Protein AF-A0A0P1A7P0-F1 (afdb_monomer)

Organism: Plasmopara halstedii (NCBI:txid4781)

Structure (mmCIF, N/CA/C/O backbone):
data_AF-A0A0P1A7P0-F1
#
_entry.id   AF-A0A0P1A7P0-F1
#
loop_
_atom_site.group_PDB
_atom_site.id
_atom_site.type_symbol
_atom_site.label_atom_id
_atom_site.label_alt_id
_atom_site.label_comp_id
_atom_site.label_asym_id
_atom_site.label_entity_id
_atom_site.label_seq_id
_atom_site.pdbx_PDB_ins_code
_atom_site.Cartn_x
_atom_site.Cartn_y
_atom_site.Cartn_z
_atom_site.occupancy
_atom_site.B_iso_or_equiv
_atom_site.auth_seq_id
_atom_site.auth_comp_id
_atom_site.auth_asym_id
_atom_site.auth_atom_id
_atom_site.pdbx_PDB_model_num
ATOM 1 N N . MET A 1 1 ? 11.762 -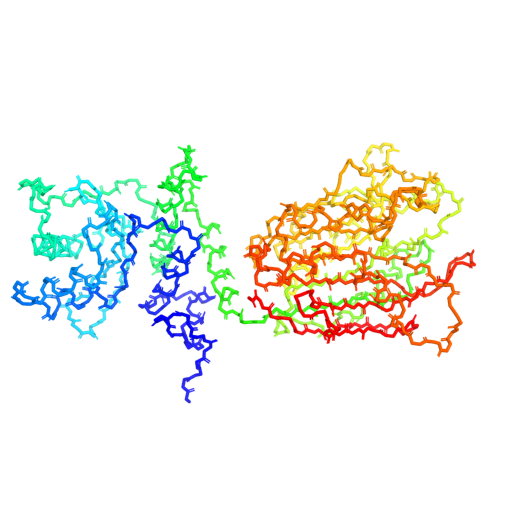3.736 30.863 1.00 50.53 1 MET A N 1
ATOM 2 C CA . MET A 1 1 ? 10.855 -2.567 30.851 1.00 50.53 1 MET A CA 1
ATOM 3 C C . MET A 1 1 ? 9.896 -2.742 29.687 1.00 50.53 1 MET A C 1
ATOM 5 O O . MET A 1 1 ? 10.364 -3.143 28.629 1.00 50.53 1 MET A O 1
ATOM 9 N N . ALA A 1 2 ? 8.591 -2.530 29.879 1.00 67.62 2 ALA A N 1
ATOM 10 C CA . ALA A 1 2 ? 7.626 -2.599 28.782 1.00 67.62 2 ALA A CA 1
ATOM 11 C C . ALA A 1 2 ? 7.935 -1.480 27.776 1.00 67.62 2 ALA A C 1
ATOM 13 O O . ALA A 1 2 ? 8.005 -0.312 28.155 1.00 67.62 2 ALA A O 1
ATOM 14 N N . LYS A 1 3 ? 8.190 -1.835 26.515 1.00 78.88 3 LYS A N 1
ATOM 15 C CA . LYS A 1 3 ? 8.530 -0.867 25.471 1.00 78.88 3 LYS A CA 1
ATOM 16 C C . LYS A 1 3 ? 7.248 -0.357 24.828 1.00 78.88 3 LYS A C 1
ATOM 18 O O . LYS A 1 3 ? 6.530 -1.124 24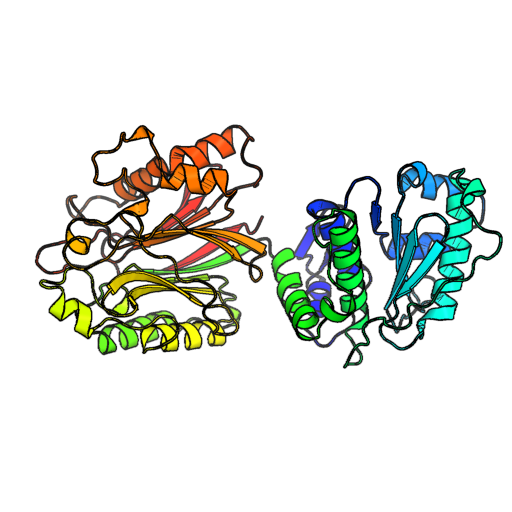.189 1.00 78.88 3 LYS A O 1
ATOM 23 N N . GLN A 1 4 ? 6.958 0.922 25.036 1.00 81.94 4 GLN A N 1
ATOM 24 C CA . GLN A 1 4 ? 5.851 1.596 24.369 1.00 81.94 4 GLN A CA 1
ATOM 25 C C . GLN A 1 4 ? 6.153 1.691 22.869 1.00 81.94 4 GLN A C 1
ATOM 27 O O . GLN A 1 4 ? 7.261 2.060 22.478 1.00 81.94 4 GLN A O 1
ATOM 32 N N . VAL A 1 5 ? 5.176 1.339 22.039 1.00 79.38 5 VAL A N 1
ATOM 33 C CA . VAL A 1 5 ? 5.290 1.348 20.572 1.00 79.38 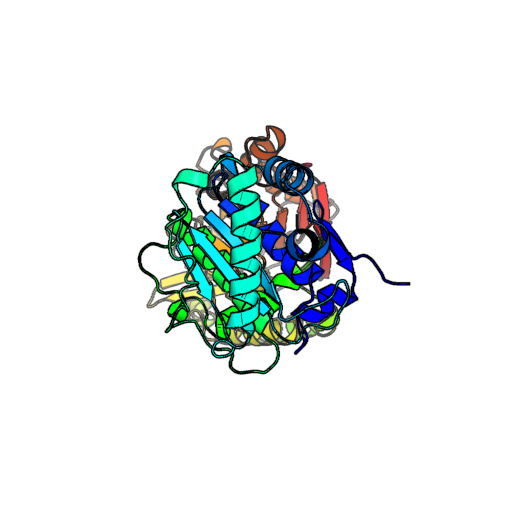5 VAL A CA 1
ATOM 34 C C . VAL A 1 5 ? 4.447 2.432 19.918 1.00 79.38 5 VAL A C 1
ATOM 36 O O . VAL A 1 5 ? 4.758 2.845 18.806 1.00 79.38 5 VAL A O 1
ATOM 39 N N . LEU A 1 6 ? 3.391 2.889 20.595 1.00 79.56 6 LEU A N 1
ATOM 40 C CA . LEU A 1 6 ? 2.463 3.879 20.072 1.00 79.56 6 LEU A CA 1
ATOM 41 C C . LEU A 1 6 ? 1.835 4.685 21.211 1.00 79.56 6 LEU A C 1
ATOM 43 O O . LEU A 1 6 ? 1.510 4.152 22.276 1.00 79.56 6 LEU A O 1
ATOM 47 N N . LYS A 1 7 ? 1.638 5.976 20.950 1.00 81.00 7 LYS A N 1
ATOM 48 C CA . LYS A 1 7 ? 0.683 6.837 21.645 1.00 81.00 7 LYS A CA 1
ATOM 49 C C . LYS A 1 7 ? -0.238 7.421 20.578 1.00 81.00 7 LYS A C 1
ATOM 51 O O . LYS A 1 7 ? 0.235 8.180 19.737 1.00 81.00 7 LYS A O 1
ATOM 56 N N . TYR A 1 8 ? -1.507 7.037 20.583 1.00 76.25 8 TYR A N 1
ATOM 57 C CA . TYR A 1 8 ? -2.496 7.465 19.598 1.00 76.25 8 TYR A CA 1
ATOM 58 C C . TYR A 1 8 ? -3.719 8.011 20.328 1.00 76.25 8 TYR A C 1
ATOM 60 O O . TYR A 1 8 ? -4.519 7.246 20.864 1.00 76.25 8 TYR A O 1
ATOM 68 N N . HIS A 1 9 ? -3.824 9.342 20.385 1.00 84.19 9 HIS A N 1
ATOM 69 C CA . HIS A 1 9 ? -4.758 10.046 21.268 1.00 84.19 9 HIS A CA 1
ATOM 70 C C . HIS A 1 9 ? -4.624 9.547 22.718 1.00 84.19 9 HIS A C 1
ATOM 72 O O . HIS A 1 9 ? -3.522 9.586 23.277 1.00 84.19 9 HIS A O 1
ATOM 78 N N . ASP A 1 10 ? -5.714 9.050 23.296 1.00 79.06 10 ASP A N 1
ATOM 79 C CA . ASP A 1 10 ? -5.774 8.559 24.672 1.00 79.06 10 ASP A CA 1
ATOM 80 C C . ASP A 1 10 ? -5.279 7.110 24.811 1.00 79.06 10 ASP A C 1
ATOM 82 O O . ASP A 1 10 ? -5.124 6.604 25.921 1.00 79.06 10 ASP A O 1
ATOM 86 N N . VAL A 1 11 ? -4.946 6.449 23.695 1.00 85.94 11 VAL A N 1
ATOM 87 C CA . VAL A 1 11 ? -4.480 5.061 23.686 1.00 85.94 11 VAL A CA 1
ATOM 88 C C . VAL A 1 11 ? -2.959 4.984 23.731 1.00 85.94 11 VAL A C 1
ATOM 90 O O . VAL A 1 11 ? -2.245 5.627 22.955 1.00 85.94 11 VAL A O 1
ATOM 93 N N . GLN A 1 12 ? -2.447 4.126 24.611 1.00 87.81 12 GLN A N 1
ATOM 94 C CA . GLN A 1 12 ? -1.036 3.758 24.675 1.00 87.81 12 GLN A CA 1
ATOM 95 C C . GLN A 1 12 ? -0.900 2.257 24.442 1.00 87.81 12 GLN A C 1
ATOM 97 O O . GLN A 1 12 ? -1.554 1.466 25.116 1.00 87.81 12 GLN A O 1
ATOM 102 N N . LEU A 1 13 ? -0.041 1.873 23.497 1.00 88.25 13 LEU A N 1
ATOM 103 C CA . LEU A 1 13 ? 0.257 0.470 23.222 1.00 88.25 13 LEU A CA 1
ATOM 104 C C . LEU A 1 13 ? 1.715 0.153 23.513 1.00 88.25 13 LEU A C 1
ATOM 106 O O . LEU A 1 13 ? 2.622 0.927 23.185 1.00 88.25 13 LEU A O 1
ATOM 110 N N . TYR A 1 14 ? 1.931 -1.037 24.055 1.00 88.38 14 TYR A N 1
ATOM 111 C CA . TYR A 1 14 ? 3.236 -1.637 24.297 1.00 88.38 14 TYR A CA 1
ATOM 112 C C . TYR A 1 14 ? 3.470 -2.816 23.346 1.00 88.38 14 TYR A C 1
ATOM 114 O O . TYR A 1 14 ? 2.530 -3.363 22.773 1.00 88.38 14 TYR A O 1
ATOM 122 N N . GLU A 1 15 ? 4.727 -3.243 23.174 1.00 84.25 15 GLU A N 1
ATOM 123 C CA . GLU A 1 15 ? 5.062 -4.405 22.326 1.00 84.25 15 GLU A CA 1
ATOM 124 C C . GLU A 1 15 ? 4.238 -5.658 22.682 1.00 84.25 15 GLU A C 1
ATOM 126 O O . GLU A 1 15 ? 3.870 -6.422 21.790 1.00 84.25 15 GLU A O 1
ATOM 131 N N . SER A 1 16 ? 3.896 -5.839 23.964 1.00 87.88 16 SER A N 1
ATOM 132 C CA . SER A 1 16 ? 3.027 -6.922 24.435 1.00 87.88 16 SER A CA 1
ATOM 133 C C . SER A 1 16 ? 1.606 -6.842 23.888 1.00 87.88 16 SER A C 1
ATOM 135 O O . SER A 1 16 ? 1.040 -7.883 23.582 1.00 87.88 16 SER A O 1
ATOM 137 N N . ASP A 1 17 ? 1.046 -5.639 23.735 1.00 91.00 17 ASP A N 1
ATOM 138 C CA . ASP A 1 17 ? -0.302 -5.449 23.189 1.00 91.00 17 ASP A CA 1
ATOM 139 C C . ASP A 1 17 ? -0.313 -5.735 21.684 1.00 91.00 17 ASP A C 1
ATOM 141 O O . ASP A 1 17 ? -1.217 -6.388 21.172 1.00 91.00 17 ASP A O 1
ATOM 145 N N . VAL A 1 18 ? 0.739 -5.316 20.968 1.00 86.19 18 VAL A N 1
ATOM 146 C CA . VAL A 1 18 ? 0.874 -5.582 19.525 1.00 86.19 18 VAL A CA 1
ATOM 147 C C . VAL A 1 18 ? 0.988 -7.072 19.231 1.00 86.19 18 VAL A C 1
ATOM 149 O O . VAL A 1 18 ? 0.435 -7.554 18.242 1.00 86.19 18 VAL A O 1
ATOM 152 N N . ALA A 1 19 ? 1.705 -7.806 20.084 1.00 85.56 19 ALA A N 1
ATOM 153 C CA . ALA A 1 19 ? 1.875 -9.247 19.942 1.00 85.56 19 ALA A CA 1
ATOM 154 C C . ALA A 1 19 ? 0.536 -10.008 19.997 1.00 85.56 19 ALA A C 1
ATOM 156 O O . ALA A 1 1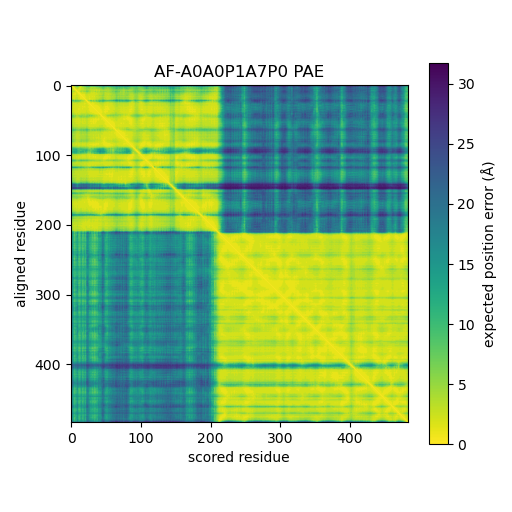9 ? 0.418 -11.068 19.377 1.00 85.56 19 ALA A O 1
ATOM 157 N N . LEU A 1 20 ? -0.490 -9.446 20.654 1.00 90.12 20 LEU A N 1
ATOM 158 C CA . LEU A 1 20 ? -1.826 -10.046 20.729 1.00 90.12 20 LEU A CA 1
ATOM 159 C C . LEU A 1 20 ? -2.516 -10.121 19.360 1.00 90.12 20 LEU A C 1
ATOM 161 O O . LEU A 1 20 ? -3.359 -10.993 19.155 1.00 90.12 20 LEU A O 1
ATOM 165 N N . PHE A 1 21 ? -2.173 -9.238 18.413 1.00 86.62 21 PHE A N 1
ATOM 166 C CA . PHE A 1 21 ? -2.790 -9.233 17.083 1.00 86.62 21 PHE A CA 1
ATOM 167 C C . PHE A 1 21 ? -2.270 -10.361 16.194 1.00 86.62 21 PHE A C 1
ATOM 169 O O . PHE A 1 21 ? -3.058 -10.997 15.495 1.00 86.62 21 PHE A O 1
ATOM 176 N N . THR A 1 22 ? -0.963 -10.632 16.239 1.00 74.75 22 THR A N 1
ATOM 177 C CA . THR A 1 22 ? -0.316 -11.654 15.401 1.00 74.75 22 THR A CA 1
ATOM 178 C C . THR A 1 22 ? -0.323 -13.048 16.026 1.00 74.75 22 THR A C 1
ATOM 180 O O . THR A 1 22 ? -0.144 -14.030 15.306 1.00 74.75 22 THR A O 1
ATOM 183 N N . GLY A 1 23 ? -0.513 -13.152 17.343 1.00 70.62 23 GLY A N 1
ATOM 184 C CA . GLY A 1 23 ? -0.642 -14.421 18.053 1.00 70.62 23 GLY A CA 1
ATOM 185 C C . GLY A 1 23 ? -2.073 -14.967 18.080 1.00 70.62 23 GLY A C 1
ATOM 186 O O . GLY A 1 23 ? -3.048 -14.227 17.975 1.00 70.62 23 GLY A O 1
ATOM 187 N N . SER A 1 24 ? -2.204 -16.276 18.308 1.00 84.81 24 SER A N 1
ATOM 188 C CA . SER A 1 24 ? -3.466 -16.940 18.680 1.00 84.81 24 SER A CA 1
ATOM 189 C C . SER A 1 24 ? -3.857 -16.610 20.131 1.00 84.81 24 SER A C 1
ATOM 191 O O . SER A 1 24 ? -3.907 -17.490 20.989 1.00 84.81 24 SER A O 1
ATOM 193 N N . GLN A 1 25 ? -4.038 -15.321 20.428 1.00 88.31 25 GLN A N 1
ATOM 194 C CA . GLN A 1 25 ? -4.248 -14.781 21.774 1.00 88.31 25 GLN A CA 1
ATOM 195 C C . GLN A 1 25 ? -5.473 -13.860 21.830 1.00 88.31 25 GLN A C 1
ATOM 197 O O . GLN A 1 25 ? -5.883 -13.275 20.821 1.00 88.31 25 GLN A O 1
ATOM 202 N N . TRP A 1 26 ? -6.048 -13.741 23.030 1.00 91.94 26 TRP A N 1
ATOM 203 C CA . TRP A 1 26 ? -7.112 -12.784 23.334 1.00 91.94 26 TRP A CA 1
ATOM 204 C C . TRP A 1 26 ? -6.599 -11.356 23.241 1.00 91.94 26 TRP A C 1
ATOM 206 O O . TRP A 1 26 ? -5.504 -11.053 23.713 1.00 91.94 26 TRP A O 1
ATOM 216 N N . LEU A 1 27 ? -7.420 -10.477 22.668 1.00 93.81 27 LEU A N 1
ATOM 217 C CA . LEU A 1 27 ? -7.186 -9.043 22.758 1.00 93.81 27 LEU A CA 1
ATOM 218 C C . LEU A 1 27 ? -7.504 -8.564 24.179 1.00 93.81 27 LEU A C 1
ATOM 220 O O . LEU A 1 27 ? -8.452 -9.040 24.807 1.00 93.81 27 LEU A O 1
ATOM 224 N N . ASN A 1 28 ? -6.707 -7.622 24.674 1.00 92.50 28 ASN A N 1
ATOM 225 C CA . ASN A 1 28 ? -6.961 -6.922 25.929 1.00 92.50 28 ASN A CA 1
ATOM 226 C C . ASN A 1 28 ? -7.660 -5.574 25.676 1.00 92.50 28 ASN A C 1
ATOM 228 O O . ASN A 1 28 ? -7.852 -5.162 24.529 1.00 92.50 28 ASN A O 1
ATOM 232 N N . ASP A 1 29 ? -7.998 -4.878 26.760 1.00 92.25 29 ASP A N 1
ATOM 233 C CA . ASP A 1 29 ? -8.662 -3.573 26.746 1.00 92.25 29 ASP A CA 1
ATOM 234 C C . ASP A 1 29 ? -7.918 -2.565 25.856 1.00 92.25 29 ASP A C 1
ATOM 236 O O . ASP A 1 29 ? -8.531 -1.953 24.986 1.00 92.25 29 ASP A O 1
ATOM 240 N N . ASN A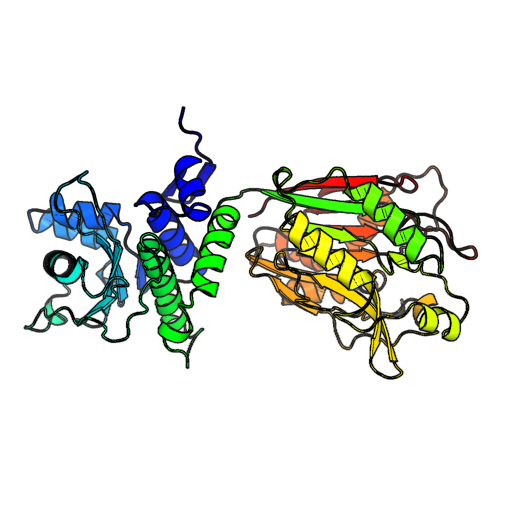 1 30 ? -6.591 -2.451 25.999 1.00 92.25 30 ASN A N 1
ATOM 241 C CA . ASN A 1 30 ? -5.769 -1.524 25.211 1.00 92.25 30 ASN A CA 1
ATOM 242 C C . ASN A 1 30 ? -5.816 -1.835 23.708 1.00 92.25 30 ASN A C 1
ATOM 244 O O . ASN A 1 30 ? -5.936 -0.926 22.887 1.00 92.25 30 ASN A O 1
ATOM 248 N N . ALA A 1 31 ? -5.728 -3.114 23.338 1.00 92.94 31 ALA A N 1
ATOM 249 C CA . ALA A 1 31 ? -5.764 -3.565 21.953 1.00 92.94 31 ALA A CA 1
ATOM 250 C C . ALA A 1 31 ? -7.127 -3.303 21.293 1.00 92.94 31 ALA A C 1
ATOM 252 O O . ALA A 1 31 ? -7.175 -2.898 20.129 1.00 92.94 31 ALA A O 1
ATOM 253 N N . ILE A 1 32 ? -8.222 -3.503 22.034 1.00 95.25 32 ILE A N 1
ATOM 254 C CA . ILE A 1 32 ? -9.575 -3.179 21.568 1.00 95.25 32 ILE A CA 1
ATOM 255 C C . ILE A 1 32 ? -9.744 -1.666 21.451 1.00 95.25 32 ILE A C 1
ATOM 257 O O . ILE A 1 32 ? -10.142 -1.178 20.393 1.00 95.25 32 ILE A O 1
ATOM 261 N N . ASN A 1 33 ? -9.381 -0.925 22.500 1.00 95.00 33 ASN A N 1
ATOM 262 C CA . ASN A 1 33 ? -9.493 0.528 22.539 1.00 95.00 33 ASN A CA 1
ATOM 263 C C . ASN A 1 33 ? -8.714 1.189 21.396 1.00 95.00 33 ASN A C 1
ATOM 265 O O . ASN A 1 33 ? -9.223 2.094 20.748 1.00 95.00 33 ASN A O 1
ATOM 269 N N . PHE A 1 34 ? -7.517 0.686 21.073 1.00 94.00 34 PHE A N 1
ATOM 270 C CA . PHE A 1 34 ? -6.740 1.184 19.939 1.00 94.00 34 PHE A CA 1
ATOM 271 C C . PHE A 1 34 ? -7.531 1.173 18.631 1.00 94.00 34 PHE A C 1
ATOM 273 O O . PHE A 1 34 ? -7.575 2.192 17.941 1.00 94.00 34 PHE A O 1
ATOM 280 N N . TYR A 1 35 ? -8.163 0.050 18.283 1.00 94.38 35 TYR A N 1
ATOM 281 C CA . TYR A 1 35 ? -8.902 -0.016 17.025 1.00 94.38 35 TYR A CA 1
ATOM 282 C C . TYR A 1 35 ? -10.204 0.774 17.070 1.00 94.38 35 TYR A C 1
ATOM 284 O O . TYR A 1 35 ? -10.547 1.425 16.089 1.00 94.38 35 TYR A O 1
ATOM 292 N N . LEU A 1 36 ? -10.919 0.757 18.200 1.00 95.81 36 LEU A N 1
ATOM 293 C CA . LEU A 1 36 ? -12.118 1.579 18.359 1.00 95.81 36 LEU A CA 1
ATOM 294 C C . LEU A 1 36 ? -11.778 3.065 18.201 1.00 95.81 36 LEU A C 1
ATOM 296 O O . LEU A 1 36 ? -12.458 3.765 17.459 1.00 95.81 36 LEU A O 1
ATOM 300 N N . GLN A 1 37 ? -10.672 3.523 18.792 1.00 92.50 37 GLN A N 1
ATOM 301 C CA . GLN A 1 37 ? -10.183 4.886 18.617 1.00 92.50 37 GLN A CA 1
ATOM 302 C C . GLN A 1 37 ? -9.752 5.158 17.174 1.00 92.50 37 GLN A C 1
ATOM 304 O O . GLN A 1 37 ? -10.060 6.218 16.639 1.00 92.50 37 GLN A O 1
ATOM 309 N N . TYR A 1 38 ? -9.085 4.210 16.512 1.00 90.81 38 TYR A N 1
ATOM 310 C CA . TYR A 1 38 ? -8.756 4.323 15.091 1.00 90.81 38 TYR A CA 1
ATOM 311 C C . TYR A 1 38 ? -10.015 4.509 14.229 1.00 90.81 38 TYR A C 1
ATOM 313 O O . TYR A 1 38 ? -10.059 5.426 13.407 1.00 90.81 38 TYR A O 1
ATOM 321 N N . LEU A 1 39 ? -11.065 3.710 14.449 1.00 92.25 39 LEU A N 1
ATOM 322 C CA . LEU A 1 39 ? -12.353 3.865 13.767 1.00 92.25 39 LEU A CA 1
ATOM 323 C C . LEU A 1 39 ? -12.991 5.221 14.084 1.00 92.25 39 LEU A C 1
ATOM 325 O O . LEU A 1 39 ? -13.465 5.884 13.163 1.00 92.25 39 LEU A O 1
ATOM 329 N N . THR A 1 40 ? -12.946 5.668 15.344 1.00 91.25 40 THR A N 1
ATOM 330 C CA . THR A 1 40 ? -13.443 6.990 15.761 1.00 91.25 40 THR A CA 1
ATOM 331 C C . THR A 1 40 ? -12.825 8.124 14.943 1.00 91.25 40 THR A C 1
ATOM 333 O O . THR A 1 40 ? -13.520 9.065 14.578 1.00 91.25 40 THR A O 1
ATOM 336 N N . GLN A 1 41 ? -11.536 8.026 14.609 1.00 85.38 41 GLN A N 1
ATOM 337 C CA . GLN A 1 41 ? -10.831 9.067 13.853 1.00 85.38 41 GLN A CA 1
ATOM 338 C C . GLN A 1 41 ? -10.971 8.945 12.329 1.00 85.38 41 GLN A C 1
ATOM 340 O O . GLN A 1 41 ? -10.732 9.917 11.615 1.00 85.38 41 GLN A O 1
ATOM 345 N N . THR A 1 42 ? -11.302 7.761 11.805 1.00 81.25 42 THR A N 1
ATOM 346 C CA . THR A 1 42 ? -11.211 7.476 10.358 1.00 81.25 42 THR A CA 1
ATOM 347 C C . THR A 1 42 ? -12.551 7.180 9.691 1.00 81.25 42 THR A C 1
ATOM 349 O O . THR A 1 42 ? -12.734 7.487 8.512 1.00 81.25 42 THR A O 1
ATOM 352 N N . VAL A 1 43 ? -13.496 6.599 10.429 1.00 84.69 43 VAL A N 1
ATOM 353 C CA . VAL A 1 43 ? -14.758 6.079 9.889 1.00 84.69 43 VAL A CA 1
ATOM 354 C C . VAL A 1 43 ? -15.966 6.706 10.577 1.00 84.69 43 VAL A C 1
ATOM 356 O O . VAL A 1 43 ? -16.919 7.075 9.900 1.00 84.69 43 VAL A O 1
ATOM 359 N N . VAL A 1 44 ? -15.958 6.809 11.903 1.00 88.25 44 VAL A N 1
ATOM 360 C CA . VAL A 1 44 ? -17.168 7.059 12.698 1.00 88.25 44 VAL A CA 1
ATOM 361 C C . VAL A 1 44 ? -17.667 8.507 12.543 1.00 88.25 44 VAL A C 1
ATOM 363 O O . VAL A 1 44 ? -16.906 9.446 12.777 1.00 88.25 44 VAL A O 1
ATOM 366 N N . PRO A 1 45 ? -18.951 8.724 12.195 1.00 87.50 45 PRO A N 1
ATOM 367 C CA . PRO A 1 45 ? -19.558 10.056 12.181 1.00 87.50 45 PRO A CA 1
ATOM 368 C C . PRO A 1 45 ? -19.724 10.666 13.584 1.00 87.50 45 PRO A C 1
ATOM 370 O O . PRO A 1 45 ? -19.819 9.957 14.583 1.00 87.50 45 PRO A O 1
ATOM 373 N N . HIS A 1 46 ? -19.852 11.995 13.667 1.00 88.19 46 HIS A N 1
ATOM 374 C CA . HIS A 1 46 ? -19.971 12.713 14.947 1.00 88.19 46 HIS A CA 1
ATOM 375 C C . HIS A 1 46 ? -21.151 12.278 15.834 1.00 88.19 46 HIS A C 1
ATOM 377 O O . HIS A 1 46 ? -21.068 12.435 17.052 1.00 88.19 46 HIS A O 1
ATOM 383 N N . ASP A 1 47 ? -22.235 11.748 15.263 1.00 93.50 47 ASP A N 1
ATOM 384 C CA . ASP A 1 47 ? -23.426 11.299 15.996 1.00 93.50 47 ASP A CA 1
ATOM 385 C C . ASP A 1 47 ? -23.320 9.850 16.501 1.00 93.50 47 ASP A C 1
ATOM 387 O O . ASP A 1 47 ? -24.306 9.279 16.970 1.00 93.50 47 ASP A O 1
ATOM 391 N N . MET A 1 48 ? -22.137 9.243 16.434 1.00 96.38 48 MET A N 1
ATOM 392 C CA . MET A 1 48 ? -21.890 7.881 16.885 1.00 96.38 48 MET A CA 1
ATOM 393 C C . MET A 1 48 ? -20.727 7.837 17.884 1.00 96.38 48 MET A C 1
ATOM 395 O O . MET A 1 48 ? -19.777 8.613 17.803 1.00 96.38 48 MET A O 1
ATOM 399 N N . LEU A 1 49 ? -20.838 6.952 18.876 1.00 96.75 49 LEU A N 1
ATOM 400 C CA . LEU A 1 49 ? -19.857 6.758 19.942 1.00 96.75 49 LEU A CA 1
ATOM 401 C C . LEU A 1 49 ? -19.386 5.306 19.961 1.00 96.75 49 LEU A C 1
ATOM 403 O O . LEU A 1 49 ? -20.205 4.393 20.028 1.00 96.75 49 LEU A O 1
ATOM 407 N N . LEU A 1 50 ? -18.073 5.097 19.966 1.00 97.50 50 LEU A N 1
ATOM 408 C CA . LEU A 1 50 ? -17.447 3.820 20.302 1.00 97.50 50 LEU A CA 1
ATOM 409 C C . LEU A 1 50 ? -16.812 3.995 21.681 1.00 97.50 50 LEU A C 1
ATOM 411 O O . LEU A 1 50 ? -15.918 4.821 21.844 1.00 97.50 50 LEU A O 1
ATOM 415 N N . MET A 1 51 ? -17.314 3.278 22.685 1.00 97.00 51 MET A N 1
ATOM 416 C CA . MET A 1 51 ? -16.844 3.435 24.060 1.00 97.00 51 MET A CA 1
ATOM 417 C C . MET A 1 51 ? -15.527 2.697 24.296 1.00 97.00 51 MET A C 1
ATOM 419 O O . MET A 1 51 ? -15.375 1.536 23.919 1.00 97.00 51 MET A O 1
ATOM 423 N N . ASP A 1 52 ? -14.615 3.355 25.005 1.00 94.94 52 ASP A N 1
ATOM 424 C CA . ASP A 1 52 ? -13.412 2.743 25.565 1.00 94.94 52 ASP A CA 1
ATOM 425 C C . ASP A 1 52 ? -13.803 1.667 26.608 1.00 94.94 52 ASP A C 1
ATOM 427 O O . ASP A 1 52 ? -14.594 1.962 27.515 1.00 94.94 52 ASP A O 1
ATOM 431 N N . PRO A 1 53 ? -13.262 0.433 26.541 1.00 94.62 53 PRO A N 1
ATOM 432 C CA . PRO A 1 53 ? -13.456 -0.580 27.580 1.00 94.62 53 PRO A CA 1
ATOM 433 C C . PRO A 1 53 ? -13.205 -0.090 29.019 1.00 94.62 53 PRO A C 1
ATOM 435 O O . PRO A 1 53 ? -13.943 -0.465 29.934 1.00 94.62 53 PRO A O 1
ATOM 438 N N . ALA A 1 54 ? -12.220 0.787 29.236 1.00 92.31 54 ALA A N 1
ATOM 439 C CA . ALA A 1 54 ? -11.932 1.372 30.544 1.00 92.31 54 ALA A CA 1
ATOM 440 C C . ALA A 1 54 ? -13.059 2.303 31.023 1.00 92.31 54 ALA A C 1
ATOM 442 O O . ALA A 1 54 ? -13.395 2.311 32.209 1.00 92.31 54 ALA A O 1
ATOM 443 N N . VAL A 1 55 ? -13.700 3.029 30.103 1.00 93.94 55 VAL A N 1
ATOM 444 C CA . VAL A 1 55 ? -14.878 3.860 30.395 1.00 93.94 55 VAL A CA 1
ATOM 445 C C . VAL A 1 55 ? -16.081 2.986 30.748 1.00 93.94 55 VAL A C 1
ATOM 447 O O . VAL A 1 55 ? -16.801 3.298 31.694 1.00 93.94 55 VAL A O 1
ATOM 450 N N . VAL A 1 56 ? -16.282 1.857 30.057 1.00 95.12 56 VAL A N 1
ATOM 451 C CA . VAL A 1 56 ? -17.340 0.889 30.409 1.00 95.12 56 VAL A CA 1
ATOM 452 C C . VAL A 1 56 ? -17.098 0.298 31.802 1.00 95.12 56 VAL A C 1
ATOM 454 O O . VAL A 1 56 ? -18.026 0.175 32.599 1.00 95.12 56 VAL A O 1
ATOM 457 N N . SER A 1 57 ? -15.846 -0.021 32.133 1.00 92.38 57 SER A N 1
ATOM 458 C CA . SER A 1 57 ? -15.461 -0.481 33.473 1.00 92.38 57 SER A CA 1
ATOM 459 C C . SER A 1 57 ? -15.719 0.588 34.546 1.00 92.38 57 SER A C 1
ATOM 461 O O . SER A 1 57 ? -16.268 0.281 35.607 1.00 92.38 57 SER A O 1
ATOM 463 N N . CYS A 1 58 ? -15.398 1.854 34.257 1.00 91.88 58 CYS A N 1
ATOM 464 C CA . CYS A 1 58 ? -15.702 2.993 35.126 1.00 91.88 58 CYS A CA 1
ATOM 465 C C . CYS A 1 58 ? -17.214 3.121 35.378 1.00 91.88 58 CYS A C 1
ATOM 467 O O . CYS A 1 58 ? -17.649 3.132 36.530 1.00 91.88 58 CYS A O 1
ATOM 469 N N . LEU A 1 59 ? -18.016 3.081 34.309 1.00 93.69 59 LEU A N 1
ATOM 470 C CA . LEU A 1 59 ? -19.479 3.118 34.372 1.00 93.69 59 LEU A CA 1
ATOM 471 C C . LEU A 1 59 ? -20.059 2.017 35.276 1.00 93.69 59 LEU A C 1
ATOM 473 O O . LEU A 1 59 ? -21.018 2.252 36.004 1.00 93.69 59 LEU A O 1
ATOM 477 N N . LEU A 1 60 ? -19.503 0.805 35.218 1.00 92.12 60 LEU A N 1
ATOM 478 C CA . LEU A 1 60 ? -20.010 -0.341 35.977 1.00 92.12 60 LEU A CA 1
ATOM 479 C C . LEU A 1 60 ? -19.586 -0.361 37.450 1.00 92.12 60 LEU A C 1
ATOM 481 O O . LEU A 1 60 ? -20.281 -0.961 38.272 1.00 92.12 60 LEU A O 1
ATOM 485 N N . HIS A 1 61 ? -18.417 0.191 37.775 1.00 89.50 61 HIS A N 1
ATOM 486 C CA . HIS A 1 61 ? -17.766 -0.058 39.065 1.00 89.50 61 HIS A CA 1
ATOM 487 C C . HIS A 1 61 ? -17.485 1.196 39.888 1.00 89.50 61 HIS A C 1
ATOM 489 O O . HIS A 1 61 ? -17.253 1.078 41.094 1.00 89.50 61 HIS A O 1
ATOM 495 N N . GLN A 1 62 ? -17.477 2.369 39.260 1.00 88.81 62 GLN A N 1
ATOM 496 C CA . GLN A 1 62 ? -17.132 3.629 39.912 1.00 88.81 62 GLN A CA 1
ATOM 497 C C . GLN A 1 62 ? -18.344 4.547 40.048 1.00 88.81 62 GLN A C 1
ATOM 499 O O . GLN A 1 62 ? -18.495 5.106 41.125 1.00 88.81 62 GLN A O 1
ATOM 504 N N . CYS A 1 63 ? -19.238 4.600 39.051 1.00 89.69 63 CYS A N 1
ATOM 505 C CA . CYS A 1 63 ? -20.468 5.395 39.120 1.00 89.69 63 CYS A CA 1
ATOM 506 C C . CYS A 1 63 ? -21.495 4.801 40.105 1.00 89.69 63 CYS A C 1
ATOM 508 O O . CYS A 1 63 ? -21.969 3.672 39.939 1.00 89.69 63 CYS A O 1
ATOM 510 N N . LYS A 1 64 ? -21.865 5.575 41.124 1.00 88.75 64 LYS A N 1
ATOM 511 C CA . LYS A 1 64 ? -22.760 5.207 42.230 1.00 88.75 64 LYS A CA 1
ATOM 512 C C . LYS A 1 64 ? -23.926 6.174 42.403 1.00 88.75 64 LYS A C 1
ATOM 514 O O . LYS A 1 64 ? -24.945 5.755 42.953 1.00 88.75 64 LYS A O 1
ATOM 519 N N . ASP A 1 65 ? -23.803 7.412 41.936 1.00 90.44 65 ASP A N 1
ATOM 520 C CA . ASP A 1 65 ? -24.839 8.442 42.043 1.00 90.44 65 ASP A CA 1
ATOM 521 C C . ASP A 1 65 ? -25.051 9.226 40.735 1.00 90.44 65 ASP A C 1
ATOM 523 O O . ASP A 1 65 ? -24.321 9.058 39.757 1.00 90.44 65 ASP A O 1
ATOM 527 N N . GLU A 1 66 ? -26.126 10.023 40.689 1.00 88.75 66 GLU A N 1
ATOM 528 C CA . GLU A 1 66 ? -26.534 10.755 39.483 1.00 88.75 66 GLU A CA 1
ATOM 529 C C . GLU A 1 66 ? -25.503 11.787 39.014 1.00 88.75 66 GLU A C 1
ATOM 531 O O . GLU A 1 66 ? -25.395 12.002 37.805 1.00 88.75 66 GLU A O 1
ATOM 536 N N . ASP A 1 67 ? -24.744 12.398 39.927 1.00 92.06 67 ASP A N 1
ATOM 537 C CA . ASP A 1 67 ? -23.741 13.403 39.575 1.00 92.06 67 ASP A CA 1
ATOM 538 C C . ASP A 1 67 ? -22.571 12.743 38.829 1.00 92.06 67 ASP A C 1
ATOM 540 O O . ASP A 1 67 ? -22.200 13.203 37.747 1.00 92.06 67 ASP A O 1
ATOM 544 N N . GLU A 1 68 ? -22.076 11.598 39.312 1.00 93.56 68 GLU A N 1
ATOM 545 C CA . GLU A 1 68 ? -21.039 10.814 38.623 1.00 93.56 68 GLU A CA 1
ATOM 546 C C . GLU A 1 68 ? -21.508 10.315 37.243 1.00 93.56 68 GLU A C 1
ATOM 548 O O . GLU A 1 68 ? -20.752 10.354 36.266 1.00 93.56 68 GLU A O 1
ATOM 553 N N . TYR A 1 69 ? -22.766 9.866 37.125 1.00 94.12 69 TYR A N 1
ATOM 554 C CA . TYR A 1 69 ? -23.337 9.501 35.823 1.00 94.12 69 TYR A CA 1
ATOM 555 C C . TYR A 1 69 ? -23.409 10.706 34.881 1.00 94.12 69 TYR A C 1
ATOM 557 O O . TYR A 1 69 ? -23.109 10.578 33.694 1.00 94.12 69 TYR A O 1
ATOM 565 N N . LYS A 1 70 ? -23.800 11.876 35.385 1.00 93.62 70 LYS A N 1
ATOM 566 C CA . LYS A 1 70 ? -23.926 13.093 34.584 1.00 93.62 70 LYS A CA 1
ATOM 567 C C . LYS A 1 70 ? -22.573 13.596 34.086 1.00 93.62 70 LYS A C 1
ATOM 569 O O . LYS A 1 70 ? -22.457 13.914 32.906 1.00 93.62 70 LYS A O 1
ATOM 574 N N . GLU A 1 71 ? -21.551 13.606 34.939 1.00 94.50 71 GLU A N 1
ATOM 575 C CA . GLU A 1 71 ? -20.184 13.963 34.540 1.00 94.50 71 GLU A CA 1
ATOM 576 C C . GLU A 1 71 ? -19.671 13.047 33.424 1.00 94.50 71 GLU A C 1
ATOM 578 O O . GLU A 1 71 ? -19.142 13.521 32.414 1.00 94.50 71 GLU A O 1
ATOM 583 N N . LEU A 1 72 ? -19.892 11.734 33.559 1.00 95.06 72 LEU A N 1
ATOM 584 C CA . LEU A 1 72 ? -19.505 10.770 32.534 1.00 95.06 72 LEU A CA 1
ATOM 585 C C . LEU A 1 72 ? -20.293 10.972 31.230 1.00 95.06 72 LEU A C 1
ATOM 587 O O . LEU A 1 72 ? -19.725 10.877 30.142 1.00 95.06 72 LEU A O 1
ATOM 591 N N . ALA A 1 73 ? -21.590 11.274 31.326 1.00 94.62 73 ALA A N 1
ATOM 592 C CA . ALA A 1 73 ? -22.444 11.533 30.171 1.00 94.62 73 ALA A CA 1
ATOM 593 C C . ALA A 1 73 ? -22.004 12.771 29.382 1.00 94.62 73 ALA A C 1
ATOM 595 O O . ALA A 1 73 ? -21.973 12.730 28.148 1.00 94.62 73 ALA A O 1
ATOM 596 N N . ASP A 1 74 ? -21.672 13.851 30.091 1.00 93.69 74 ASP A N 1
ATOM 597 C CA . ASP A 1 74 ? -21.207 15.104 29.502 1.00 93.69 74 ASP A CA 1
ATOM 598 C C . ASP A 1 74 ? -19.817 14.921 28.866 1.00 93.69 74 ASP A C 1
ATOM 600 O O . ASP A 1 74 ? -19.600 15.365 27.738 1.00 93.69 74 ASP A O 1
ATOM 604 N N . GLY A 1 75 ? -18.905 14.184 29.515 1.00 93.12 75 GLY A N 1
ATOM 605 C CA . GLY A 1 75 ? -17.585 13.856 28.957 1.00 93.12 75 GLY A CA 1
ATOM 606 C C . GLY A 1 75 ? -17.638 13.009 27.677 1.00 93.12 75 GLY A C 1
ATOM 607 O O . GLY A 1 75 ? -16.773 13.136 26.812 1.00 93.12 75 GLY A O 1
ATOM 608 N N . LEU A 1 76 ? -18.673 12.178 27.529 1.00 93.69 76 LEU A N 1
ATOM 609 C CA . LEU A 1 76 ? -18.934 11.369 26.332 1.00 93.69 76 LEU A CA 1
ATOM 610 C C . LEU A 1 76 ? -19.803 12.083 25.282 1.00 93.69 76 LEU A C 1
ATOM 612 O O . LEU A 1 76 ? -20.072 11.508 24.222 1.00 93.69 76 LEU A O 1
ATOM 616 N N . ASP A 1 77 ? -20.260 13.307 25.569 1.00 93.56 77 ASP A N 1
ATOM 617 C CA . ASP A 1 77 ? -21.191 14.079 24.740 1.00 93.56 77 ASP A CA 1
ATOM 618 C C . ASP A 1 77 ? -22.445 13.268 24.341 1.00 93.56 77 ASP A C 1
ATOM 620 O O . ASP A 1 77 ? -22.922 13.311 23.208 1.00 93.56 77 ASP A O 1
ATOM 624 N N . LEU A 1 78 ? -23.007 12.482 25.272 1.00 92.94 78 LEU A N 1
ATOM 625 C CA . LEU A 1 78 ? -24.071 11.507 24.964 1.00 92.94 78 LEU A CA 1
ATOM 626 C C . LEU A 1 78 ? -25.363 12.117 24.405 1.00 92.94 78 LEU A C 1
ATOM 628 O O . LEU A 1 78 ? -26.176 11.397 23.816 1.00 92.94 78 LEU A O 1
ATOM 632 N N . LYS A 1 79 ? -25.574 13.426 24.574 1.00 90.31 79 LYS A N 1
ATOM 633 C CA . LYS A 1 79 ? -26.726 14.146 24.010 1.00 90.31 79 LYS A CA 1
ATOM 634 C C . LYS A 1 79 ? -26.683 14.193 22.485 1.00 90.31 79 LYS A C 1
ATOM 636 O O . LYS A 1 79 ? -27.737 14.164 21.857 1.00 90.31 79 LYS A O 1
ATOM 641 N N . SER A 1 80 ? -25.490 14.240 21.889 1.00 90.75 80 SER A N 1
ATOM 642 C CA . SER A 1 80 ? -25.324 14.292 20.433 1.00 90.75 80 SER A CA 1
ATOM 643 C C . SER A 1 80 ? -25.285 12.904 19.777 1.00 90.75 80 SER A C 1
ATOM 645 O O . SER A 1 80 ? -25.435 12.794 18.559 1.00 90.75 80 SER A O 1
ATOM 647 N N . LYS A 1 81 ? -25.106 11.831 20.563 1.00 92.94 81 LYS A N 1
ATOM 648 C CA . LYS A 1 81 ? -24.864 10.471 20.053 1.00 92.94 81 LYS A CA 1
ATOM 649 C C . LYS A 1 81 ? -26.158 9.699 19.833 1.00 92.94 81 LYS A C 1
ATOM 651 O O . LYS A 1 81 ? -26.851 9.334 20.776 1.00 92.94 81 LYS A O 1
ATOM 656 N N . ARG A 1 82 ? -26.481 9.363 18.591 1.00 91.69 82 ARG A N 1
ATOM 657 C CA . ARG A 1 82 ? -27.633 8.518 18.234 1.00 91.69 82 ARG A CA 1
ATOM 658 C C . ARG A 1 82 ? -27.345 7.028 18.372 1.00 91.69 82 ARG A C 1
ATOM 660 O O . ARG A 1 82 ? -28.262 6.257 18.653 1.00 91.69 82 ARG A O 1
ATOM 667 N N . ILE A 1 83 ? -26.090 6.632 18.166 1.00 95.31 83 ILE A N 1
ATOM 668 C CA . ILE A 1 83 ? -25.650 5.237 18.199 1.00 95.31 83 ILE A CA 1
ATOM 669 C C . ILE A 1 83 ? -24.452 5.116 19.137 1.00 95.31 83 ILE A C 1
ATOM 671 O O . ILE A 1 83 ? -23.480 5.852 18.983 1.00 95.31 83 ILE A O 1
ATOM 675 N N . CYS A 1 84 ? -24.499 4.163 20.067 1.00 97.06 84 CYS A N 1
ATOM 676 C CA . CYS A 1 84 ? -23.388 3.879 20.974 1.00 97.06 84 CYS A CA 1
ATOM 677 C C . CYS A 1 84 ? -23.001 2.401 20.890 1.00 97.06 84 CYS A C 1
ATOM 679 O O . CYS A 1 84 ? -23.841 1.519 21.071 1.00 97.06 84 CYS A O 1
ATOM 681 N N . LEU A 1 85 ? -21.730 2.138 20.609 1.00 98.25 85 LEU A N 1
ATOM 682 C CA . LEU A 1 85 ? -21.121 0.815 20.542 1.00 98.25 85 LEU A CA 1
ATOM 683 C C . LEU A 1 85 ? -20.302 0.613 21.808 1.00 98.25 85 LEU A C 1
ATOM 685 O O . LEU A 1 85 ? -19.379 1.374 22.091 1.00 98.25 85 LEU A O 1
ATOM 689 N N . ILE A 1 86 ? -20.668 -0.406 22.571 1.00 98.12 86 ILE A N 1
ATOM 690 C CA . ILE A 1 86 ? -20.218 -0.604 23.940 1.00 98.12 86 ILE A CA 1
ATOM 691 C C . ILE A 1 86 ? -19.578 -1.992 24.019 1.00 98.12 86 ILE A C 1
ATOM 693 O O . ILE A 1 86 ? -20.300 -2.993 23.959 1.00 98.12 86 ILE A O 1
ATOM 697 N N . PRO A 1 87 ? -18.241 -2.097 24.102 1.00 97.38 87 PRO A N 1
ATOM 698 C CA . PRO A 1 87 ? -17.590 -3.386 24.283 1.00 97.38 87 PRO A CA 1
ATOM 699 C C . PRO A 1 87 ? -17.965 -3.963 25.654 1.00 97.38 87 PRO A C 1
ATOM 701 O O . PRO A 1 87 ? -17.952 -3.265 26.668 1.00 97.38 87 PRO A O 1
ATOM 704 N N . VAL A 1 88 ? -18.319 -5.245 25.681 1.00 96.25 88 VAL A N 1
ATOM 705 C CA . VAL A 1 88 ? -18.778 -5.957 26.877 1.00 96.25 88 VAL A CA 1
ATOM 706 C C . VAL A 1 88 ? -17.797 -7.071 27.213 1.00 96.25 88 VAL A C 1
ATOM 708 O O . VAL A 1 88 ? -17.394 -7.839 26.339 1.00 96.25 88 VAL A O 1
ATOM 711 N N . THR A 1 89 ? -17.471 -7.185 28.500 1.00 92.69 89 THR A N 1
ATOM 712 C CA . THR A 1 89 ? -16.743 -8.320 29.074 1.00 92.69 89 THR A CA 1
ATOM 713 C C . THR A 1 89 ? -17.571 -9.011 30.145 1.00 92.69 89 THR A C 1
ATOM 715 O O . THR A 1 89 ? -18.395 -8.391 30.823 1.00 92.69 89 THR A O 1
ATOM 718 N N . ASP A 1 90 ? -17.296 -10.293 30.356 1.00 88.44 90 ASP A N 1
ATOM 719 C CA . ASP A 1 90 ? -17.761 -11.073 31.508 1.00 88.44 90 ASP A CA 1
ATOM 720 C C . ASP A 1 90 ? -17.078 -10.685 32.833 1.00 88.44 90 ASP A C 1
ATOM 722 O O . ASP A 1 90 ? -17.380 -11.269 33.876 1.00 88.44 90 ASP A O 1
ATOM 726 N N . ASN A 1 91 ? -16.185 -9.689 32.838 1.00 85.19 91 ASN A N 1
ATOM 727 C CA . ASN A 1 91 ? -15.526 -9.247 34.057 1.00 85.19 91 ASN A CA 1
ATOM 728 C C . ASN A 1 91 ? -16.546 -8.655 35.037 1.00 85.19 91 ASN A C 1
ATOM 730 O O . ASN A 1 91 ? -17.350 -7.792 34.688 1.00 85.19 91 ASN A O 1
ATOM 734 N N . VAL A 1 92 ? -16.532 -9.117 36.285 1.00 78.38 92 VAL A N 1
ATOM 735 C CA . VAL A 1 92 ? -17.485 -8.690 37.320 1.00 78.38 92 VAL A CA 1
ATOM 736 C C . VAL A 1 92 ? -16.874 -7.791 38.392 1.00 78.38 92 VAL A C 1
ATOM 738 O O . VAL A 1 92 ? -17.616 -7.231 39.196 1.00 78.38 92 VAL A O 1
ATOM 741 N N . THR A 1 93 ? -15.552 -7.622 38.400 1.00 76.31 93 THR A N 1
ATOM 742 C CA . THR A 1 93 ? -14.823 -6.817 39.391 1.00 76.31 93 THR A CA 1
ATOM 743 C C . THR A 1 93 ? -13.798 -5.919 38.713 1.00 76.31 93 THR A C 1
ATOM 745 O O . THR A 1 93 ? -13.151 -6.341 37.757 1.00 76.31 93 THR A O 1
ATOM 748 N N . LEU A 1 94 ? -13.555 -4.728 39.262 1.00 72.69 94 LEU A N 1
ATOM 749 C CA . LEU A 1 94 ? -12.490 -3.844 38.785 1.00 72.69 94 LEU A CA 1
ATOM 750 C C . LEU A 1 94 ? -11.131 -4.579 38.804 1.00 72.69 94 LEU A C 1
ATOM 752 O O . LEU A 1 94 ? -10.707 -5.071 39.848 1.00 72.69 94 LEU A O 1
ATOM 756 N N . GLY A 1 95 ? -10.468 -4.695 37.648 1.00 65.94 95 GLY A N 1
ATOM 757 C CA . GLY A 1 95 ? -9.201 -5.434 37.507 1.00 65.94 95 GLY A CA 1
ATOM 758 C C . GLY A 1 95 ? -9.320 -6.967 37.554 1.00 65.94 95 GLY A C 1
ATOM 759 O O . GLY A 1 95 ? -8.305 -7.658 37.640 1.00 65.94 95 GLY A O 1
ATOM 760 N N . GLY A 1 96 ? -10.540 -7.512 37.515 1.00 70.12 96 GLY A N 1
ATOM 761 C CA . GLY A 1 96 ? -10.786 -8.952 37.435 1.00 70.12 96 GLY A CA 1
ATOM 762 C C . GLY A 1 96 ? -10.394 -9.568 36.088 1.00 70.12 96 GLY A C 1
ATOM 763 O O . GLY A 1 96 ? -10.069 -8.873 35.126 1.00 70.12 96 GLY A O 1
ATOM 764 N N . LYS A 1 97 ? -10.420 -10.903 36.017 1.00 72.38 97 LYS A N 1
ATOM 765 C CA . LYS A 1 97 ? -10.148 -11.640 34.776 1.00 72.38 97 LYS A CA 1
ATOM 766 C C . LYS A 1 97 ? -11.412 -11.696 33.919 1.00 72.38 97 LYS A C 1
ATOM 768 O O . LYS A 1 97 ? -12.462 -12.078 34.424 1.00 72.38 97 LYS A O 1
ATOM 773 N N . SER A 1 98 ? -11.279 -11.369 32.638 1.00 81.88 98 SER A N 1
ATOM 774 C CA . SER A 1 98 ? -12.288 -11.632 31.609 1.00 81.88 98 SER A CA 1
ATOM 775 C C . SER A 1 98 ? -11.894 -12.864 30.795 1.00 81.88 98 SER A C 1
ATOM 777 O O . SER A 1 98 ? -10.701 -13.130 30.616 1.00 81.88 98 SER A O 1
ATOM 779 N N . SER A 1 99 ? -12.886 -13.614 30.320 1.00 85.94 99 SER A N 1
ATOM 780 C CA . SER A 1 99 ? -12.698 -14.738 29.405 1.00 85.94 99 SER A CA 1
ATOM 781 C C . SER A 1 99 ? -13.314 -14.522 28.022 1.00 85.94 99 SER A C 1
ATOM 783 O O . SER A 1 99 ? -13.006 -15.284 27.105 1.00 85.94 99 SER A O 1
ATOM 785 N N . HIS A 1 100 ? -14.149 -13.490 27.842 1.00 93.06 100 HIS A N 1
ATOM 786 C CA . HIS A 1 100 ? -14.846 -13.273 26.576 1.00 93.06 100 HIS A CA 1
ATOM 787 C C . HIS A 1 100 ? -15.241 -11.815 26.311 1.00 93.06 100 HIS A C 1
ATOM 789 O O . HIS A 1 100 ? -15.739 -11.118 27.198 1.00 93.06 100 HIS A O 1
ATOM 795 N N . TRP A 1 101 ? -15.099 -11.395 25.050 1.00 96.06 101 TRP A N 1
ATOM 796 C CA . TRP A 1 101 ? -15.543 -10.097 24.545 1.00 96.06 101 TRP A CA 1
ATOM 797 C C . TRP A 1 101 ? -16.781 -10.234 23.664 1.00 96.06 101 TRP A C 1
ATOM 799 O O . TRP A 1 101 ? -16.860 -11.109 22.802 1.00 96.06 101 TRP A O 1
ATOM 809 N N . SER A 1 102 ? -17.717 -9.309 23.828 1.00 97.50 102 SER A N 1
ATOM 810 C CA . SER A 1 102 ? -18.883 -9.150 22.961 1.00 97.50 102 SER A CA 1
ATOM 811 C C . SER A 1 102 ? -19.187 -7.665 22.753 1.00 97.50 102 SER A C 1
ATOM 813 O O . SER A 1 102 ? -18.516 -6.800 23.321 1.00 97.50 102 SER A O 1
ATOM 815 N N . LEU A 1 103 ? -20.155 -7.344 21.894 1.00 98.12 103 LEU A N 1
ATOM 816 C CA . LEU A 1 103 ? -20.514 -5.962 21.579 1.00 98.12 103 LEU A CA 1
ATOM 817 C C . LEU A 1 103 ? -21.990 -5.705 21.882 1.00 98.12 103 LEU A C 1
ATOM 819 O O . LEU A 1 103 ? -22.869 -6.394 21.366 1.00 98.12 103 LEU A O 1
ATOM 823 N N . LEU A 1 104 ? -22.264 -4.680 22.685 1.00 97.75 104 LEU A N 1
ATOM 824 C CA . LEU A 1 104 ? -23.601 -4.143 22.907 1.00 97.75 104 LEU A CA 1
ATOM 825 C C . LEU A 1 104 ? -23.771 -2.861 22.086 1.00 97.75 104 LEU A C 1
ATOM 827 O O . LEU A 1 104 ? -22.907 -1.990 22.083 1.00 97.75 104 LEU A O 1
ATOM 831 N N . VAL A 1 105 ? -24.896 -2.740 21.393 1.00 96.94 105 VAL A N 1
ATOM 832 C CA . VAL A 1 105 ? -25.216 -1.606 20.526 1.00 96.94 105 VAL A CA 1
ATOM 833 C C . VAL A 1 105 ? -26.491 -0.960 21.032 1.00 96.94 105 VAL A C 1
ATOM 835 O O . VAL A 1 105 ? -27.534 -1.610 21.079 1.00 96.94 105 VAL A O 1
ATOM 838 N N . TYR A 1 106 ? -26.409 0.316 21.390 1.00 94.69 106 TYR A N 1
ATOM 839 C CA . TYR A 1 106 ? -27.563 1.164 21.661 1.00 94.69 106 TYR A CA 1
ATOM 840 C C . TYR A 1 106 ? -27.902 1.980 20.412 1.00 94.69 106 TYR A C 1
ATOM 842 O O . TYR A 1 106 ? -27.032 2.663 19.864 1.00 94.69 106 TYR A O 1
ATOM 850 N N . ARG A 1 107 ? -29.159 1.926 19.965 1.00 90.94 107 ARG A N 1
ATOM 851 C CA . ARG A 1 107 ? -29.666 2.717 18.836 1.00 90.94 107 ARG A CA 1
ATOM 852 C C . ARG A 1 107 ? -31.156 2.985 19.017 1.00 90.94 107 ARG A C 1
ATOM 854 O O . ARG A 1 107 ? -31.934 2.046 19.133 1.00 90.94 107 ARG A O 1
ATOM 861 N N . ASN A 1 108 ? -31.555 4.257 18.971 1.00 83.31 108 ASN A N 1
ATOM 862 C CA . ASN A 1 108 ? -32.963 4.684 19.017 1.00 83.31 108 ASN A CA 1
ATOM 863 C C . ASN A 1 108 ? -33.769 4.060 20.180 1.00 83.31 108 ASN A C 1
ATOM 865 O O . ASN A 1 108 ? -34.898 3.612 19.984 1.00 83.31 108 ASN A O 1
ATOM 869 N N . GLY A 1 109 ? -33.175 3.985 21.374 1.00 83.06 109 GLY A N 1
ATOM 870 C CA . GLY A 1 109 ? -33.829 3.416 22.558 1.00 83.06 109 GLY A CA 1
ATOM 871 C C . GLY A 1 109 ? -33.744 1.892 22.691 1.00 83.06 109 GLY A C 1
ATOM 872 O O . GLY A 1 109 ? -34.102 1.360 23.741 1.00 83.06 109 GLY A O 1
ATOM 873 N N . ASP A 1 110 ? -33.256 1.185 21.669 1.00 88.44 110 ASP A N 1
ATOM 874 C CA . ASP A 1 110 ? -33.152 -0.274 21.658 1.00 88.44 110 ASP A CA 1
ATOM 875 C C . ASP A 1 110 ? -31.702 -0.740 21.870 1.00 88.44 110 ASP A C 1
ATOM 877 O O . ASP A 1 110 ? -30.744 -0.099 21.424 1.00 88.44 110 ASP A O 1
ATOM 881 N N . PHE A 1 111 ? -31.547 -1.888 22.537 1.00 93.69 111 PHE A N 1
ATOM 882 C CA . PHE A 1 111 ? -30.260 -2.544 22.767 1.00 93.69 111 PHE A CA 1
ATOM 883 C C . PHE A 1 111 ? -30.167 -3.856 21.989 1.00 93.69 111 PHE A C 1
ATOM 885 O O . PHE A 1 111 ? -30.999 -4.748 22.165 1.00 93.69 111 PHE A O 1
ATOM 892 N N . GLN A 1 112 ? -29.111 -4.005 21.193 1.00 95.00 112 GLN A N 1
ATOM 893 C CA . GLN A 1 112 ? -28.784 -5.233 20.469 1.00 95.00 112 GLN A CA 1
ATOM 894 C C . GLN A 1 112 ? -27.434 -5.773 20.937 1.00 95.00 112 GLN A C 1
ATOM 896 O O . GLN A 1 112 ? -26.473 -5.016 21.053 1.00 95.00 112 GLN A O 1
ATOM 901 N N . HIS A 1 113 ? -27.348 -7.074 21.200 1.00 96.50 113 HIS A N 1
ATOM 902 C CA . HIS A 1 113 ? -26.125 -7.729 21.655 1.00 96.50 113 HIS A CA 1
ATOM 903 C C . HIS A 1 113 ? -25.614 -8.717 20.607 1.00 96.50 113 HIS A C 1
ATOM 905 O O . HIS A 1 113 ? -26.339 -9.606 20.154 1.00 96.50 113 HIS A O 1
ATOM 911 N N . PHE A 1 114 ? -24.356 -8.521 20.222 1.00 96.19 114 PHE A N 1
ATOM 912 C CA . PHE A 1 114 ? -23.619 -9.329 19.265 1.00 96.19 114 PHE A CA 1
ATOM 913 C C . PHE A 1 114 ? -22.567 -10.137 20.018 1.00 96.19 114 PHE A C 1
ATOM 915 O O . PHE A 1 114 ? -21.605 -9.580 20.550 1.00 96.19 114 PHE A O 1
ATOM 922 N N . ASP A 1 115 ? -22.749 -11.455 20.039 1.00 95.62 115 ASP A N 1
ATOM 923 C CA . ASP A 1 115 ? -21.886 -12.383 20.759 1.00 95.62 115 ASP A CA 1
ATOM 924 C C . ASP A 1 115 ? -21.408 -13.501 19.827 1.00 95.62 115 ASP A C 1
ATOM 926 O O . ASP A 1 115 ? -22.206 -14.280 19.302 1.00 95.62 115 ASP A O 1
ATOM 930 N N . SER A 1 116 ? -20.093 -13.584 19.636 1.00 94.88 116 SER A N 1
ATOM 931 C CA . SER A 1 116 ? -19.443 -14.589 18.793 1.00 94.88 116 SER A CA 1
ATOM 932 C C . SER A 1 116 ? -19.256 -15.948 19.479 1.00 94.88 116 SER A C 1
ATOM 934 O O . SER A 1 116 ? -18.706 -16.858 18.862 1.00 94.88 116 SER A O 1
ATOM 936 N N . SER A 1 117 ? -19.719 -16.101 20.726 1.00 92.88 117 SER A N 1
ATOM 937 C CA . SER A 1 117 ? -19.677 -17.330 21.526 1.00 92.88 117 SER A CA 1
ATOM 938 C C . SER A 1 117 ? -21.049 -17.672 22.130 1.00 92.88 117 SER A C 1
ATOM 940 O O . SER A 1 117 ? -21.168 -17.961 23.321 1.00 92.88 117 SER A O 1
ATOM 942 N N . SER A 1 118 ? -22.099 -17.690 21.305 1.00 85.88 118 SER A N 1
ATOM 943 C CA . SER A 1 118 ? -23.418 -18.254 21.651 1.00 85.88 118 SER A CA 1
ATOM 944 C C . SER A 1 118 ? -24.050 -17.691 22.939 1.00 85.88 118 SER A C 1
ATOM 946 O O . SER A 1 118 ? -24.596 -18.433 23.757 1.00 85.88 118 SER A O 1
ATOM 948 N N . GLY A 1 119 ? -23.996 -16.369 23.118 1.00 82.75 119 GLY A N 1
ATOM 949 C CA . GLY A 1 119 ? -24.644 -15.673 24.237 1.00 82.75 119 GLY A CA 1
ATOM 950 C C . GLY A 1 119 ? -23.929 -15.819 25.585 1.00 82.75 119 GLY A C 1
ATOM 951 O O . GLY A 1 119 ? -24.558 -15.604 26.624 1.00 82.75 119 GLY A O 1
ATOM 952 N N . HIS A 1 120 ? -22.638 -16.168 25.581 1.00 89.25 120 HIS A N 1
ATOM 953 C CA . HIS A 1 120 ? -21.768 -16.205 26.761 1.00 89.25 120 HIS A CA 1
ATOM 954 C C . HIS A 1 120 ? -21.930 -14.942 27.622 1.00 89.25 120 HIS A C 1
ATOM 956 O O . HIS A 1 120 ? -22.132 -15.027 28.834 1.00 89.25 120 HIS A O 1
ATOM 962 N N . ASN A 1 121 ? -21.932 -13.767 26.993 1.00 93.38 121 ASN A N 1
ATOM 963 C CA . ASN A 1 121 ? -21.978 -12.481 27.681 1.00 93.38 121 ASN A CA 1
ATOM 964 C C . ASN A 1 121 ? -23.393 -11.937 27.905 1.00 93.38 121 ASN A C 1
ATOM 966 O O . ASN A 1 121 ? -23.533 -10.793 28.324 1.00 93.38 121 ASN A O 1
ATOM 970 N N . LYS A 1 122 ? -24.459 -12.719 27.705 1.00 93.25 122 LYS A N 1
ATOM 971 C CA . LYS A 1 122 ? -25.847 -12.231 27.822 1.00 93.25 122 LYS A CA 1
ATOM 972 C C . LYS A 1 122 ? -26.147 -11.508 29.145 1.00 93.25 122 LYS A C 1
ATOM 974 O O . LYS A 1 122 ? -26.733 -10.427 29.156 1.00 93.25 122 LYS A O 1
ATOM 979 N N . THR A 1 123 ? -25.723 -12.075 30.276 1.00 93.12 123 THR A N 1
ATOM 980 C CA . THR A 1 123 ? -25.919 -11.450 31.600 1.00 93.12 123 THR A CA 1
ATOM 981 C C . THR A 1 123 ? -25.073 -10.186 31.759 1.00 93.12 123 THR A C 1
ATOM 983 O O . THR A 1 123 ? -25.545 -9.187 32.305 1.00 93.12 123 THR A O 1
ATOM 986 N N . ALA A 1 124 ? -23.835 -10.205 31.258 1.00 94.44 124 ALA A N 1
ATOM 987 C CA . ALA A 1 124 ? -22.946 -9.049 31.287 1.00 94.44 124 ALA A CA 1
ATOM 988 C C . ALA A 1 124 ? -23.488 -7.902 30.419 1.00 94.44 124 ALA A C 1
ATOM 990 O O . ALA A 1 124 ? -23.523 -6.761 30.874 1.00 94.44 124 ALA A O 1
ATOM 991 N N . ALA A 1 125 ? -24.003 -8.212 29.229 1.00 95.25 125 ALA A N 1
ATOM 992 C CA . ALA A 1 125 ? -24.634 -7.263 28.323 1.00 95.25 125 ALA A CA 1
ATOM 993 C C . ALA A 1 125 ? -25.873 -6.621 28.954 1.00 95.25 125 ALA A C 1
ATOM 995 O O . ALA A 1 125 ? -26.024 -5.404 28.896 1.00 95.25 125 ALA A O 1
ATOM 996 N N . GLN A 1 126 ? -26.717 -7.402 29.639 1.00 94.44 126 GLN A N 1
ATOM 997 C CA . GLN A 1 126 ? -27.860 -6.852 30.372 1.00 94.44 126 GLN A CA 1
ATOM 998 C C . GLN A 1 126 ? -27.426 -5.917 31.508 1.00 94.44 126 GLN A C 1
ATOM 1000 O O . GLN A 1 126 ? -28.042 -4.872 31.715 1.00 94.44 126 GLN A O 1
ATOM 1005 N N . ARG A 1 127 ? -26.358 -6.261 32.237 1.00 93.31 127 ARG A N 1
ATOM 1006 C CA . ARG A 1 127 ? -25.804 -5.396 33.286 1.00 93.31 127 ARG A CA 1
ATOM 1007 C C . ARG A 1 127 ? -25.283 -4.080 32.706 1.00 93.31 127 ARG A C 1
ATOM 1009 O O . ARG A 1 127 ? -25.628 -3.026 33.228 1.00 93.31 127 ARG A O 1
ATOM 1016 N N . VAL A 1 128 ? -24.510 -4.140 31.620 1.00 95.12 128 VAL A N 1
ATOM 1017 C CA . VAL A 1 128 ? -24.013 -2.948 30.915 1.00 95.12 128 VAL A CA 1
ATOM 1018 C C . VAL A 1 128 ? -25.173 -2.101 30.399 1.00 95.12 128 VAL A C 1
ATOM 1020 O O . VAL A 1 128 ? -25.170 -0.899 30.628 1.00 95.12 128 VAL A O 1
ATOM 1023 N N . ALA A 1 129 ? -26.199 -2.703 29.792 1.00 94.69 129 ALA A N 1
ATOM 1024 C CA . ALA A 1 129 ? -27.384 -1.986 29.319 1.00 94.69 129 ALA A CA 1
ATOM 1025 C C . ALA A 1 129 ? -28.121 -1.257 30.455 1.00 94.69 129 ALA A C 1
ATOM 1027 O O . ALA A 1 129 ? -28.556 -0.120 30.279 1.00 94.69 129 ALA A O 1
ATOM 1028 N N . ASN A 1 130 ? -28.229 -1.878 31.634 1.00 92.19 130 ASN A N 1
ATOM 1029 C CA . ASN A 1 130 ? -28.863 -1.257 32.797 1.00 92.19 130 ASN A CA 1
ATOM 1030 C C . ASN A 1 130 ? -28.067 -0.045 33.305 1.00 92.19 130 ASN A C 1
ATOM 1032 O O . ASN A 1 130 ? -28.660 1.005 33.528 1.00 92.19 130 ASN A O 1
ATOM 1036 N N . SER A 1 131 ? -26.741 -0.148 33.439 1.00 93.12 131 SER A N 1
ATOM 1037 C CA . SER A 1 131 ? -25.907 1.008 33.811 1.00 93.12 131 SER A CA 1
ATOM 1038 C C . SER A 1 131 ? -25.883 2.076 32.713 1.00 93.12 131 SER A C 1
ATOM 1040 O O . SER A 1 131 ? -25.916 3.269 33.008 1.00 93.12 131 SER A O 1
ATOM 1042 N N . PHE A 1 132 ? -25.894 1.667 31.438 1.00 93.81 132 PHE A N 1
ATOM 1043 C CA . PHE A 1 132 ? -25.954 2.592 30.307 1.00 93.81 132 PHE A CA 1
ATOM 1044 C C . PHE A 1 132 ? -27.296 3.347 30.245 1.00 93.81 132 PHE A C 1
ATOM 1046 O O . PHE A 1 132 ? -27.369 4.494 29.813 1.00 93.81 132 PHE A O 1
ATOM 1053 N N . LYS A 1 133 ? -28.380 2.742 30.738 1.00 91.00 133 LYS A N 1
ATOM 1054 C CA . LYS A 1 133 ? -29.658 3.436 30.924 1.00 91.00 133 LYS A CA 1
ATOM 1055 C C . LYS A 1 133 ? -29.546 4.552 31.964 1.00 91.00 133 LYS A C 1
ATOM 1057 O O . LYS A 1 133 ? -30.028 5.650 31.699 1.00 91.00 133 LYS A O 1
ATOM 1062 N N . SER A 1 134 ? -28.892 4.302 33.099 1.00 91.50 134 SER A N 1
ATOM 1063 C CA . SER A 1 134 ? -28.701 5.317 34.146 1.00 91.50 134 SER A CA 1
ATOM 1064 C C . SER A 1 134 ? -27.928 6.534 33.630 1.00 91.50 134 SER A C 1
ATOM 1066 O O . SER A 1 134 ? -28.340 7.669 33.857 1.00 91.50 134 SER A O 1
ATOM 1068 N N . ILE A 1 135 ? -26.864 6.317 32.849 1.00 93.31 135 ILE A N 1
ATOM 1069 C CA . ILE A 1 135 ? -26.108 7.422 32.238 1.00 93.31 135 ILE A CA 1
ATOM 1070 C C . ILE A 1 135 ? -26.916 8.165 31.157 1.00 93.31 135 ILE A C 1
ATOM 1072 O O . ILE A 1 135 ? -26.839 9.388 31.078 1.00 93.31 135 ILE A O 1
ATOM 1076 N N . LEU A 1 136 ? -27.756 7.480 30.368 1.00 91.44 136 LEU A N 1
ATOM 1077 C CA . LEU A 1 136 ? -28.674 8.141 29.425 1.00 91.44 136 LEU A CA 1
ATOM 1078 C C . LEU A 1 136 ? -29.728 8.999 30.145 1.00 91.44 136 LEU A C 1
ATOM 1080 O O . LEU A 1 136 ? -30.047 10.094 29.680 1.00 91.44 136 LEU A O 1
ATOM 1084 N N . GLN A 1 137 ? -30.250 8.530 31.281 1.00 89.44 137 GLN A N 1
ATOM 1085 C CA . GLN A 1 137 ? -31.177 9.297 32.120 1.00 89.44 137 GLN A CA 1
ATOM 1086 C C . GLN A 1 137 ? -30.501 10.551 32.683 1.00 89.44 137 GLN A C 1
ATOM 1088 O O . GLN A 1 137 ? -31.046 11.645 32.540 1.00 89.44 137 GLN A O 1
ATOM 1093 N N . ALA A 1 138 ? -29.283 10.421 33.216 1.00 90.44 138 ALA A N 1
ATOM 1094 C CA . ALA A 1 138 ? -28.487 11.554 33.690 1.00 90.44 138 ALA A CA 1
ATOM 1095 C C . ALA A 1 138 ? -28.148 12.554 32.563 1.00 90.44 138 ALA A C 1
ATOM 1097 O O . ALA A 1 138 ? -28.102 13.765 32.788 1.00 90.44 138 ALA A O 1
ATOM 1098 N N . ALA A 1 139 ? -28.001 12.072 31.322 1.00 89.81 139 ALA A N 1
ATOM 1099 C CA . ALA A 1 139 ? -27.838 12.904 30.129 1.00 89.81 139 ALA A CA 1
ATOM 1100 C C . ALA A 1 139 ? -29.122 13.649 29.703 1.00 89.81 139 ALA A C 1
ATOM 1102 O O . ALA A 1 139 ? -29.078 14.458 28.773 1.00 89.81 139 ALA A O 1
ATOM 1103 N N . GLY A 1 140 ? -30.266 13.383 30.343 1.00 87.94 140 GLY A N 1
ATOM 1104 C CA . GLY A 1 140 ? -31.567 13.955 29.991 1.00 87.94 140 GLY A CA 1
ATOM 1105 C C . GLY A 1 140 ? -32.263 13.267 28.811 1.00 87.94 140 GLY A C 1
ATOM 1106 O O . GLY A 1 140 ? -33.116 13.881 28.179 1.00 87.94 140 GLY A O 1
ATOM 1107 N N . ARG A 1 141 ? -31.914 12.012 28.490 1.00 84.62 141 ARG A N 1
ATOM 1108 C CA . ARG A 1 141 ? -32.497 11.229 27.377 1.00 84.62 141 ARG A CA 1
ATOM 1109 C C . ARG A 1 141 ? -33.551 10.216 27.833 1.00 84.62 141 ARG A C 1
ATOM 1111 O O . ARG A 1 141 ? -33.662 9.118 27.293 1.00 84.62 141 ARG A O 1
ATOM 1118 N N . SER A 1 142 ? -34.332 10.588 28.840 1.00 68.56 142 SER A N 1
ATOM 1119 C CA . SER A 1 142 ? -35.327 9.725 29.485 1.00 68.56 142 SER A CA 1
ATOM 1120 C C . SER A 1 142 ? -36.445 9.261 28.542 1.00 68.56 142 SER A C 1
ATOM 1122 O O . SER A 1 142 ? -36.910 8.131 28.668 1.00 68.56 142 SER A O 1
ATOM 1124 N N . ASP A 1 143 ? -36.834 10.101 27.578 1.00 59.88 143 ASP A N 1
ATOM 1125 C CA . ASP A 1 143 ? -38.001 9.892 26.702 1.00 59.88 143 ASP A CA 1
ATOM 1126 C C . ASP A 1 143 ? -37.795 8.810 25.624 1.00 59.88 143 ASP A C 1
ATOM 1128 O O . ASP A 1 143 ? -38.756 8.331 25.023 1.00 59.88 143 ASP A O 1
ATOM 1132 N N . GLU A 1 144 ? -36.549 8.400 25.373 1.00 62.91 144 GLU A N 1
ATOM 1133 C CA . GLU A 1 144 ? -36.213 7.370 24.378 1.00 62.91 144 GLU A CA 1
ATOM 1134 C C . GLU A 1 144 ? -36.190 5.951 24.967 1.00 62.91 144 GLU A C 1
ATOM 1136 O O . GLU A 1 144 ? -36.096 4.963 24.235 1.00 62.91 144 GLU A O 1
ATOM 1141 N N . LEU A 1 145 ? -36.272 5.821 26.292 1.00 63.53 145 LEU A N 1
ATOM 1142 C CA . LEU A 1 145 ? -36.152 4.543 26.983 1.00 63.53 145 LEU A CA 1
ATOM 1143 C C . LEU A 1 145 ? -37.510 3.837 27.025 1.00 63.53 145 LEU A C 1
ATOM 1145 O O . LEU A 1 145 ? -38.356 4.138 27.864 1.00 63.53 145 LEU A O 1
ATOM 1149 N N . LYS A 1 146 ? -37.711 2.846 26.150 1.00 60.41 146 LYS A N 1
ATOM 1150 C CA . LYS A 1 146 ? -38.880 1.955 26.226 1.00 60.41 146 LYS A CA 1
ATOM 1151 C C . LYS A 1 146 ? -38.896 1.219 27.577 1.00 60.41 146 LYS A C 1
ATOM 1153 O O . LYS A 1 146 ? -37.852 0.798 28.079 1.00 60.41 146 LYS A O 1
ATOM 1158 N N . ASP A 1 147 ? -40.091 1.000 28.133 1.00 56.00 147 ASP A N 1
ATOM 1159 C CA . ASP A 1 147 ? -40.322 0.363 29.448 1.00 56.00 147 ASP A CA 1
ATOM 1160 C C . ASP A 1 147 ? -39.775 -1.076 29.582 1.00 56.00 147 ASP A C 1
ATOM 1162 O O . ASP A 1 147 ? -39.691 -1.620 30.683 1.00 56.00 147 ASP A O 1
ATOM 1166 N N . PHE A 1 148 ? -39.334 -1.697 28.484 1.00 54.44 148 PHE A N 1
ATOM 1167 C CA . PHE A 1 148 ? -38.699 -3.012 28.485 1.00 54.44 148 PHE A CA 1
ATOM 1168 C C . PHE A 1 148 ? -37.250 -2.912 27.997 1.00 54.44 148 PHE A C 1
ATOM 1170 O O . PHE A 1 148 ? -36.982 -2.970 26.800 1.00 54.44 148 PHE A O 1
ATOM 1177 N N . THR A 1 149 ? -36.298 -2.842 28.932 1.00 59.91 149 THR A N 1
ATOM 1178 C CA . THR A 1 149 ? -34.841 -2.925 28.698 1.00 59.91 149 THR A CA 1
ATOM 1179 C C . THR A 1 149 ? -34.406 -4.345 28.306 1.00 59.91 149 THR A C 1
ATOM 1181 O O . THR A 1 149 ? -33.478 -4.917 28.877 1.00 59.91 149 THR A O 1
ATOM 1184 N N . ARG A 1 150 ? -35.105 -4.984 27.365 1.00 74.81 150 ARG A N 1
ATOM 1185 C CA . ARG A 1 150 ? -34.721 -6.314 26.901 1.00 74.81 150 ARG A CA 1
ATOM 1186 C C . ARG A 1 150 ? -33.593 -6.153 25.894 1.00 74.81 150 ARG A C 1
ATOM 1188 O O . ARG A 1 150 ? -33.833 -5.738 24.766 1.00 74.81 150 ARG A O 1
ATOM 1195 N N . VAL A 1 151 ? -32.379 -6.511 26.304 1.00 90.19 151 VAL A N 1
ATOM 1196 C CA . VAL A 1 151 ? -31.270 -6.673 25.363 1.00 90.19 151 VAL A CA 1
ATOM 1197 C C . VAL A 1 151 ? -31.659 -7.756 24.356 1.00 90.19 151 VAL A C 1
ATOM 1199 O O . VAL A 1 151 ? -31.969 -8.894 24.729 1.00 90.19 151 VAL A O 1
ATOM 1202 N N . GLN A 1 152 ? -31.714 -7.385 23.080 1.00 93.00 152 GLN A N 1
ATOM 1203 C CA . GLN A 1 152 ? -32.021 -8.303 21.996 1.00 93.00 152 GLN A CA 1
ATOM 1204 C C . GLN A 1 152 ? -30.737 -8.990 21.534 1.00 93.00 152 GLN A C 1
ATOM 1206 O O . GLN A 1 152 ? -29.875 -8.372 20.916 1.00 93.00 152 GLN A O 1
ATOM 1211 N N . GLU A 1 153 ? -30.631 -10.290 21.795 1.00 93.88 153 GLU A N 1
ATOM 1212 C CA . GLU A 1 153 ? -29.582 -11.124 21.203 1.00 93.88 153 GLU A CA 1
ATOM 1213 C C . GLU A 1 153 ? -29.767 -11.196 19.684 1.00 93.88 153 GLU A C 1
ATOM 1215 O O . GLU A 1 153 ? -30.850 -11.537 19.191 1.00 93.88 153 GLU A O 1
ATOM 1220 N N . VAL A 1 154 ? -28.709 -10.898 18.936 1.00 92.00 154 VAL A N 1
ATOM 1221 C CA . VAL A 1 154 ? -28.705 -11.025 17.479 1.00 92.00 154 VAL A CA 1
ATOM 1222 C C . VAL A 1 154 ? -28.499 -12.495 17.121 1.00 92.00 154 VAL A C 1
ATOM 1224 O O . VAL A 1 154 ? -27.399 -13.023 17.251 1.00 92.00 154 VAL A O 1
ATOM 1227 N N . GLN A 1 155 ? -29.568 -13.168 16.684 1.00 83.38 155 GLN A N 1
ATOM 1228 C CA . GLN A 1 155 ? -29.562 -14.623 16.461 1.00 83.38 155 GLN A CA 1
ATOM 1229 C C . GLN A 1 155 ? -28.539 -15.080 15.412 1.00 83.38 155 GLN A C 1
ATOM 1231 O O . GLN A 1 155 ? -27.891 -16.103 15.607 1.00 83.38 155 GLN A O 1
ATOM 1236 N N . ASP A 1 156 ? -28.347 -14.295 14.351 1.00 84.00 156 ASP A N 1
ATOM 1237 C CA . ASP A 1 156 ? -27.403 -14.595 13.267 1.00 84.00 156 ASP A CA 1
ATOM 1238 C C . ASP A 1 156 ? -26.043 -13.899 13.462 1.00 84.00 156 ASP A C 1
ATOM 1240 O O . ASP A 1 156 ? -25.355 -13.566 12.492 1.00 84.00 156 ASP A O 1
ATOM 1244 N N . ALA A 1 157 ? -25.654 -13.626 14.714 1.00 88.62 157 ALA A N 1
ATOM 1245 C CA . ALA A 1 157 ? -24.338 -13.076 15.006 1.00 88.62 157 ALA A CA 1
ATOM 1246 C C . ALA A 1 157 ? -23.240 -14.049 14.522 1.00 88.62 157 ALA A C 1
ATOM 1248 O O . ALA A 1 157 ? -23.308 -15.246 14.826 1.00 88.62 157 ALA A O 1
ATOM 1249 N N . PRO A 1 158 ? -22.212 -13.570 13.798 1.00 92.94 158 PRO A N 1
ATOM 1250 C CA . PRO A 1 158 ? -21.111 -14.412 13.338 1.00 92.94 158 PRO A CA 1
ATOM 1251 C C . PRO A 1 158 ? -20.428 -15.112 14.516 1.00 92.94 158 PRO A C 1
ATOM 1253 O O . PRO A 1 158 ? -20.034 -14.460 15.483 1.00 92.94 158 PRO A O 1
ATOM 1256 N N . GLN A 1 159 ? -20.293 -16.436 14.438 1.00 94.62 159 GLN A N 1
ATOM 1257 C CA . GLN A 1 159 ? -19.686 -17.236 15.502 1.00 94.62 159 GLN A CA 1
ATOM 1258 C C . GLN A 1 159 ? -18.207 -17.485 15.215 1.00 94.62 159 GLN A C 1
ATOM 1260 O O . GLN A 1 159 ? -17.828 -17.850 14.098 1.00 94.62 159 GLN A O 1
ATOM 1265 N N . GLN A 1 160 ? -17.369 -17.315 16.237 1.00 91.69 160 GLN A N 1
ATOM 1266 C CA . GLN A 1 160 ? -15.944 -17.593 16.115 1.00 91.69 160 GLN A CA 1
ATOM 1267 C C . GLN A 1 160 ? -15.685 -19.096 15.930 1.00 91.69 160 GLN A C 1
ATOM 1269 O O . GLN A 1 160 ? -16.410 -19.941 16.449 1.00 91.69 160 GLN A O 1
ATOM 1274 N N . GLN A 1 161 ? -14.613 -19.434 15.212 1.00 90.25 161 GLN A N 1
ATOM 1275 C CA . GLN A 1 161 ? -14.219 -20.827 14.941 1.00 90.25 161 GLN A CA 1
ATOM 1276 C C . GLN A 1 161 ? -13.059 -21.312 15.824 1.00 90.25 161 GLN A C 1
ATOM 1278 O O . GLN A 1 161 ? -12.612 -22.450 15.707 1.00 90.25 161 GLN A O 1
ATOM 1283 N N . ASN A 1 162 ? -12.549 -20.447 16.699 1.00 91.00 162 ASN A N 1
ATOM 1284 C CA . ASN A 1 162 ? -11.467 -20.737 17.634 1.00 91.00 162 ASN A CA 1
ATOM 1285 C C . ASN A 1 162 ? -11.797 -20.156 19.011 1.00 91.00 162 ASN A C 1
ATOM 1287 O O . ASN A 1 162 ? -12.858 -19.579 19.209 1.00 91.00 162 ASN A O 1
ATOM 1291 N N . SER A 1 163 ? -10.902 -20.322 19.980 1.00 89.50 163 SER A N 1
ATOM 1292 C CA . SER A 1 163 ? -11.141 -19.871 21.348 1.00 89.50 163 SER A CA 1
ATOM 1293 C C . SER A 1 163 ? -10.710 -18.433 21.612 1.00 89.50 163 SER A C 1
ATOM 1295 O O . SER A 1 163 ? -10.788 -18.035 22.768 1.00 89.50 163 SER A O 1
ATOM 1297 N N . TYR A 1 164 ? -10.188 -17.683 20.630 1.00 91.31 164 TYR A N 1
ATOM 1298 C CA . TYR A 1 164 ? -9.438 -16.455 20.914 1.00 91.31 164 TYR A CA 1
ATOM 1299 C C . TYR A 1 164 ? -9.773 -15.203 20.099 1.00 91.31 164 TYR A C 1
ATOM 1301 O O . TYR A 1 164 ? -9.265 -14.125 20.414 1.00 91.31 164 TYR A O 1
ATOM 1309 N N . ASP A 1 165 ? -10.640 -15.307 19.096 1.00 94.75 165 ASP A N 1
ATOM 1310 C CA . ASP A 1 165 ? -10.976 -14.189 18.209 1.00 94.75 165 ASP A CA 1
ATOM 1311 C C . ASP A 1 165 ? -12.155 -13.328 18.655 1.00 94.75 165 ASP A C 1
ATOM 1313 O O . ASP A 1 165 ? -12.502 -12.388 17.943 1.00 94.75 165 ASP A O 1
ATOM 1317 N N . CYS A 1 166 ? -12.744 -13.566 19.827 1.00 95.06 166 CYS A N 1
ATOM 1318 C CA . CYS A 1 166 ? -13.940 -12.848 20.276 1.00 95.06 166 CYS A CA 1
ATOM 1319 C C . CYS A 1 166 ? -13.778 -11.324 20.217 1.00 95.06 166 CYS A C 1
ATOM 1321 O O . CYS A 1 166 ? -14.634 -10.632 19.667 1.00 95.06 166 CYS A O 1
ATOM 1323 N N . GLY A 1 167 ? -12.626 -10.813 20.663 1.00 95.75 167 GLY A N 1
ATOM 1324 C CA . GLY A 1 167 ? -12.281 -9.39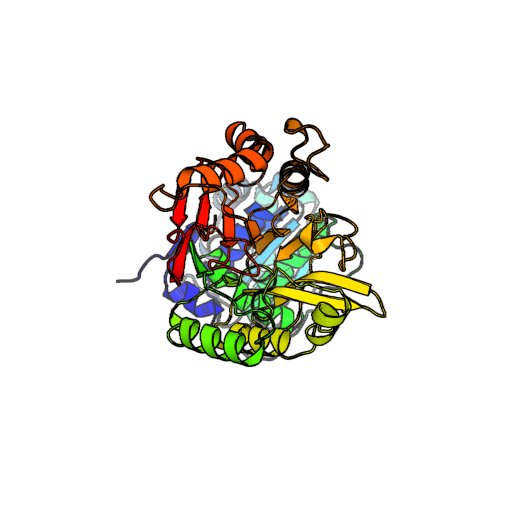5 20.561 1.00 95.75 167 GLY A CA 1
ATOM 1325 C C . GLY A 1 167 ? -12.175 -8.903 19.113 1.00 95.75 167 GLY A C 1
ATOM 1326 O O . GLY A 1 167 ? -12.635 -7.812 18.810 1.00 95.75 167 GLY A O 1
ATOM 1327 N N . VAL A 1 168 ? -11.648 -9.708 18.185 1.00 96.06 168 VAL A N 1
ATOM 1328 C CA . VAL A 1 168 ? -11.575 -9.337 16.758 1.00 96.06 168 VAL A CA 1
ATOM 1329 C C . VAL A 1 168 ? -12.975 -9.265 16.139 1.00 96.06 168 VAL A C 1
ATOM 1331 O O . VAL A 1 168 ? -13.245 -8.364 15.350 1.00 96.06 168 VAL A O 1
ATOM 1334 N N . TYR A 1 169 ? -13.893 -10.154 16.533 1.00 96.88 169 TYR A N 1
ATOM 1335 C CA . TYR A 1 169 ? -15.297 -10.076 16.113 1.00 96.88 169 TYR A CA 1
ATOM 1336 C C . TYR A 1 169 ? -15.992 -8.810 16.634 1.00 96.88 169 TYR A C 1
ATOM 1338 O O . TYR A 1 169 ? -16.765 -8.210 15.888 1.00 96.88 169 TYR A O 1
ATOM 1346 N N . VAL A 1 170 ? -15.680 -8.357 17.857 1.00 97.25 170 VAL A N 1
ATOM 1347 C CA . VAL A 1 170 ? -16.140 -7.050 18.368 1.00 97.25 170 VAL A CA 1
ATOM 1348 C C . VAL A 1 170 ? -15.664 -5.915 17.462 1.00 97.25 170 VAL A C 1
ATOM 1350 O O . VAL A 1 170 ? -16.470 -5.076 17.060 1.00 97.25 170 VAL A O 1
ATOM 1353 N N . LEU A 1 171 ? -14.382 -5.916 17.088 1.00 97.25 171 LEU A N 1
ATOM 1354 C CA . LEU A 1 171 ? -13.797 -4.893 16.219 1.00 97.25 171 LEU A CA 1
ATOM 1355 C C . LEU A 1 171 ? -14.421 -4.880 14.814 1.00 97.25 171 LEU A C 1
ATOM 1357 O O . LEU A 1 171 ? -14.753 -3.814 14.302 1.00 97.25 171 LEU A O 1
ATOM 1361 N N . ILE A 1 172 ? -14.633 -6.054 14.211 1.00 96.69 172 ILE A N 1
ATOM 1362 C CA . ILE A 1 172 ? -15.268 -6.179 12.889 1.00 96.69 172 ILE A CA 1
ATOM 1363 C C . ILE A 1 172 ? -16.728 -5.733 12.928 1.00 96.69 172 ILE A C 1
ATOM 1365 O O . ILE A 1 172 ? -17.174 -5.034 12.021 1.00 96.69 172 ILE A O 1
ATOM 1369 N N . ALA A 1 173 ? -17.481 -6.117 13.963 1.00 96.50 173 ALA A N 1
ATOM 1370 C CA . ALA A 1 173 ? -18.860 -5.668 14.120 1.00 96.50 173 ALA A CA 1
ATOM 1371 C C . ALA A 1 173 ? -18.924 -4.144 14.291 1.00 96.50 173 ALA A C 1
ATOM 1373 O O . ALA A 1 173 ? -19.770 -3.497 13.675 1.00 96.50 173 ALA A O 1
ATOM 1374 N N . ALA A 1 174 ? -18.001 -3.559 15.060 1.00 97.25 174 ALA A N 1
ATOM 1375 C CA . ALA A 1 174 ? -17.913 -2.114 15.219 1.00 97.25 174 ALA A CA 1
ATOM 1376 C C . ALA A 1 174 ? -17.595 -1.397 13.898 1.00 97.25 174 ALA A C 1
ATOM 1378 O O . ALA A 1 174 ? -18.285 -0.437 13.549 1.00 97.25 174 ALA A O 1
ATOM 1379 N N . GLU A 1 175 ? -16.612 -1.884 13.134 1.00 96.12 175 GLU A N 1
ATOM 1380 C CA . GLU A 1 175 ? -16.278 -1.367 11.800 1.00 96.12 175 GLU A CA 1
ATOM 1381 C C . GLU A 1 175 ? -17.494 -1.441 10.862 1.00 96.12 175 GLU A C 1
ATOM 1383 O O . GLU A 1 175 ? -17.903 -0.425 10.302 1.00 96.12 175 GLU A O 1
ATOM 1388 N N . PHE A 1 176 ? -18.130 -2.613 10.757 1.00 95.50 176 PHE A N 1
ATOM 1389 C CA . PHE A 1 176 ? -19.300 -2.841 9.904 1.00 95.50 176 PHE A CA 1
ATOM 1390 C C . PHE A 1 176 ? -20.448 -1.877 10.217 1.00 95.50 176 PHE A C 1
ATOM 1392 O O . PHE A 1 176 ? -20.989 -1.240 9.316 1.00 95.50 176 PHE A O 1
ATOM 1399 N N . ILE A 1 177 ? -20.808 -1.739 11.496 1.00 95.06 177 ILE A N 1
ATOM 1400 C CA . ILE A 1 177 ? -21.906 -0.865 11.925 1.00 95.06 177 ILE A CA 1
ATOM 1401 C C . ILE A 1 177 ? -21.570 0.606 11.645 1.00 95.06 177 ILE A C 1
ATOM 1403 O O . ILE A 1 177 ? -22.457 1.368 11.257 1.00 95.06 177 ILE A O 1
ATOM 1407 N N . SER A 1 178 ? -20.302 0.996 11.806 1.00 94.69 178 SER A N 1
ATOM 1408 C CA . SER A 1 178 ? -19.828 2.357 11.520 1.00 94.69 178 SER A CA 1
ATOM 1409 C C . SER A 1 178 ? -19.934 2.681 10.028 1.00 94.69 178 SER A C 1
ATOM 1411 O O . SER A 1 178 ? -20.480 3.719 9.657 1.00 94.69 178 SER A O 1
ATOM 1413 N N . LEU A 1 179 ? -19.472 1.769 9.168 1.00 92.56 179 LEU A N 1
ATOM 1414 C CA . LEU A 1 179 ? -19.542 1.907 7.711 1.00 92.56 179 LEU A CA 1
ATOM 1415 C C . LEU A 1 179 ? -20.987 1.907 7.201 1.00 92.56 179 LEU A C 1
ATOM 1417 O O . LEU A 1 179 ? -21.338 2.711 6.337 1.00 92.56 179 LEU A O 1
ATOM 1421 N N . GLN A 1 180 ? -21.841 1.050 7.766 1.00 91.88 180 GLN A N 1
ATOM 1422 C CA . GLN A 1 180 ? -23.263 1.009 7.432 1.00 91.88 180 GLN A CA 1
ATOM 1423 C C . GLN A 1 180 ? -23.962 2.324 7.802 1.00 91.88 180 GLN A C 1
ATOM 1425 O O . GLN A 1 180 ? -24.727 2.856 7.003 1.00 91.88 180 GLN A O 1
ATOM 1430 N N . HIS A 1 181 ? -23.686 2.881 8.988 1.00 91.62 181 HIS A N 1
ATOM 1431 C CA . HIS A 1 181 ? -24.265 4.163 9.413 1.00 91.62 181 HIS A CA 1
ATOM 1432 C C . HIS A 1 181 ? -23.792 5.337 8.546 1.00 91.62 181 HIS A C 1
ATOM 1434 O O . HIS A 1 181 ? -24.561 6.251 8.261 1.00 91.62 181 HIS A O 1
ATOM 1440 N N . LYS A 1 182 ? -22.547 5.287 8.066 1.00 87.81 182 LYS A N 1
ATOM 1441 C CA . LYS A 1 182 ? -21.988 6.279 7.139 1.00 87.81 182 LYS A CA 1
ATOM 1442 C C . LYS A 1 182 ? -22.532 6.164 5.704 1.00 87.81 182 LYS A C 1
ATOM 1444 O O . LYS A 1 182 ? -22.322 7.073 4.907 1.00 87.81 182 LYS A O 1
ATOM 1449 N N . GLY A 1 183 ? -23.225 5.073 5.371 1.00 87.12 183 GLY A N 1
ATOM 1450 C CA . GLY A 1 183 ? -23.721 4.799 4.019 1.00 87.12 183 GLY A CA 1
ATOM 1451 C C . GLY A 1 183 ? -22.665 4.234 3.063 1.00 87.12 183 GLY A C 1
ATOM 1452 O O . GLY A 1 183 ? -22.876 4.235 1.857 1.00 87.12 183 GLY A O 1
ATOM 1453 N N . GLU A 1 184 ? -21.528 3.741 3.570 1.00 83.06 184 GLU A N 1
ATOM 1454 C CA . GLU A 1 184 ? -20.504 3.080 2.739 1.00 83.06 184 GLU A CA 1
ATOM 1455 C C . GLU A 1 184 ? -20.846 1.606 2.449 1.00 83.06 184 GLU A C 1
ATOM 1457 O O . GLU A 1 184 ? -20.305 1.005 1.522 1.00 83.06 184 GLU A O 1
ATOM 1462 N N . ILE A 1 185 ? -21.763 1.019 3.227 1.00 82.75 185 ILE A N 1
ATOM 1463 C CA . ILE A 1 185 ? -22.258 -0.350 3.055 1.00 82.75 185 ILE A CA 1
ATOM 1464 C C . ILE A 1 185 ? -23.788 -0.336 3.120 1.00 82.75 185 ILE A C 1
ATOM 1466 O O . ILE A 1 185 ? -24.359 -0.128 4.188 1.00 82.75 185 ILE A O 1
ATOM 1470 N N . GLU A 1 186 ? -24.460 -0.607 1.998 1.00 75.25 186 GLU A N 1
ATOM 1471 C CA . GLU A 1 186 ? -25.934 -0.592 1.934 1.00 75.25 186 GLU A CA 1
ATOM 1472 C C . GLU A 1 186 ? -26.573 -1.990 1.857 1.00 75.25 186 GLU A C 1
ATOM 1474 O O . GLU A 1 186 ? -27.641 -2.209 2.425 1.00 75.25 186 GLU A O 1
ATOM 1479 N N . VAL A 1 187 ? -25.933 -2.960 1.191 1.00 77.12 187 VAL A N 1
ATOM 1480 C CA . VAL A 1 187 ? -26.545 -4.269 0.867 1.00 77.12 187 VAL A CA 1
ATOM 1481 C C . VAL A 1 187 ? -25.641 -5.428 1.294 1.00 77.12 187 VAL A C 1
ATOM 1483 O O . VAL A 1 187 ? -25.257 -6.277 0.494 1.00 77.12 187 VAL A O 1
ATOM 1486 N N . MET A 1 188 ? -25.250 -5.456 2.567 1.00 86.19 188 MET A N 1
ATOM 1487 C CA . MET A 1 188 ? -24.445 -6.548 3.119 1.00 86.19 188 MET A CA 1
ATOM 1488 C C . MET A 1 188 ? -24.914 -6.905 4.524 1.00 86.19 188 MET A C 1
ATOM 1490 O O . MET A 1 188 ? -25.251 -6.024 5.312 1.00 86.19 188 MET A O 1
ATOM 1494 N N . TYR A 1 189 ? -24.926 -8.198 4.849 1.00 89.88 189 TYR A N 1
ATOM 1495 C CA . TYR A 1 189 ? -25.187 -8.666 6.206 1.00 89.88 189 TYR A CA 1
ATOM 1496 C C . TYR A 1 189 ? -23.875 -8.826 6.975 1.00 89.88 189 TYR A C 1
ATOM 1498 O O . TYR A 1 189 ? -22.855 -9.214 6.407 1.00 89.88 189 TYR A O 1
ATOM 1506 N N . LEU A 1 190 ? -23.911 -8.613 8.294 1.00 90.75 190 LEU A N 1
ATOM 1507 C CA . LEU A 1 190 ? -22.725 -8.745 9.147 1.00 90.75 190 LEU A CA 1
ATOM 1508 C C . LEU A 1 190 ? -22.053 -10.124 9.015 1.00 90.75 190 LEU A C 1
ATOM 1510 O O . LEU A 1 190 ? -20.831 -10.205 9.034 1.00 90.75 190 LEU A O 1
ATOM 1514 N N . ARG A 1 191 ? -22.825 -11.202 8.828 1.00 89.62 191 ARG A N 1
ATOM 1515 C CA . ARG A 1 191 ? -22.298 -12.563 8.602 1.00 89.62 191 ARG A CA 1
ATOM 1516 C C . ARG A 1 191 ? -21.456 -12.710 7.336 1.00 89.62 191 ARG A C 1
ATOM 1518 O O . ARG A 1 191 ? -20.541 -13.525 7.320 1.00 89.62 191 ARG A O 1
ATOM 1525 N N . ASP A 1 192 ? -21.749 -11.916 6.312 1.00 90.31 192 ASP A N 1
ATOM 1526 C CA . ASP A 1 192 ? -21.023 -11.936 5.042 1.00 90.31 192 ASP A CA 1
ATOM 1527 C C . ASP A 1 192 ? -19.789 -11.022 5.107 1.00 90.31 192 ASP A C 1
ATOM 1529 O O . ASP A 1 192 ? -18.803 -11.251 4.411 1.00 90.31 192 ASP A O 1
ATOM 1533 N N . TYR A 1 193 ? -19.816 -10.016 5.988 1.00 90.94 193 TYR A N 1
ATOM 1534 C CA . TYR A 1 193 ? -18.686 -9.128 6.259 1.00 90.94 193 TYR A CA 1
ATOM 1535 C C . TYR A 1 193 ? -17.656 -9.763 7.215 1.00 90.94 193 TYR A C 1
ATOM 1537 O O . TYR A 1 193 ? -16.448 -9.731 6.976 1.00 90.94 193 TYR A O 1
ATOM 1545 N N . ALA A 1 194 ? -18.128 -10.387 8.296 1.00 93.00 194 ALA A N 1
ATOM 1546 C CA . ALA A 1 194 ? -17.319 -10.956 9.370 1.00 93.00 194 ALA A CA 1
ATOM 1547 C C . ALA A 1 194 ? -16.906 -12.411 9.097 1.00 93.00 194 ALA A C 1
ATOM 1549 O O . ALA A 1 194 ? -17.239 -13.332 9.844 1.00 93.00 194 ALA A O 1
ATOM 1550 N N . THR A 1 195 ? -16.166 -12.616 8.010 1.00 90.44 195 THR A N 1
ATOM 1551 C CA . THR A 1 195 ? -15.646 -13.934 7.617 1.00 90.44 195 THR A CA 1
ATOM 1552 C C . THR A 1 195 ? -14.343 -14.289 8.348 1.00 90.44 195 THR A C 1
ATOM 1554 O O . THR A 1 195 ? -13.595 -13.388 8.743 1.00 90.44 195 THR A O 1
ATOM 1557 N N . PRO A 1 196 ? -13.976 -15.583 8.466 1.00 86.00 196 PRO A N 1
ATOM 1558 C CA . PRO A 1 196 ? -12.669 -15.990 8.999 1.00 86.00 196 PRO A CA 1
ATOM 1559 C C . PRO A 1 196 ? -11.473 -15.357 8.263 1.00 86.00 196 PRO A C 1
ATOM 1561 O O . PRO A 1 196 ? -10.449 -15.038 8.873 1.00 86.00 196 PRO A O 1
ATOM 1564 N N . GLN A 1 197 ? -11.604 -15.128 6.953 1.00 83.75 197 GLN A N 1
ATOM 1565 C CA . GLN A 1 197 ? -10.601 -14.436 6.144 1.00 83.75 197 GLN A CA 1
ATOM 1566 C C . GLN A 1 197 ? -10.465 -12.973 6.571 1.00 83.75 197 GLN A C 1
ATOM 1568 O O . GLN A 1 197 ? -9.344 -12.502 6.743 1.00 83.75 197 GLN A O 1
ATOM 1573 N N . ARG A 1 198 ? -11.579 -12.264 6.804 1.00 88.44 198 ARG A N 1
ATOM 1574 C CA . ARG A 1 198 ? -11.555 -10.877 7.297 1.00 88.44 198 ARG A CA 1
ATOM 1575 C C . ARG A 1 198 ? -10.997 -10.787 8.717 1.00 88.44 198 ARG A C 1
ATOM 1577 O O . ARG A 1 198 ? -10.214 -9.884 8.981 1.00 88.44 198 ARG A O 1
ATOM 1584 N N . VAL A 1 199 ? -11.322 -11.740 9.594 1.00 90.12 199 VAL A N 1
ATOM 1585 C CA . VAL A 1 199 ? -10.726 -11.858 10.941 1.00 90.12 199 VAL A CA 1
ATOM 1586 C C . VAL A 1 199 ? -9.206 -11.978 10.849 1.00 90.12 199 VAL A C 1
ATOM 1588 O O . VAL A 1 199 ? -8.478 -11.228 11.500 1.00 90.12 199 VAL A O 1
ATOM 1591 N N . THR A 1 200 ? -8.719 -12.862 9.978 1.00 86.31 200 THR A N 1
ATOM 1592 C CA . THR A 1 200 ? -7.281 -13.042 9.743 1.00 86.31 200 THR A CA 1
ATOM 1593 C C . THR A 1 200 ? -6.650 -11.782 9.144 1.00 86.31 200 THR A C 1
ATOM 1595 O O . THR A 1 200 ? -5.593 -11.344 9.596 1.00 86.31 200 THR A O 1
ATOM 1598 N N . ALA A 1 201 ? -7.309 -11.155 8.167 1.00 82.25 201 ALA A N 1
ATOM 1599 C CA . ALA A 1 201 ? -6.836 -9.928 7.538 1.00 82.25 201 ALA A CA 1
ATOM 1600 C C . ALA A 1 201 ? -6.736 -8.774 8.545 1.00 82.25 201 ALA A C 1
ATOM 1602 O O . ALA A 1 201 ? -5.698 -8.117 8.601 1.00 82.25 201 ALA A O 1
ATOM 1603 N N . LEU A 1 202 ? -7.755 -8.576 9.390 1.00 88.19 202 LEU A N 1
ATOM 1604 C CA . LEU A 1 202 ? -7.743 -7.535 10.415 1.00 88.19 202 LEU A CA 1
ATOM 1605 C C . LEU A 1 202 ? -6.623 -7.779 11.433 1.00 88.19 202 LEU A C 1
ATOM 1607 O O . LEU A 1 202 ? -5.864 -6.861 11.736 1.00 88.19 202 LEU A O 1
ATOM 1611 N N . ARG A 1 203 ? -6.430 -9.025 11.889 1.00 89.00 203 ARG A N 1
ATOM 1612 C CA . ARG A 1 203 ? -5.286 -9.391 12.745 1.00 89.00 203 ARG A CA 1
ATOM 1613 C C . ARG A 1 203 ? -3.940 -9.013 12.132 1.00 89.00 203 ARG A C 1
ATOM 1615 O O . ARG A 1 203 ? -3.072 -8.491 12.825 1.00 89.00 203 ARG A O 1
ATOM 1622 N N . MET A 1 204 ? -3.772 -9.245 10.834 1.00 82.75 204 MET A N 1
ATOM 1623 C CA . MET A 1 204 ? -2.541 -8.912 10.112 1.00 82.75 204 MET A CA 1
ATOM 1624 C C . MET A 1 204 ? -2.397 -7.411 9.828 1.00 82.75 204 MET A C 1
ATOM 1626 O O . MET A 1 204 ? -1.275 -6.914 9.703 1.00 82.75 204 MET A O 1
ATOM 1630 N N . GLN A 1 205 ? -3.511 -6.686 9.739 1.00 82.62 205 GLN A N 1
ATOM 1631 C CA . GLN A 1 205 ? -3.554 -5.245 9.515 1.00 82.62 205 GLN A CA 1
ATOM 1632 C C . GLN A 1 205 ? -3.242 -4.455 10.792 1.00 82.62 205 GLN A C 1
ATOM 1634 O O . GLN A 1 205 ? -2.518 -3.463 10.729 1.00 82.62 205 GLN A O 1
ATOM 1639 N N . MET A 1 206 ? -3.723 -4.902 11.956 1.00 85.75 206 MET A N 1
ATOM 1640 C CA . MET A 1 206 ? -3.594 -4.187 13.233 1.00 85.75 206 MET A CA 1
ATOM 1641 C C . MET A 1 206 ? -2.149 -3.773 13.582 1.00 85.75 206 MET A C 1
ATOM 1643 O O . MET A 1 206 ? -1.919 -2.585 13.810 1.00 85.75 206 MET A O 1
ATOM 1647 N N . PRO A 1 207 ? -1.131 -4.660 13.535 1.00 80.62 207 PRO A N 1
ATOM 1648 C CA . PRO A 1 207 ? 0.266 -4.274 13.746 1.00 80.62 207 PRO A CA 1
ATOM 1649 C C . PRO A 1 207 ? 0.770 -3.202 12.781 1.00 80.62 207 PRO A C 1
ATOM 1651 O O . PRO A 1 207 ? 1.684 -2.456 13.124 1.00 80.62 207 PRO A O 1
ATOM 1654 N N . LYS A 1 208 ? 0.212 -3.134 11.570 1.00 73.00 208 LYS A N 1
ATOM 1655 C CA . LYS A 1 208 ? 0.622 -2.172 10.543 1.00 73.00 208 LYS A CA 1
ATOM 1656 C C . LYS A 1 208 ? 0.040 -0.789 10.804 1.00 73.00 208 LYS A C 1
ATOM 1658 O O . LYS A 1 208 ? 0.754 0.185 10.634 1.00 73.00 208 LYS A O 1
ATOM 1663 N N . LEU A 1 209 ? -1.178 -0.707 11.344 1.00 74.62 209 LEU A N 1
ATOM 1664 C CA . LEU A 1 209 ? -1.751 0.560 11.826 1.00 74.62 209 LEU A CA 1
ATOM 1665 C C . LEU A 1 209 ? -0.918 1.189 12.956 1.00 74.62 209 LEU A C 1
ATOM 1667 O O . LEU A 1 209 ? -0.941 2.402 13.145 1.00 74.62 209 LEU A O 1
ATOM 1671 N N . ILE A 1 210 ? -0.183 0.355 13.698 1.00 73.94 210 ILE A N 1
ATOM 1672 C CA . ILE A 1 210 ? 0.654 0.736 14.847 1.00 73.94 210 ILE A CA 1
ATOM 1673 C C . ILE A 1 210 ? 2.077 1.085 14.406 1.00 73.94 210 ILE A C 1
ATOM 1675 O O . ILE A 1 210 ? 2.782 1.834 15.084 1.00 73.94 210 ILE A O 1
ATOM 1679 N N . ARG A 1 211 ? 2.528 0.546 13.267 1.00 66.56 211 ARG A N 1
ATOM 1680 C CA . ARG A 1 211 ? 3.845 0.872 12.731 1.00 66.56 211 ARG A CA 1
ATOM 1681 C C . ARG A 1 211 ? 3.870 2.340 12.343 1.00 66.56 211 ARG A C 1
ATOM 1683 O O . ARG A 1 211 ? 3.196 2.752 11.417 1.00 66.56 211 ARG A O 1
ATOM 1690 N N . VAL A 1 212 ? 4.749 3.100 12.984 1.00 67.19 212 VAL A N 1
ATOM 1691 C CA . VAL A 1 212 ? 5.106 4.460 12.554 1.00 67.19 212 VAL A CA 1
ATOM 1692 C C . VAL A 1 212 ? 5.957 4.477 11.284 1.00 67.19 212 VAL A C 1
ATOM 1694 O O . VAL A 1 212 ? 6.116 5.534 10.684 1.00 67.19 212 VAL A O 1
ATOM 1697 N N . LYS A 1 213 ? 6.510 3.332 10.861 1.00 81.88 213 LYS A N 1
ATOM 1698 C CA . LYS A 1 213 ? 7.414 3.239 9.711 1.00 81.88 213 LYS A CA 1
ATOM 1699 C C . LYS A 1 213 ? 7.118 2.026 8.830 1.00 81.88 213 LYS A C 1
ATOM 1701 O O . LYS A 1 213 ? 6.890 0.934 9.351 1.00 81.88 213 LYS A O 1
ATOM 1706 N N . MET A 1 214 ? 7.185 2.219 7.518 1.00 91.12 214 MET A N 1
ATOM 1707 C CA . MET A 1 214 ? 7.193 1.176 6.496 1.00 91.12 214 MET A CA 1
ATOM 1708 C C . MET A 1 214 ? 8.620 0.878 6.038 1.00 91.12 214 MET A C 1
ATOM 1710 O O . MET A 1 214 ? 9.417 1.797 5.854 1.00 91.12 214 MET A O 1
ATOM 1714 N N . GLN A 1 215 ? 8.917 -0.397 5.808 1.00 95.00 215 GLN A N 1
ATOM 1715 C CA . GLN A 1 215 ? 10.183 -0.859 5.243 1.00 95.00 215 GLN A CA 1
ATOM 1716 C C . GLN A 1 215 ? 10.048 -1.063 3.737 1.00 95.00 215 GLN A C 1
ATOM 1718 O O . GLN A 1 215 ? 9.183 -1.808 3.274 1.00 95.00 215 GLN A O 1
ATOM 1723 N N . VAL A 1 216 ? 10.932 -0.445 2.965 1.00 98.19 216 VAL A N 1
ATOM 1724 C CA . VAL A 1 216 ? 10.919 -0.517 1.503 1.00 98.19 216 VAL A CA 1
ATOM 1725 C C . VAL A 1 216 ? 12.240 -1.098 1.020 1.00 98.19 216 VAL A C 1
ATOM 1727 O O . VAL A 1 216 ? 13.306 -0.702 1.491 1.00 98.19 216 VAL A O 1
ATOM 1730 N N . ALA A 1 217 ? 12.164 -2.026 0.068 1.00 98.69 217 ALA A N 1
ATOM 1731 C CA . ALA A 1 217 ? 13.300 -2.538 -0.681 1.00 98.69 217 ALA A CA 1
ATOM 1732 C C . ALA A 1 217 ? 13.103 -2.256 -2.178 1.00 98.69 217 ALA A C 1
ATOM 1734 O O . ALA A 1 217 ? 12.054 -2.567 -2.740 1.00 98.69 217 ALA A O 1
ATOM 1735 N N . ILE A 1 218 ? 14.106 -1.680 -2.834 1.00 98.81 218 ILE A N 1
ATOM 1736 C CA . ILE A 1 218 ? 14.080 -1.361 -4.264 1.00 98.81 218 ILE A CA 1
ATOM 1737 C C . ILE A 1 218 ? 15.281 -2.017 -4.935 1.00 98.81 218 ILE A C 1
ATOM 1739 O O . ILE A 1 218 ? 16.421 -1.820 -4.519 1.00 98.81 218 ILE A O 1
ATOM 1743 N N . VAL A 1 219 ? 15.018 -2.791 -5.983 1.00 98.81 219 VAL A N 1
ATOM 1744 C CA . VAL A 1 219 ? 16.056 -3.386 -6.822 1.00 98.81 219 VAL A CA 1
ATOM 1745 C C . VAL A 1 219 ? 16.442 -2.391 -7.910 1.00 98.81 219 VAL A C 1
ATOM 1747 O O . VAL A 1 219 ? 15.593 -1.931 -8.672 1.00 98.81 219 VAL A O 1
ATOM 1750 N N . GLN A 1 220 ? 17.735 -2.111 -8.012 1.00 98.69 220 GLN A N 1
ATOM 1751 C CA . GLN A 1 220 ? 18.358 -1.450 -9.149 1.00 98.69 220 GLN A CA 1
ATOM 1752 C C . GLN A 1 220 ? 19.437 -2.370 -9.704 1.00 98.69 220 GLN A C 1
ATOM 1754 O O . GLN A 1 220 ? 20.373 -2.719 -8.990 1.00 98.69 220 GLN A O 1
ATOM 1759 N N . TYR A 1 221 ? 19.337 -2.753 -10.971 1.00 98.62 221 TYR A N 1
ATOM 1760 C CA . TYR A 1 221 ? 20.359 -3.586 -11.602 1.00 98.62 221 TYR A CA 1
ATOM 1761 C C . TYR A 1 221 ? 20.389 -3.399 -13.121 1.00 98.62 221 TYR A C 1
ATOM 1763 O O . TYR A 1 221 ? 19.619 -2.582 -13.643 1.00 98.62 221 TYR A O 1
ATOM 1771 N N . ASP A 1 222 ? 21.280 -4.117 -13.813 1.00 98.25 222 ASP A N 1
ATOM 1772 C CA . ASP A 1 222 ? 21.379 -4.135 -15.276 1.00 98.25 222 ASP A CA 1
ATOM 1773 C C . ASP A 1 222 ? 20.744 -5.404 -15.902 1.00 98.25 222 ASP A C 1
ATOM 1775 O O . ASP A 1 222 ? 21.428 -6.419 -16.106 1.00 98.25 222 ASP A O 1
ATOM 1779 N N . PRO A 1 223 ? 19.437 -5.380 -16.244 1.00 98.12 223 PRO A N 1
ATOM 1780 C CA . PRO A 1 223 ? 18.803 -6.444 -17.012 1.00 98.12 223 PRO A CA 1
ATOM 1781 C C . PRO A 1 223 ? 19.500 -6.704 -18.346 1.00 98.12 223 PRO A C 1
ATOM 1783 O O . PRO A 1 223 ? 19.657 -5.812 -19.174 1.00 98.12 223 PRO A O 1
ATOM 1786 N N . GLN A 1 224 ? 19.828 -7.963 -18.620 1.00 97.94 224 GLN A N 1
ATOM 1787 C CA . GLN A 1 224 ? 20.401 -8.346 -19.906 1.00 97.94 224 GLN A CA 1
ATOM 1788 C C . GLN A 1 224 ? 19.288 -8.685 -20.903 1.00 97.94 224 GLN A C 1
ATOM 1790 O O . GLN A 1 224 ? 18.514 -9.621 -20.678 1.00 97.94 224 GLN A O 1
ATOM 1795 N N . LEU A 1 225 ? 19.218 -7.939 -22.008 1.00 97.69 225 LEU A N 1
ATOM 1796 C CA . LEU A 1 225 ? 18.155 -8.032 -23.015 1.00 97.69 225 LEU A CA 1
ATOM 1797 C C . LEU A 1 225 ? 17.881 -9.479 -23.469 1.00 97.69 225 LEU A C 1
ATOM 1799 O O . LEU A 1 225 ? 18.784 -10.198 -23.899 1.00 97.69 225 LEU A O 1
ATOM 1803 N N . GLY A 1 226 ? 16.623 -9.908 -23.362 1.00 96.44 226 GLY A N 1
ATOM 1804 C CA . GLY A 1 226 ? 16.126 -11.235 -23.739 1.00 96.44 226 GLY A CA 1
ATOM 1805 C C . GLY A 1 226 ? 16.551 -12.394 -22.824 1.00 96.44 226 GLY A C 1
ATOM 1806 O O . GLY A 1 226 ? 16.022 -13.497 -22.956 1.00 96.44 226 GLY A O 1
ATOM 1807 N N . GLN A 1 227 ? 17.466 -12.189 -21.870 1.00 97.56 227 GLN A N 1
ATOM 1808 C CA . GLN A 1 227 ? 18.020 -13.259 -21.028 1.00 97.56 227 GLN A CA 1
ATOM 1809 C C . GLN A 1 227 ? 17.195 -13.485 -19.752 1.00 97.56 227 GLN A C 1
ATOM 1811 O O . GLN A 1 227 ? 17.713 -13.404 -18.637 1.00 97.56 227 GLN A O 1
ATOM 1816 N N . VAL A 1 228 ? 15.908 -13.811 -19.909 1.00 97.81 228 VAL A N 1
ATOM 1817 C CA . VAL A 1 228 ? 14.939 -13.823 -18.795 1.00 97.81 228 VAL A CA 1
ATOM 1818 C C . VAL A 1 228 ? 15.367 -14.698 -17.620 1.00 97.81 228 VAL A C 1
ATOM 1820 O O . VAL A 1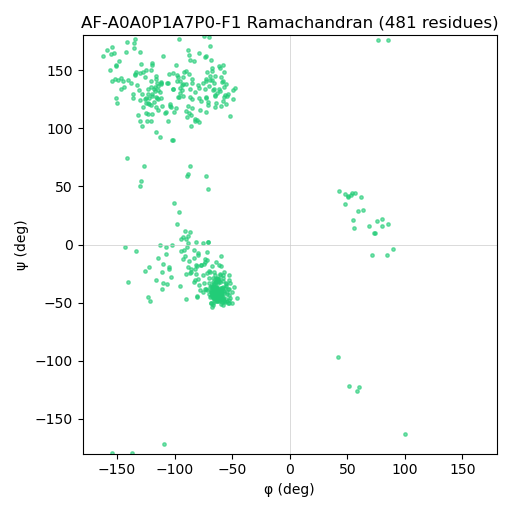 228 ? 15.371 -14.242 -16.478 1.00 97.81 228 VAL A O 1
ATOM 1823 N N . LYS A 1 229 ? 15.814 -15.928 -17.891 1.00 97.62 229 LYS A N 1
ATOM 1824 C CA . LYS A 1 229 ? 16.275 -16.846 -16.842 1.00 97.62 229 LYS A CA 1
ATOM 1825 C C . LYS A 1 229 ? 17.478 -16.299 -16.068 1.00 97.62 229 LYS A C 1
ATOM 1827 O O . LYS A 1 229 ? 17.469 -16.323 -14.844 1.00 97.62 229 LYS A O 1
ATOM 1832 N N . ARG A 1 230 ? 18.488 -15.770 -16.770 1.00 98.06 230 ARG A N 1
ATOM 1833 C CA . ARG A 1 230 ? 19.668 -15.163 -16.134 1.00 98.06 230 ARG A CA 1
ATOM 1834 C C . ARG A 1 230 ? 19.248 -14.013 -15.225 1.00 98.06 230 ARG A C 1
ATOM 1836 O O . ARG A 1 230 ? 19.711 -13.937 -14.095 1.00 98.06 230 ARG A O 1
ATOM 1843 N N . ASN A 1 231 ? 18.399 -13.126 -15.736 1.00 98.69 231 ASN A N 1
ATOM 1844 C CA . ASN A 1 231 ? 17.946 -11.942 -15.015 1.00 98.69 231 ASN A CA 1
ATOM 1845 C C . ASN A 1 231 ? 17.178 -12.324 -13.741 1.00 98.69 231 ASN A C 1
ATOM 1847 O O . ASN A 1 231 ? 17.445 -11.765 -12.681 1.00 98.69 231 ASN A O 1
ATOM 1851 N N . LEU A 1 232 ? 16.291 -13.320 -13.826 1.00 98.50 232 LEU A N 1
ATOM 1852 C CA . LEU A 1 232 ? 15.594 -13.891 -12.670 1.00 98.50 232 LEU A CA 1
ATOM 1853 C C . LEU A 1 232 ? 16.563 -14.478 -11.641 1.00 98.50 232 LEU A C 1
ATOM 1855 O O . LEU A 1 232 ? 16.475 -14.142 -10.461 1.00 98.50 232 LEU A O 1
ATOM 1859 N N . ASP A 1 233 ? 17.489 -15.336 -12.080 1.00 98.38 233 ASP A N 1
ATOM 1860 C CA . ASP A 1 233 ? 18.471 -15.979 -11.201 1.00 98.38 233 ASP A CA 1
ATOM 1861 C C . ASP A 1 233 ? 19.350 -14.932 -10.496 1.00 98.38 233 ASP A C 1
ATOM 1863 O O . ASP A 1 233 ? 19.639 -15.062 -9.305 1.00 98.38 233 ASP A O 1
ATOM 1867 N N . TYR A 1 234 ? 19.724 -13.867 -11.210 1.00 98.69 234 TYR A N 1
ATOM 1868 C CA . TYR A 1 234 ? 20.536 -12.775 -10.685 1.00 98.69 234 TYR A CA 1
ATOM 1869 C C . TYR A 1 234 ? 19.802 -11.975 -9.606 1.00 98.69 234 TYR A C 1
ATOM 1871 O O . TYR A 1 234 ? 20.292 -11.845 -8.485 1.00 98.69 234 TYR A O 1
ATOM 1879 N N . VAL A 1 235 ? 18.581 -11.511 -9.886 1.00 98.62 235 VAL A N 1
ATOM 1880 C CA . VAL A 1 235 ? 17.797 -10.761 -8.891 1.00 98.62 235 VAL A CA 1
ATOM 1881 C C . VAL A 1 235 ? 17.411 -11.648 -7.709 1.00 98.62 235 VAL A C 1
ATOM 1883 O O . VAL A 1 235 ? 17.397 -11.177 -6.573 1.00 98.62 235 VAL A O 1
ATOM 1886 N N . ASN A 1 236 ? 17.170 -12.945 -7.929 1.00 98.31 236 ASN A N 1
ATOM 1887 C CA . ASN A 1 236 ? 16.945 -13.891 -6.839 1.00 98.31 236 ASN A CA 1
ATOM 1888 C C . ASN A 1 236 ? 18.139 -13.948 -5.869 1.00 98.31 236 ASN A C 1
ATOM 1890 O O . ASN A 1 236 ? 17.925 -14.040 -4.663 1.00 98.31 236 ASN A O 1
ATOM 1894 N N . GLN A 1 237 ? 19.375 -13.853 -6.374 1.00 98.50 237 GLN A N 1
ATOM 1895 C CA . GLN A 1 237 ? 20.573 -13.745 -5.534 1.00 98.50 237 GLN A CA 1
ATOM 1896 C C . GLN A 1 237 ? 20.650 -12.390 -4.825 1.00 98.50 237 GLN A C 1
ATOM 1898 O O . GLN A 1 237 ? 20.926 -12.362 -3.627 1.00 98.50 237 GLN A O 1
ATOM 1903 N N . MET A 1 238 ? 20.344 -11.285 -5.517 1.00 98.44 238 MET A N 1
ATOM 1904 C CA . MET A 1 238 ? 20.351 -9.943 -4.913 1.00 98.44 238 MET A CA 1
ATOM 1905 C C . MET A 1 238 ? 19.421 -9.844 -3.698 1.00 98.44 238 MET A C 1
ATOM 1907 O O . MET A 1 238 ? 19.782 -9.235 -2.696 1.00 98.44 238 MET A O 1
ATOM 1911 N N . VAL A 1 239 ? 18.237 -10.466 -3.755 1.00 98.56 239 VAL A N 1
ATO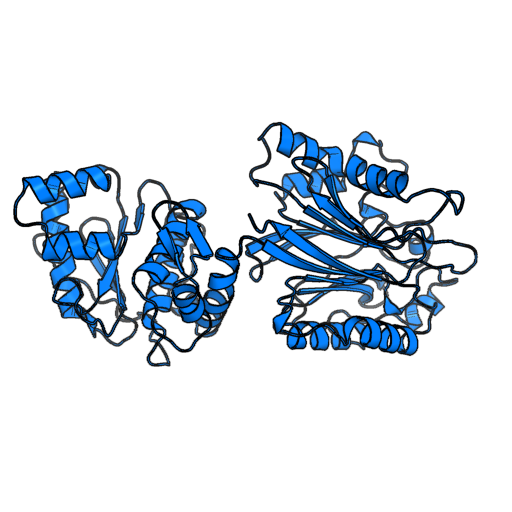M 1912 C CA . VAL A 1 239 ? 17.241 -10.424 -2.664 1.00 98.56 239 VAL A CA 1
ATOM 1913 C C . VAL A 1 239 ? 17.327 -11.612 -1.697 1.00 98.56 239 VAL A C 1
ATOM 1915 O O . VAL A 1 239 ? 16.486 -11.739 -0.801 1.00 98.56 239 VAL A O 1
ATOM 1918 N N . ALA A 1 240 ? 18.318 -12.496 -1.860 1.00 98.00 240 ALA A N 1
ATOM 1919 C CA . ALA A 1 240 ? 18.432 -13.731 -1.081 1.00 98.00 240 ALA A CA 1
ATOM 1920 C C . ALA A 1 240 ? 18.663 -13.475 0.414 1.00 98.00 240 ALA A C 1
ATOM 1922 O O . ALA A 1 240 ? 18.200 -14.256 1.243 1.00 98.00 240 ALA A O 1
ATOM 1923 N N . SER A 1 241 ? 19.352 -12.383 0.758 1.00 95.75 241 SER A N 1
ATOM 1924 C CA . SER A 1 241 ? 19.631 -12.018 2.150 1.00 95.75 241 SER A CA 1
ATOM 1925 C C . SER A 1 241 ? 18.419 -11.456 2.890 1.00 95.75 241 SER A C 1
ATOM 1927 O O . SER A 1 241 ? 18.459 -11.388 4.113 1.00 95.75 241 SER A O 1
ATOM 1929 N N . LEU A 1 242 ? 17.370 -11.027 2.177 1.00 97.88 242 LEU A N 1
ATOM 1930 C CA . LEU A 1 242 ? 16.149 -10.541 2.815 1.00 97.88 242 LEU A CA 1
ATOM 1931 C C . LEU A 1 242 ? 15.409 -11.701 3.480 1.00 97.88 242 LEU A C 1
ATOM 1933 O O . LEU A 1 242 ? 15.308 -12.777 2.894 1.00 97.88 242 LEU A O 1
ATOM 1937 N N . CYS A 1 243 ? 14.821 -11.484 4.648 1.00 93.56 243 CYS A N 1
ATOM 1938 C CA . CYS A 1 243 ? 13.972 -12.452 5.339 1.00 93.56 243 CYS A CA 1
ATOM 1939 C C . CYS A 1 243 ? 12.686 -11.807 5.878 1.00 93.56 243 CYS A C 1
ATOM 1941 O O . CYS A 1 243 ? 12.460 -10.605 5.757 1.00 93.56 243 CYS A O 1
ATOM 1943 N N . ARG A 1 244 ? 11.799 -12.617 6.466 1.00 87.75 244 ARG A N 1
ATOM 1944 C CA . ARG A 1 244 ? 10.523 -12.130 7.016 1.00 87.75 244 ARG A CA 1
ATOM 1945 C C . ARG A 1 244 ? 10.744 -11.175 8.196 1.00 87.75 244 ARG A C 1
ATOM 1947 O O . ARG A 1 244 ? 9.945 -10.268 8.427 1.00 87.75 244 ARG A O 1
ATOM 1954 N N . GLU A 1 245 ? 11.837 -11.357 8.930 1.00 84.25 245 GLU A N 1
ATOM 1955 C CA . GLU A 1 245 ? 12.229 -10.559 10.092 1.00 84.25 245 GLU A CA 1
ATOM 1956 C C . GLU A 1 245 ? 12.696 -9.150 9.706 1.00 84.25 245 GLU A C 1
ATOM 1958 O O . GLU A 1 245 ? 12.539 -8.230 10.511 1.00 84.25 245 GLU A O 1
ATOM 1963 N N . ASP A 1 246 ? 13.169 -8.957 8.466 1.00 88.00 246 ASP A N 1
ATOM 1964 C CA . ASP A 1 246 ? 13.441 -7.628 7.900 1.00 88.00 246 ASP A CA 1
ATOM 1965 C C . ASP A 1 246 ? 12.173 -6.788 7.751 1.00 88.00 246 ASP A C 1
ATOM 1967 O O . ASP A 1 246 ? 12.260 -5.571 7.585 1.00 88.00 246 ASP A O 1
ATOM 1971 N N . LYS A 1 247 ? 10.992 -7.422 7.835 1.00 88.81 247 LYS A N 1
ATOM 1972 C CA . LYS A 1 247 ? 9.700 -6.738 7.916 1.00 88.81 247 LYS A CA 1
ATOM 1973 C C . LYS A 1 247 ? 9.422 -5.820 6.719 1.00 88.81 247 LYS A C 1
ATOM 1975 O O . LYS A 1 247 ? 8.688 -4.847 6.889 1.00 88.81 247 LYS A O 1
ATOM 1980 N N . ILE A 1 248 ? 9.978 -6.156 5.550 1.00 95.94 248 ILE A N 1
ATOM 1981 C CA . ILE A 1 248 ? 9.766 -5.455 4.279 1.00 95.94 248 ILE A CA 1
ATOM 1982 C C . ILE A 1 248 ? 8.266 -5.371 3.994 1.00 95.94 248 ILE A C 1
ATOM 1984 O O . ILE A 1 248 ? 7.571 -6.381 4.025 1.00 95.94 248 ILE A O 1
ATOM 1988 N N . ASP A 1 249 ? 7.771 -4.170 3.721 1.00 95.62 249 ASP A N 1
ATOM 1989 C CA . ASP A 1 249 ? 6.374 -3.917 3.376 1.00 95.62 249 ASP A CA 1
ATOM 1990 C C . ASP A 1 249 ? 6.188 -3.880 1.848 1.00 95.62 249 ASP A C 1
ATOM 1992 O O . ASP A 1 249 ? 5.182 -4.385 1.341 1.00 95.62 249 ASP A O 1
ATOM 1996 N N . ILE A 1 250 ? 7.179 -3.356 1.109 1.00 98.50 250 ILE A N 1
ATOM 1997 C CA . ILE A 1 250 ? 7.189 -3.288 -0.363 1.00 98.50 250 ILE A CA 1
ATOM 1998 C C . ILE A 1 250 ? 8.567 -3.687 -0.913 1.00 98.50 250 ILE A C 1
ATOM 2000 O O . ILE A 1 250 ? 9.580 -3.125 -0.499 1.00 98.50 250 ILE A O 1
ATOM 2004 N N . LEU A 1 251 ? 8.596 -4.612 -1.876 1.00 98.88 251 LEU A N 1
ATOM 2005 C CA . LEU A 1 251 ? 9.744 -4.915 -2.734 1.00 98.88 251 LEU A CA 1
ATOM 2006 C C . LEU A 1 251 ? 9.438 -4.477 -4.174 1.00 98.88 251 LEU A C 1
ATOM 2008 O O . LEU A 1 251 ? 8.504 -4.992 -4.785 1.00 98.88 251 LEU A O 1
ATOM 2012 N N . MET A 1 252 ? 10.229 -3.558 -4.726 1.00 98.75 252 MET A N 1
ATOM 2013 C CA . MET A 1 252 ? 10.026 -3.033 -6.081 1.00 98.75 252 MET A CA 1
ATOM 2014 C C . MET A 1 252 ? 11.128 -3.450 -7.046 1.00 98.75 252 MET A C 1
ATOM 2016 O O . MET A 1 252 ? 12.311 -3.419 -6.703 1.00 98.75 252 MET A O 1
ATOM 2020 N N . LEU A 1 253 ? 10.722 -3.780 -8.270 1.00 98.88 253 LEU A N 1
ATOM 2021 C CA . LEU A 1 253 ? 11.595 -4.046 -9.407 1.00 98.88 253 LEU A CA 1
ATOM 2022 C C . LEU A 1 253 ? 11.313 -3.050 -10.547 1.00 98.88 253 LEU A C 1
ATOM 2024 O O . LEU A 1 253 ? 10.198 -2.521 -10.630 1.00 98.88 253 LEU A O 1
ATOM 2028 N N . PRO A 1 254 ? 12.297 -2.813 -11.437 1.00 98.69 254 PRO A N 1
ATOM 2029 C CA . PRO A 1 254 ? 12.195 -1.773 -12.452 1.00 98.69 254 PRO A CA 1
ATOM 2030 C C . PRO A 1 254 ? 11.247 -2.155 -13.595 1.00 98.69 254 PRO A C 1
ATOM 2032 O O . PRO A 1 254 ? 10.650 -3.235 -13.635 1.00 98.69 254 PRO A O 1
ATOM 2035 N N . GLU A 1 255 ? 11.099 -1.236 -14.543 1.00 98.75 255 GLU A N 1
ATOM 2036 C CA . GLU A 1 255 ? 10.360 -1.458 -15.784 1.00 98.75 255 GLU A CA 1
ATOM 2037 C C . GLU A 1 255 ? 11.000 -2.588 -16.600 1.00 98.75 255 GLU A C 1
ATOM 2039 O O . GLU A 1 255 ? 12.220 -2.626 -16.761 1.00 98.75 255 GLU A O 1
ATOM 2044 N N . MET A 1 256 ? 10.172 -3.510 -17.111 1.00 98.38 256 MET A N 1
ATOM 2045 C CA . MET A 1 256 ? 10.614 -4.663 -17.911 1.00 98.38 256 MET A CA 1
ATOM 2046 C C . MET A 1 256 ? 11.788 -5.432 -17.269 1.00 98.38 256 MET A C 1
ATOM 2048 O O . MET A 1 256 ? 12.749 -5.827 -17.939 1.00 98.38 256 MET A O 1
ATOM 2052 N N . ALA A 1 257 ? 11.689 -5.646 -15.949 1.00 98.50 257 ALA A N 1
ATOM 2053 C CA . ALA A 1 257 ? 12.782 -6.045 -15.072 1.00 98.50 257 ALA A CA 1
ATOM 2054 C C . ALA A 1 257 ? 13.553 -7.251 -15.603 1.00 98.50 257 ALA A C 1
ATOM 2056 O O . ALA A 1 257 ? 14.765 -7.188 -15.723 1.00 98.50 257 ALA A O 1
ATOM 2057 N N . PHE A 1 258 ? 12.873 -8.332 -15.986 1.00 98.75 258 PHE A N 1
ATOM 2058 C CA . PHE A 1 258 ? 13.565 -9.556 -16.391 1.00 98.75 258 PHE A CA 1
ATOM 2059 C C . PHE A 1 258 ? 13.806 -9.686 -17.891 1.00 98.75 258 PHE A C 1
ATOM 2061 O O . PHE A 1 258 ? 14.493 -10.613 -18.309 1.00 98.75 258 PHE A O 1
ATOM 2068 N N . THR A 1 259 ? 13.291 -8.786 -18.722 1.00 98.25 259 THR A N 1
ATOM 2069 C CA . THR A 1 259 ? 13.363 -8.937 -20.182 1.00 98.25 259 THR A CA 1
ATOM 2070 C C . THR A 1 259 ? 14.391 -8.027 -20.835 1.00 98.25 259 THR A C 1
ATOM 2072 O O . THR A 1 259 ? 14.821 -8.322 -21.947 1.00 98.25 259 THR A O 1
ATOM 2075 N N . GLY A 1 260 ? 14.783 -6.939 -20.172 1.00 96.50 260 GLY A N 1
ATOM 2076 C CA . GLY A 1 260 ? 15.401 -5.800 -20.848 1.00 96.50 260 GLY A CA 1
ATOM 2077 C C . GLY A 1 260 ? 14.358 -4.956 -21.588 1.00 96.50 260 GLY A C 1
ATOM 2078 O O . GLY A 1 260 ? 13.179 -5.313 -21.597 1.00 96.50 260 GLY A O 1
ATOM 2079 N N . TYR A 1 261 ? 14.772 -3.836 -22.183 1.00 97.62 261 TYR A N 1
ATOM 2080 C CA . TYR A 1 261 ? 13.872 -2.777 -22.660 1.00 97.62 261 TYR A CA 1
ATOM 2081 C C . TYR A 1 261 ? 13.996 -2.497 -24.166 1.00 97.62 261 TYR A C 1
ATOM 2083 O O . TYR A 1 261 ? 12.991 -2.459 -24.877 1.00 97.62 261 TYR A O 1
ATOM 2091 N N . VAL A 1 262 ? 15.214 -2.331 -24.692 1.00 96.69 262 VAL A N 1
ATOM 2092 C CA . VAL A 1 262 ? 15.441 -1.817 -26.059 1.00 96.69 262 VAL A CA 1
ATOM 2093 C C . VAL A 1 262 ? 15.400 -2.936 -27.104 1.00 96.69 262 VAL A C 1
ATOM 2095 O O . VAL A 1 262 ? 16.411 -3.281 -27.718 1.00 96.69 262 VAL A O 1
ATOM 2098 N N . PHE A 1 263 ? 14.231 -3.535 -27.321 1.00 95.56 263 PHE A N 1
ATOM 2099 C CA . PHE A 1 263 ? 14.031 -4.552 -28.360 1.00 95.56 263 PHE A CA 1
ATOM 2100 C C . PHE A 1 263 ? 14.044 -3.961 -29.778 1.00 95.56 263 PHE A C 1
ATOM 2102 O O . PHE A 1 263 ? 13.617 -2.832 -30.007 1.00 95.56 263 PHE A O 1
ATOM 2109 N N . LYS A 1 264 ? 14.507 -4.751 -30.758 1.00 92.81 264 LYS A N 1
ATOM 2110 C CA . LYS A 1 264 ? 14.596 -4.331 -32.171 1.00 92.81 264 LYS A CA 1
ATOM 2111 C C . LYS A 1 264 ? 13.300 -4.541 -32.951 1.00 92.81 264 LYS A C 1
ATOM 2113 O O . LYS A 1 264 ? 13.096 -3.892 -33.974 1.00 92.81 264 LYS A O 1
ATOM 2118 N N . SER A 1 265 ? 12.445 -5.465 -32.511 1.00 94.38 265 SER A N 1
ATOM 2119 C CA . SER A 1 265 ? 11.198 -5.788 -33.198 1.00 94.38 265 SER A CA 1
ATOM 2120 C C . SER A 1 265 ? 10.114 -6.274 -32.236 1.00 94.38 265 SER A C 1
ATOM 2122 O O . SER A 1 265 ? 10.403 -6.886 -31.207 1.00 94.38 265 SER A O 1
ATOM 2124 N N . LYS A 1 266 ? 8.843 -6.082 -32.613 1.00 95.88 266 LYS A N 1
ATOM 2125 C CA . LYS A 1 266 ? 7.693 -6.649 -31.888 1.00 95.88 266 LYS A CA 1
ATOM 2126 C C . LYS A 1 266 ? 7.757 -8.181 -31.800 1.00 95.88 266 LYS A C 1
ATOM 2128 O O . LYS A 1 266 ? 7.294 -8.753 -30.816 1.00 95.88 266 LYS A O 1
ATOM 2133 N N . ALA A 1 267 ? 8.335 -8.846 -32.803 1.00 96.81 267 ALA A N 1
ATOM 2134 C CA . ALA A 1 267 ? 8.507 -10.296 -32.797 1.00 96.81 267 ALA A CA 1
ATOM 2135 C C . ALA A 1 267 ? 9.426 -10.748 -31.652 1.00 96.81 267 ALA A C 1
ATOM 2137 O O . ALA A 1 267 ? 9.078 -11.694 -30.950 1.00 96.81 267 ALA A O 1
ATOM 2138 N N . ASP A 1 268 ? 10.528 -10.033 -31.407 1.00 96.12 268 ASP A N 1
ATOM 2139 C CA . ASP A 1 268 ? 11.443 -10.327 -30.295 1.00 96.12 268 ASP A CA 1
ATOM 2140 C C . ASP A 1 268 ? 10.766 -10.090 -28.938 1.00 96.12 268 ASP A C 1
ATOM 2142 O O . ASP A 1 268 ? 10.851 -10.931 -28.046 1.00 96.12 268 ASP A O 1
ATOM 2146 N N . VAL A 1 269 ? 10.011 -8.991 -28.802 1.00 97.50 269 VAL A N 1
ATOM 2147 C CA . VAL A 1 269 ? 9.237 -8.695 -27.581 1.00 97.50 269 VAL A CA 1
ATOM 2148 C C . VAL A 1 269 ? 8.195 -9.785 -27.305 1.00 97.50 269 VAL A C 1
ATOM 2150 O O . VAL A 1 269 ? 7.995 -10.198 -26.165 1.00 97.50 269 VAL A O 1
ATOM 2153 N N . THR A 1 270 ? 7.551 -10.306 -28.353 1.00 97.69 270 THR A N 1
ATOM 2154 C CA . THR A 1 270 ? 6.527 -11.356 -28.225 1.00 97.69 270 THR A CA 1
ATOM 2155 C C . THR A 1 270 ? 7.092 -12.641 -27.610 1.00 97.69 270 THR A C 1
ATOM 2157 O O . THR A 1 270 ? 6.360 -13.353 -26.927 1.00 97.69 270 THR A O 1
ATOM 2160 N N . GLN A 1 271 ? 8.382 -12.941 -27.813 1.00 97.31 271 GLN A N 1
ATOM 2161 C CA . GLN A 1 271 ? 9.020 -14.153 -27.280 1.00 97.31 271 GLN A CA 1
ATOM 2162 C C . GLN A 1 271 ? 9.183 -14.133 -25.757 1.00 97.31 271 GLN A C 1
ATOM 2164 O O . GLN A 1 271 ? 9.285 -15.193 -25.143 1.00 97.31 271 GLN A O 1
ATOM 2169 N N . VAL A 1 272 ? 9.209 -12.943 -25.153 1.00 97.88 272 VAL A N 1
ATOM 2170 C CA . VAL A 1 272 ? 9.377 -12.757 -23.704 1.00 97.88 272 VAL A CA 1
ATOM 2171 C C . VAL A 1 272 ? 8.093 -12.314 -23.003 1.00 97.88 272 VAL A C 1
ATOM 2173 O O . VAL A 1 272 ? 8.093 -12.151 -21.786 1.00 97.88 272 VAL A O 1
ATOM 2176 N N . ALA A 1 273 ? 7.010 -12.109 -23.756 1.00 98.31 273 ALA A N 1
ATOM 2177 C CA . ALA A 1 273 ? 5.739 -11.641 -23.226 1.00 98.31 273 ALA A CA 1
ATOM 2178 C C . ALA A 1 273 ? 5.011 -12.732 -22.431 1.00 98.31 273 ALA A C 1
ATOM 2180 O O . ALA A 1 273 ? 4.951 -13.895 -22.840 1.00 98.31 273 ALA A O 1
ATOM 2181 N N . GLU A 1 274 ? 4.392 -12.342 -21.322 1.00 98.56 274 GLU A N 1
ATOM 2182 C CA . GLU A 1 274 ? 3.687 -13.253 -20.424 1.00 98.56 274 GLU A CA 1
ATOM 2183 C C . GLU A 1 274 ? 2.242 -12.806 -20.210 1.00 98.56 274 GLU A C 1
ATOM 2185 O O . GLU A 1 274 ? 1.915 -11.625 -20.266 1.00 98.56 274 GLU A O 1
ATOM 2190 N N . VAL A 1 275 ? 1.349 -13.760 -19.957 1.00 98.69 275 VAL A N 1
ATOM 2191 C CA . VAL A 1 275 ? -0.037 -13.445 -19.587 1.00 98.69 275 VAL A CA 1
ATOM 2192 C C . VAL A 1 275 ? -0.070 -13.048 -18.113 1.00 98.69 275 VAL A C 1
ATOM 2194 O O . VAL A 1 275 ? 0.509 -13.756 -17.286 1.00 98.69 275 VAL A O 1
ATOM 2197 N N . ALA A 1 276 ? -0.782 -11.972 -17.774 1.00 98.25 276 ALA A N 1
ATOM 2198 C CA . ALA A 1 276 ? -0.958 -11.532 -16.393 1.00 98.25 276 ALA A CA 1
ATOM 2199 C C . ALA A 1 276 ? -1.397 -12.689 -15.471 1.00 98.25 276 ALA A C 1
ATOM 2201 O O . ALA A 1 276 ? -2.278 -13.487 -15.805 1.00 98.25 276 ALA A O 1
ATOM 2202 N N . GLY A 1 277 ? -0.747 -12.811 -14.310 1.00 97.75 277 GLY A N 1
ATOM 2203 C CA . GLY A 1 277 ? -1.019 -13.877 -13.334 1.00 97.75 277 GLY A CA 1
ATOM 2204 C C . GLY A 1 277 ? -0.484 -15.256 -13.741 1.00 97.75 277 GLY A C 1
ATOM 2205 O O . GLY A 1 277 ? -0.807 -16.265 -13.113 1.00 97.75 277 GLY A O 1
ATOM 2206 N N . LYS A 1 278 ? 0.329 -15.327 -14.799 1.00 97.69 278 LYS A N 1
ATOM 2207 C CA . LYS A 1 278 ? 0.989 -16.543 -15.284 1.00 97.69 278 LYS A CA 1
ATOM 2208 C C . LYS A 1 278 ? 2.453 -16.241 -15.609 1.00 97.69 278 LYS A C 1
ATOM 2210 O O . LYS A 1 278 ? 2.892 -15.097 -15.579 1.00 97.69 278 LYS A O 1
ATOM 2215 N N . GLY A 1 279 ? 3.206 -17.290 -15.927 1.00 97.19 279 GLY A N 1
ATOM 2216 C CA . GLY A 1 279 ? 4.591 -17.146 -16.370 1.00 97.19 279 GLY A CA 1
ATOM 2217 C C . GLY A 1 279 ? 5.619 -17.068 -15.240 1.00 97.19 279 GLY A C 1
ATOM 2218 O O . GLY A 1 279 ? 5.293 -17.132 -14.051 1.00 97.19 279 GLY A O 1
ATOM 2219 N N . GLN A 1 280 ? 6.889 -17.012 -15.622 1.00 97.81 280 GLN A N 1
ATOM 2220 C CA . GLN A 1 280 ? 8.032 -17.032 -14.711 1.00 97.81 280 GLN A CA 1
ATOM 2221 C C . GLN A 1 280 ? 8.135 -15.747 -13.883 1.00 97.81 280 GLN A C 1
ATOM 2223 O O . GLN A 1 280 ? 8.420 -15.846 -12.690 1.00 97.81 280 GLN A O 1
ATOM 2228 N N . THR A 1 281 ? 7.814 -14.577 -14.450 1.00 98.56 281 THR A N 1
ATOM 2229 C CA . THR A 1 281 ? 7.873 -13.301 -13.714 1.00 98.56 281 THR A CA 1
ATOM 2230 C C . THR A 1 281 ? 6.856 -13.276 -12.577 1.00 98.56 281 THR A C 1
ATOM 2232 O O . THR A 1 281 ? 7.216 -13.018 -11.426 1.00 98.56 281 THR A O 1
ATOM 2235 N N . PHE A 1 282 ? 5.596 -13.636 -12.854 1.00 98.75 282 PHE A N 1
ATOM 2236 C CA . PHE A 1 282 ? 4.566 -13.723 -11.815 1.00 98.75 282 PHE A CA 1
ATOM 2237 C C . PHE A 1 282 ? 4.894 -14.791 -10.767 1.00 98.75 282 PHE A C 1
ATOM 2239 O O . PHE A 1 282 ? 4.757 -14.541 -9.570 1.00 98.75 282 PHE A O 1
ATOM 2246 N N . ASN A 1 283 ? 5.361 -15.971 -11.190 1.00 98.69 283 ASN A N 1
ATOM 2247 C CA . ASN A 1 283 ? 5.730 -17.037 -10.259 1.00 98.69 283 ASN A CA 1
ATOM 2248 C C . ASN A 1 283 ? 6.850 -16.613 -9.304 1.00 98.69 283 ASN A C 1
ATOM 2250 O O . ASN A 1 283 ? 6.762 -16.906 -8.109 1.00 98.69 283 ASN A O 1
ATOM 2254 N N . TRP A 1 284 ? 7.856 -15.896 -9.809 1.00 98.69 284 TRP A N 1
ATOM 2255 C CA . TRP A 1 284 ? 8.917 -15.334 -8.983 1.00 98.69 284 TRP A CA 1
ATOM 2256 C C . TRP A 1 284 ? 8.363 -14.298 -7.998 1.00 98.69 284 TRP A C 1
ATOM 2258 O O . TRP A 1 284 ? 8.601 -14.417 -6.796 1.00 98.69 284 TRP A O 1
ATOM 2268 N N . CYS A 1 285 ? 7.540 -13.350 -8.465 1.00 98.81 285 CYS A N 1
ATOM 2269 C CA . CYS A 1 285 ? 6.922 -12.338 -7.600 1.00 98.81 285 CYS A CA 1
ATOM 2270 C C . CYS A 1 285 ? 6.087 -12.981 -6.486 1.00 98.81 285 CYS A C 1
ATOM 2272 O O . CYS A 1 285 ? 6.244 -12.639 -5.318 1.00 98.81 285 CYS A O 1
ATOM 2274 N N . ARG A 1 286 ? 5.264 -13.980 -6.826 1.00 98.69 286 ARG A N 1
ATOM 2275 C CA . ARG A 1 286 ? 4.463 -14.761 -5.874 1.00 98.69 286 ARG A CA 1
ATOM 2276 C C . ARG A 1 286 ? 5.319 -15.460 -4.822 1.00 98.69 286 ARG A C 1
ATOM 2278 O O . ARG A 1 286 ? 4.952 -15.472 -3.647 1.00 98.69 286 ARG A O 1
ATOM 2285 N N . GLN A 1 287 ? 6.444 -16.050 -5.225 1.00 98.62 287 GLN A N 1
ATOM 2286 C CA . GLN A 1 287 ? 7.364 -16.699 -4.295 1.00 98.62 287 GLN A CA 1
ATOM 2287 C C . GLN A 1 287 ? 7.959 -15.687 -3.311 1.00 98.62 287 GLN A C 1
ATOM 2289 O O . GLN A 1 287 ? 7.936 -15.936 -2.105 1.00 98.62 287 GLN A O 1
ATOM 2294 N N . GLN A 1 288 ? 8.459 -14.549 -3.802 1.00 98.69 288 GLN A N 1
ATOM 2295 C CA . GLN A 1 288 ? 9.063 -13.527 -2.943 1.00 98.69 288 GLN A CA 1
ATOM 2296 C C . GLN A 1 288 ? 8.031 -12.864 -2.027 1.00 98.69 288 GLN A C 1
ATOM 2298 O O . GLN A 1 288 ? 8.300 -12.714 -0.837 1.00 98.69 288 GLN A O 1
ATOM 2303 N N . ALA A 1 289 ? 6.835 -12.560 -2.540 1.00 98.06 289 ALA A N 1
ATOM 2304 C CA . ALA A 1 289 ? 5.758 -11.947 -1.768 1.00 98.06 289 ALA A CA 1
ATOM 2305 C C . ALA A 1 289 ? 5.349 -12.825 -0.578 1.00 98.06 289 ALA A C 1
ATOM 2307 O O . ALA A 1 289 ? 5.297 -12.351 0.555 1.00 98.06 289 ALA A O 1
ATOM 2308 N N . ARG A 1 290 ? 5.179 -14.138 -0.797 1.00 95.38 290 ARG A N 1
ATOM 2309 C CA . ARG A 1 290 ? 4.882 -15.094 0.283 1.00 95.38 290 ARG A CA 1
ATOM 2310 C C . ARG A 1 290 ? 6.041 -15.251 1.259 1.00 95.38 290 ARG A C 1
ATOM 2312 O O . ARG A 1 290 ? 5.810 -15.271 2.467 1.00 95.38 290 ARG A O 1
ATOM 2319 N N . ARG A 1 291 ? 7.271 -15.363 0.746 1.00 97.69 291 ARG A N 1
ATOM 2320 C CA . ARG A 1 291 ? 8.490 -15.566 1.545 1.00 97.69 291 ARG A CA 1
ATOM 2321 C C . ARG A 1 291 ? 8.760 -14.394 2.487 1.00 97.69 291 ARG A C 1
ATOM 2323 O O . ARG A 1 291 ? 9.085 -14.615 3.649 1.00 97.69 291 ARG A O 1
ATOM 2330 N N . LEU A 1 292 ? 8.623 -13.170 1.982 1.00 96.12 292 LEU A N 1
ATOM 2331 C CA . LEU A 1 292 ? 8.891 -11.936 2.721 1.00 96.12 292 LEU A CA 1
ATOM 2332 C C . LEU A 1 292 ? 7.643 -11.366 3.409 1.00 96.12 292 LEU A C 1
ATOM 2334 O O . LEU A 1 292 ? 7.777 -10.508 4.274 1.00 96.12 292 LEU A O 1
ATOM 2338 N N . GLN A 1 293 ? 6.447 -11.866 3.073 1.00 93.75 293 GLN A N 1
ATOM 2339 C CA . GLN A 1 293 ? 5.152 -11.345 3.529 1.00 93.75 293 GLN A CA 1
ATOM 2340 C C . GLN A 1 293 ? 4.955 -9.858 3.187 1.00 93.75 293 GLN A C 1
ATOM 2342 O O . GLN A 1 293 ? 4.467 -9.078 4.007 1.00 93.75 293 GLN A O 1
ATOM 2347 N N . CYS A 1 294 ? 5.311 -9.481 1.956 1.00 95.94 294 CYS A N 1
ATOM 2348 C CA . CYS A 1 294 ? 5.317 -8.102 1.468 1.00 95.94 294 CYS A CA 1
ATOM 2349 C C . CYS A 1 294 ? 4.588 -7.950 0.123 1.00 95.94 294 CYS A C 1
ATOM 2351 O O . CYS A 1 294 ? 4.310 -8.938 -0.559 1.00 95.94 294 CYS A O 1
ATOM 2353 N N . ILE A 1 295 ? 4.278 -6.707 -0.256 1.00 98.50 295 ILE A N 1
ATOM 2354 C CA . ILE A 1 295 ? 3.838 -6.380 -1.618 1.00 98.50 295 ILE A CA 1
ATOM 2355 C C . ILE A 1 295 ? 5.052 -6.451 -2.547 1.00 98.50 295 ILE A C 1
ATOM 2357 O O . ILE A 1 295 ? 6.093 -5.876 -2.233 1.00 98.50 295 ILE A O 1
ATOM 2361 N N . VAL A 1 296 ? 4.918 -7.105 -3.701 1.00 98.88 296 VAL A N 1
ATOM 2362 C CA . VAL A 1 296 ? 5.965 -7.128 -4.737 1.00 98.88 296 VAL A CA 1
ATOM 2363 C C . VAL A 1 296 ? 5.451 -6.455 -6.002 1.00 98.88 296 VAL A C 1
ATOM 2365 O O . VAL A 1 296 ? 4.399 -6.846 -6.510 1.00 98.88 296 VAL A O 1
ATOM 2368 N N . THR A 1 297 ? 6.197 -5.478 -6.527 1.00 98.81 297 THR A N 1
ATOM 2369 C CA . THR A 1 297 ? 5.927 -4.877 -7.840 1.00 98.81 297 THR A CA 1
ATOM 2370 C C . THR A 1 297 ? 7.015 -5.226 -8.846 1.00 98.81 297 THR A C 1
ATOM 2372 O O . THR A 1 297 ? 8.198 -5.251 -8.507 1.00 98.81 297 THR A O 1
ATOM 2375 N N . CYS A 1 298 ? 6.630 -5.520 -10.089 1.00 98.81 298 CYS A N 1
ATOM 2376 C CA . CYS A 1 298 ? 7.588 -5.891 -11.130 1.00 98.81 298 CYS A CA 1
ATOM 2377 C C . CYS A 1 298 ? 7.108 -5.489 -12.523 1.00 98.81 298 CYS A C 1
ATOM 2379 O O . CYS A 1 298 ? 6.039 -5.921 -12.959 1.00 98.81 298 CYS A O 1
ATOM 2381 N N . GLY A 1 299 ? 7.902 -4.676 -13.225 1.00 98.75 299 GLY A N 1
ATOM 2382 C CA . GLY A 1 299 ? 7.656 -4.346 -14.623 1.00 98.75 299 GLY A CA 1
ATOM 2383 C C . GLY A 1 299 ? 7.915 -5.541 -15.542 1.00 98.75 299 GLY A C 1
ATOM 2384 O O . GLY A 1 299 ? 8.925 -6.228 -15.401 1.00 98.75 299 GLY A O 1
ATOM 2385 N N . TYR A 1 300 ? 7.033 -5.778 -16.508 1.00 98.81 300 TYR A N 1
ATOM 2386 C CA . TYR A 1 300 ? 7.122 -6.888 -17.458 1.00 98.81 300 TYR A CA 1
ATOM 2387 C C . TYR A 1 300 ? 6.396 -6.574 -18.772 1.00 98.81 300 TYR A C 1
ATOM 2389 O O . TYR A 1 300 ? 5.669 -5.585 -18.891 1.00 98.81 300 TYR A O 1
ATOM 2397 N N . VAL A 1 301 ? 6.597 -7.443 -19.761 1.00 98.69 301 VAL A N 1
ATOM 2398 C CA . VAL A 1 301 ? 5.857 -7.421 -21.023 1.00 98.69 301 VAL A CA 1
ATOM 2399 C C . VAL A 1 301 ? 4.603 -8.276 -20.868 1.00 98.69 301 VAL A C 1
ATOM 2401 O O . VAL A 1 301 ? 4.683 -9.503 -20.805 1.00 98.69 301 VAL A O 1
ATOM 2404 N N . GLU A 1 302 ? 3.443 -7.634 -20.833 1.00 98.81 302 GLU A N 1
ATOM 2405 C CA . GLU A 1 302 ? 2.154 -8.317 -20.775 1.00 98.81 302 GLU A CA 1
ATOM 2406 C C . GLU A 1 302 ? 1.676 -8.711 -22.176 1.00 98.81 302 GLU A C 1
ATOM 2408 O O . GLU A 1 302 ? 1.792 -7.936 -23.127 1.00 98.81 302 GLU A O 1
ATOM 2413 N N . LYS A 1 303 ? 1.056 -9.889 -22.283 1.00 98.62 303 LYS A N 1
ATOM 2414 C CA . LYS A 1 303 ? 0.285 -10.335 -23.444 1.00 98.62 303 LYS A CA 1
ATOM 2415 C C . LYS A 1 303 ? -1.193 -10.526 -23.093 1.00 98.62 303 LYS A C 1
ATOM 2417 O O . LYS A 1 303 ? -1.530 -11.341 -22.234 1.00 98.62 303 LYS A O 1
ATOM 2422 N N . GLU A 1 304 ? -2.070 -9.873 -23.853 1.00 98.19 304 GLU A N 1
ATOM 2423 C CA . GLU A 1 304 ? -3.525 -10.078 -23.829 1.00 98.19 304 GLU A CA 1
ATOM 2424 C C . GLU A 1 304 ? -4.036 -10.271 -25.265 1.00 98.19 304 GLU A C 1
ATOM 2426 O O . GLU A 1 304 ? -4.087 -9.339 -26.070 1.00 98.19 304 GLU A O 1
ATOM 2431 N N . GLY A 1 305 ? -4.380 -11.514 -25.614 1.00 96.38 305 GLY A N 1
ATOM 2432 C CA . GLY A 1 305 ? -4.673 -11.879 -27.002 1.00 96.38 305 GLY A CA 1
ATOM 2433 C C . GLY A 1 305 ? -3.465 -11.624 -27.912 1.00 96.38 305 GLY A C 1
ATOM 2434 O O . GLY A 1 305 ? -2.376 -12.141 -27.659 1.00 96.38 305 GLY A O 1
ATOM 2435 N N . GLU A 1 306 ? -3.664 -10.811 -28.951 1.00 95.44 306 GLU A N 1
ATOM 2436 C CA . GLU A 1 306 ? -2.623 -10.382 -29.905 1.00 95.44 306 GLU A CA 1
ATOM 2437 C C . GLU A 1 306 ? -1.933 -9.062 -29.508 1.00 95.44 306 GLU A C 1
ATOM 2439 O O . GLU A 1 306 ? -1.006 -8.593 -30.181 1.00 95.44 306 GLU A O 1
ATOM 2444 N N . LEU A 1 307 ? -2.403 -8.426 -28.431 1.00 98.19 307 LEU A N 1
ATOM 2445 C CA . LEU A 1 307 ? -1.877 -7.157 -27.949 1.00 98.19 307 LEU A CA 1
ATOM 2446 C C . LEU A 1 307 ? -0.792 -7.395 -26.903 1.00 98.19 307 LEU A C 1
ATOM 2448 O O . LEU A 1 307 ? -0.859 -8.327 -26.097 1.00 98.19 307 LEU A O 1
ATOM 2452 N N . LEU A 1 308 ? 0.210 -6.522 -26.939 1.00 98.81 308 LEU A N 1
ATOM 2453 C CA . LEU A 1 308 ? 1.289 -6.469 -25.965 1.00 98.81 308 LEU A CA 1
ATOM 2454 C C . LEU A 1 308 ? 1.218 -5.144 -25.222 1.00 98.81 308 LEU A C 1
ATOM 2456 O O . LEU A 1 308 ? 0.891 -4.124 -25.831 1.00 98.81 308 LEU A O 1
ATOM 2460 N N . TYR A 1 309 ? 1.567 -5.155 -23.943 1.00 98.81 309 TYR A N 1
ATOM 2461 C CA . TYR A 1 309 ? 1.600 -3.965 -23.103 1.00 98.81 309 TYR A CA 1
ATOM 2462 C C . TYR A 1 309 ? 2.895 -3.928 -22.296 1.00 98.81 309 TYR A C 1
ATOM 2464 O O . TYR A 1 309 ? 3.440 -4.961 -21.909 1.00 98.81 309 TYR A O 1
ATOM 2472 N N . ASN A 1 310 ? 3.379 -2.720 -22.028 1.00 98.75 310 ASN A N 1
ATOM 2473 C CA . ASN A 1 310 ? 4.364 -2.482 -20.984 1.00 98.75 310 ASN A CA 1
ATOM 2474 C C . ASN A 1 310 ? 3.594 -2.326 -19.668 1.00 98.75 310 ASN A C 1
ATOM 2476 O O . ASN A 1 310 ? 2.687 -1.494 -19.576 1.00 98.75 310 ASN A O 1
ATOM 2480 N N . SER A 1 311 ? 3.824 -3.210 -18.704 1.00 98.81 311 SER A N 1
ATOM 2481 C CA . SER A 1 311 ? 2.929 -3.374 -17.554 1.00 98.81 311 SER A CA 1
ATOM 2482 C C . SER A 1 311 ? 3.691 -3.642 -16.274 1.00 98.81 311 SER A C 1
ATOM 2484 O O . SER A 1 311 ? 4.873 -3.971 -16.294 1.00 98.81 311 SER A O 1
ATOM 2486 N N . MET A 1 312 ? 3.005 -3.511 -15.146 1.00 98.75 312 MET A N 1
ATOM 2487 C CA . MET A 1 312 ? 3.550 -3.772 -13.821 1.00 98.75 312 MET A CA 1
ATOM 2488 C C . MET A 1 312 ? 2.668 -4.799 -13.116 1.00 98.75 312 MET A C 1
ATOM 2490 O O . MET A 1 312 ? 1.482 -4.567 -12.927 1.00 98.75 312 MET A O 1
ATOM 2494 N N . LEU A 1 313 ? 3.228 -5.934 -12.705 1.00 98.56 313 LEU A N 1
ATOM 2495 C CA . LEU A 1 313 ? 2.541 -6.845 -11.791 1.00 98.56 313 LEU A CA 1
ATOM 2496 C C . LEU A 1 313 ? 2.585 -6.260 -10.384 1.00 98.56 313 LEU A C 1
ATOM 2498 O O . LEU A 1 313 ? 3.638 -5.789 -9.954 1.00 98.56 313 LEU A O 1
ATOM 2502 N N . VAL A 1 314 ? 1.480 -6.362 -9.648 1.00 98.75 314 VAL A N 1
ATOM 2503 C CA . VAL A 1 314 ? 1.426 -6.060 -8.213 1.00 98.75 314 VAL A CA 1
ATOM 2504 C C . VAL A 1 314 ? 0.878 -7.281 -7.491 1.00 98.75 314 VAL A C 1
ATOM 2506 O O . VAL A 1 314 ? -0.278 -7.667 -7.678 1.00 98.75 314 VAL A O 1
ATOM 2509 N N . VAL A 1 315 ? 1.726 -7.917 -6.687 1.00 98.62 315 VAL A N 1
ATOM 2510 C CA . VAL A 1 315 ? 1.431 -9.192 -6.027 1.00 98.62 315 VAL A CA 1
ATOM 2511 C C . VAL A 1 315 ? 1.330 -8.990 -4.518 1.00 98.62 315 VAL A C 1
ATOM 2513 O O . VAL A 1 315 ? 2.200 -8.360 -3.913 1.00 98.62 315 VAL A O 1
ATOM 2516 N N . SER A 1 316 ? 0.261 -9.511 -3.913 1.00 95.31 316 SER A N 1
ATOM 2517 C CA . SER A 1 316 ? -0.000 -9.405 -2.476 1.00 95.31 316 SER A CA 1
ATOM 2518 C C . SER A 1 316 ? 0.917 -10.299 -1.636 1.00 95.31 316 SER A C 1
ATOM 2520 O O . SER A 1 316 ? 1.438 -11.288 -2.155 1.00 95.31 316 SER A O 1
ATOM 2522 N N . PRO A 1 317 ? 1.043 -10.042 -0.318 1.00 91.69 317 PRO A N 1
ATOM 2523 C CA . PRO A 1 317 ? 1.709 -10.951 0.623 1.00 91.69 317 PRO A CA 1
ATOM 2524 C C . PRO A 1 317 ? 1.183 -12.396 0.595 1.00 91.69 317 PRO A C 1
ATOM 2526 O O . PRO A 1 317 ? 1.917 -13.335 0.906 1.00 91.69 317 PRO A O 1
ATOM 2529 N N . ASP A 1 318 ? -0.075 -12.585 0.189 1.00 86.12 318 ASP A N 1
ATOM 2530 C CA . ASP A 1 318 ? -0.708 -13.901 0.038 1.00 86.12 318 ASP A CA 1
ATOM 2531 C C . ASP A 1 318 ? -0.307 -14.599 -1.276 1.00 86.12 318 ASP A C 1
ATOM 2533 O O . ASP A 1 318 ? -0.574 -15.786 -1.486 1.00 86.12 318 ASP A O 1
ATOM 2537 N N . GLY A 1 319 ? 0.415 -13.894 -2.150 1.00 90.75 319 GLY A N 1
ATOM 2538 C CA . GLY A 1 319 ? 0.917 -14.379 -3.429 1.00 90.75 319 GLY A CA 1
ATOM 2539 C C . GLY A 1 319 ? -0.076 -14.259 -4.584 1.00 90.75 319 GLY A C 1
ATOM 2540 O O . GLY A 1 319 ? 0.109 -14.927 -5.602 1.00 90.75 319 GLY A O 1
ATOM 2541 N N . GLU A 1 320 ? -1.111 -13.437 -4.433 1.00 93.94 320 GLU A N 1
ATOM 2542 C CA . GLU A 1 320 ? -2.144 -13.228 -5.448 1.00 93.94 320 GLU A CA 1
ATOM 2543 C C . GLU A 1 320 ? -1.852 -11.973 -6.274 1.00 93.94 320 GLU A C 1
ATOM 2545 O O . GLU A 1 320 ? -1.351 -10.977 -5.750 1.00 93.94 320 GLU A O 1
ATOM 2550 N N . LEU A 1 321 ? -2.169 -12.001 -7.571 1.00 97.88 321 LEU A N 1
ATOM 2551 C CA . LEU A 1 321 ? -2.122 -10.802 -8.410 1.00 97.88 321 LEU A CA 1
ATOM 2552 C C . LEU A 1 321 ? -3.295 -9.892 -8.031 1.00 97.88 321 LEU A C 1
ATOM 2554 O O . LEU A 1 321 ? -4.446 -10.262 -8.249 1.00 97.88 321 LEU A O 1
ATOM 2558 N N . VAL A 1 322 ? -3.011 -8.712 -7.479 1.00 94.81 322 VAL A N 1
ATOM 2559 C CA . VAL A 1 322 ? -4.049 -7.794 -6.972 1.00 94.81 322 VAL A CA 1
ATOM 2560 C C . VAL A 1 322 ? -4.329 -6.622 -7.898 1.00 94.81 322 VAL A C 1
ATOM 2562 O O . VAL A 1 322 ? -5.455 -6.135 -7.939 1.00 94.81 322 VAL A O 1
ATOM 2565 N N . CYS A 1 323 ? -3.341 -6.198 -8.684 1.00 95.31 323 CYS A N 1
ATOM 2566 C CA . CYS A 1 323 ? -3.553 -5.303 -9.813 1.00 95.31 323 CYS A CA 1
ATOM 2567 C C . CYS A 1 323 ? -2.441 -5.452 -10.861 1.00 95.31 323 CYS A C 1
ATOM 2569 O O . CYS A 1 323 ? -1.392 -6.049 -10.607 1.00 95.31 323 CYS A O 1
ATOM 2571 N N . ASN A 1 324 ? -2.708 -4.941 -12.065 1.00 98.44 324 ASN A N 1
ATOM 2572 C CA . ASN A 1 324 ? -1.793 -4.999 -13.204 1.00 98.44 324 ASN A CA 1
ATOM 2573 C C . ASN A 1 324 ? -1.842 -3.682 -14.012 1.00 98.44 324 ASN A C 1
ATOM 2575 O O . ASN A 1 324 ? -2.489 -3.635 -15.063 1.00 98.44 324 ASN A O 1
ATOM 2579 N N . PRO A 1 325 ? -1.249 -2.580 -13.504 1.00 98.44 325 PRO A N 1
ATOM 2580 C CA . PRO A 1 325 ? -1.181 -1.312 -14.230 1.00 98.44 325 PRO A CA 1
ATOM 2581 C C . PRO A 1 325 ? -0.475 -1.450 -15.585 1.00 98.44 325 PRO A C 1
ATOM 2583 O O . PRO A 1 325 ? 0.545 -2.131 -15.697 1.00 98.44 325 PRO A O 1
ATOM 2586 N N . ARG A 1 326 ? -0.994 -0.756 -16.603 1.00 98.75 326 ARG A N 1
ATOM 2587 C CA . ARG A 1 326 ? -0.418 -0.672 -17.955 1.00 98.75 326 ARG A CA 1
ATOM 2588 C C . ARG A 1 326 ? 0.097 0.746 -18.205 1.00 98.75 326 ARG A C 1
ATOM 2590 O O . ARG A 1 326 ? -0.597 1.705 -17.873 1.00 98.75 326 ARG A O 1
ATOM 2597 N N . LYS A 1 327 ? 1.274 0.871 -18.822 1.00 98.69 327 LYS A N 1
ATOM 2598 C CA . LYS A 1 327 ? 1.896 2.154 -19.186 1.00 98.69 327 LYS A CA 1
ATOM 2599 C C . LYS A 1 327 ? 0.952 2.943 -20.088 1.00 98.69 327 LYS A C 1
ATOM 2601 O O . LYS A 1 327 ? 0.511 2.430 -21.117 1.00 98.69 327 LYS A O 1
ATOM 2606 N N . THR A 1 328 ? 0.611 4.161 -19.691 1.00 98.38 328 THR A N 1
ATOM 2607 C CA . THR A 1 328 ? -0.402 4.984 -20.366 1.00 98.38 328 THR A CA 1
ATOM 2608 C C . THR A 1 328 ? 0.237 5.850 -21.442 1.00 98.38 328 THR A C 1
ATOM 2610 O O . THR A 1 328 ? -0.229 5.863 -22.581 1.00 98.38 328 THR A O 1
ATOM 2613 N N . PHE A 1 329 ? 1.339 6.524 -21.124 1.00 98.44 329 PHE A N 1
ATOM 2614 C CA . PHE A 1 329 ? 2.116 7.288 -22.092 1.00 98.44 329 PHE A CA 1
ATOM 2615 C C . PHE A 1 329 ? 3.312 6.465 -22.561 1.00 98.44 329 PHE A C 1
ATOM 2617 O O . PHE A 1 329 ? 4.186 6.087 -21.785 1.00 98.44 329 PHE A O 1
ATOM 2624 N N . LEU A 1 330 ? 3.343 6.169 -23.860 1.00 98.00 330 LEU A N 1
ATOM 2625 C CA . LEU A 1 330 ? 4.374 5.337 -24.475 1.00 98.00 330 LEU A CA 1
ATOM 2626 C C . LEU A 1 330 ? 5.593 6.175 -24.873 1.00 98.00 330 LEU A C 1
ATOM 2628 O O . LEU A 1 330 ? 5.457 7.216 -25.520 1.00 98.00 330 LEU A O 1
ATOM 2632 N N . TYR A 1 331 ? 6.791 5.691 -24.546 1.00 97.12 331 TYR A N 1
ATOM 2633 C CA . TYR A 1 331 ? 8.033 6.251 -25.070 1.00 97.12 331 TYR A CA 1
ATOM 2634 C C . TYR A 1 331 ? 8.285 5.749 -26.500 1.00 97.12 331 TYR A C 1
ATOM 2636 O O . TYR A 1 331 ? 7.668 4.785 -26.952 1.00 97.12 331 TYR A O 1
ATOM 2644 N N . GLU A 1 332 ? 9.200 6.383 -27.238 1.00 93.88 332 GLU A N 1
ATOM 2645 C CA . GLU A 1 332 ? 9.508 6.018 -28.631 1.00 93.88 332 GLU A CA 1
ATOM 2646 C C . GLU A 1 332 ? 9.844 4.529 -28.797 1.00 93.88 332 GLU A C 1
ATOM 2648 O O . GLU A 1 332 ? 9.382 3.891 -29.744 1.00 93.88 332 GLU A O 1
ATOM 2653 N N . THR A 1 333 ? 10.564 3.954 -27.831 1.00 93.75 333 THR A N 1
ATOM 2654 C CA . THR A 1 333 ? 10.901 2.524 -27.789 1.00 93.75 333 THR A CA 1
ATOM 2655 C C . THR A 1 333 ? 9.668 1.626 -27.647 1.00 93.75 333 THR A C 1
ATOM 2657 O O . THR A 1 333 ? 9.610 0.574 -28.283 1.00 93.75 333 THR A O 1
ATOM 2660 N N . ASP A 1 334 ? 8.656 2.043 -26.878 1.00 95.12 334 ASP A N 1
ATOM 2661 C CA . ASP A 1 334 ? 7.421 1.276 -26.674 1.00 95.12 334 ASP A CA 1
ATOM 2662 C C . ASP A 1 334 ? 6.507 1.314 -27.909 1.00 95.12 334 ASP A C 1
ATOM 2664 O O . ASP A 1 334 ? 5.884 0.312 -28.258 1.00 95.12 334 ASP A O 1
ATOM 2668 N N . LYS A 1 335 ? 6.429 2.465 -28.596 1.00 95.62 335 LYS A N 1
ATOM 2669 C CA . LYS A 1 335 ? 5.451 2.736 -29.675 1.00 95.62 335 LYS A CA 1
ATOM 2670 C C . LYS A 1 335 ? 5.486 1.738 -30.833 1.00 95.62 335 LYS A C 1
ATOM 2672 O O . LYS A 1 335 ? 4.501 1.601 -31.554 1.00 95.62 335 LYS A O 1
ATOM 2677 N N . SER A 1 336 ? 6.611 1.056 -31.033 1.00 93.19 336 SER A N 1
ATOM 2678 C CA . SER A 1 336 ? 6.776 0.068 -32.104 1.00 93.19 336 SER A CA 1
ATOM 2679 C C . SER A 1 336 ? 6.109 -1.285 -31.816 1.00 93.19 336 SER A C 1
ATOM 2681 O O . SER A 1 336 ? 5.890 -2.067 -32.744 1.00 93.19 336 SER A O 1
ATOM 2683 N N . TRP A 1 337 ? 5.776 -1.585 -30.555 1.00 97.25 337 TRP A N 1
ATOM 2684 C CA . TRP A 1 337 ? 5.290 -2.910 -30.155 1.00 97.25 337 TRP A CA 1
ATOM 2685 C C . TRP A 1 337 ? 4.155 -2.891 -29.126 1.00 97.25 337 TRP A C 1
ATOM 2687 O O . TRP A 1 337 ? 3.308 -3.791 -29.165 1.00 97.25 337 TRP A O 1
ATOM 2697 N N . ALA A 1 338 ? 4.135 -1.903 -28.230 1.00 98.00 338 ALA A N 1
ATOM 2698 C CA . ALA A 1 338 ? 3.216 -1.817 -27.107 1.00 98.00 338 ALA A CA 1
ATOM 2699 C C . ALA A 1 338 ? 1.909 -1.121 -27.490 1.00 98.00 338 ALA A C 1
ATOM 2701 O O . ALA A 1 338 ? 1.869 -0.176 -28.276 1.00 98.00 338 ALA A O 1
ATOM 2702 N N . THR A 1 339 ? 0.832 -1.566 -26.862 1.00 98.56 339 THR A N 1
ATOM 2703 C CA . THR A 1 339 ? -0.445 -0.863 -26.820 1.00 98.56 339 THR A CA 1
ATOM 2704 C C . THR A 1 339 ? -0.473 -0.000 -25.561 1.00 98.56 339 THR A C 1
ATOM 2706 O O . THR A 1 339 ? -0.044 -0.446 -24.497 1.00 98.56 339 THR A O 1
ATOM 2709 N N . ALA A 1 340 ? -0.968 1.232 -25.667 1.00 98.38 340 ALA A N 1
ATOM 2710 C CA . ALA A 1 340 ? -1.101 2.122 -24.519 1.00 98.38 340 ALA A CA 1
ATOM 2711 C C . ALA A 1 340 ? -2.193 1.633 -23.552 1.00 98.38 340 ALA A C 1
ATOM 2713 O O . ALA A 1 340 ? -3.232 1.106 -23.968 1.00 98.38 340 ALA A O 1
ATOM 2714 N N . GLY A 1 341 ? -1.967 1.837 -22.256 1.00 97.75 341 GLY A N 1
ATOM 2715 C CA . GLY A 1 341 ? -2.994 1.745 -21.227 1.00 97.75 341 GLY A CA 1
ATOM 2716 C C . GLY A 1 341 ? -4.110 2.770 -21.457 1.00 97.75 341 GLY A C 1
ATOM 2717 O O . GLY A 1 341 ? -3.904 3.810 -22.078 1.00 97.75 341 GLY A O 1
ATOM 2718 N N . LYS A 1 342 ? -5.319 2.468 -20.970 1.00 95.69 342 LYS A N 1
ATOM 2719 C CA . LYS A 1 342 ? -6.490 3.345 -21.158 1.00 95.69 342 LYS A CA 1
ATOM 2720 C C . LYS A 1 342 ? -6.444 4.598 -20.282 1.00 95.69 342 LYS A C 1
ATOM 2722 O O . LYS A 1 342 ? -6.978 5.629 -20.678 1.00 95.69 342 LYS A O 1
ATOM 2727 N N . SER A 1 343 ? -5.865 4.485 -19.092 1.00 96.62 343 SER A N 1
ATOM 2728 C CA . SER A 1 343 ? -5.763 5.549 -18.097 1.00 96.62 343 SER A CA 1
ATOM 2729 C C . SER A 1 343 ? -4.685 5.198 -17.078 1.00 96.62 343 SER A C 1
ATOM 2731 O O . SER A 1 343 ? -4.357 4.020 -16.901 1.00 96.62 343 SER A O 1
ATOM 2733 N N . PHE A 1 344 ? -4.223 6.206 -16.339 1.00 98.44 344 PHE A N 1
ATOM 2734 C CA . PHE A 1 344 ? -3.468 5.977 -15.114 1.00 98.44 344 PHE A CA 1
ATOM 2735 C C . PHE A 1 344 ? -4.288 5.147 -14.120 1.00 98.44 344 PHE A C 1
ATOM 2737 O O . PHE A 1 344 ? -5.524 5.120 -14.166 1.00 98.44 344 PHE A O 1
ATOM 2744 N N . TYR A 1 345 ? -3.587 4.443 -13.235 1.00 98.25 345 TYR A N 1
ATOM 2745 C CA . TYR A 1 345 ? -4.187 3.467 -12.337 1.00 98.25 345 TYR A CA 1
ATOM 2746 C C . TYR A 1 345 ? -3.877 3.799 -10.878 1.00 98.25 345 TYR A C 1
ATOM 2748 O O . TYR A 1 345 ? -2.723 4.050 -10.519 1.00 98.25 345 TYR A O 1
ATOM 2756 N N . THR A 1 346 ? -4.910 3.744 -10.039 1.00 98.38 346 THR A N 1
ATOM 2757 C CA . THR A 1 346 ? -4.814 3.881 -8.582 1.00 98.38 346 THR A CA 1
ATOM 2758 C C . THR A 1 346 ? -5.512 2.710 -7.909 1.00 98.38 346 THR A C 1
ATOM 2760 O O . THR A 1 346 ? -6.479 2.162 -8.435 1.00 98.38 346 THR A O 1
ATOM 2763 N N . TRP A 1 347 ? -5.005 2.312 -6.748 1.00 96.69 347 TRP A N 1
ATOM 2764 C CA . TRP A 1 347 ? -5.539 1.204 -5.974 1.00 96.69 347 TRP A CA 1
ATOM 2765 C C . TRP A 1 347 ? -5.456 1.467 -4.475 1.00 96.69 347 TRP A C 1
ATOM 2767 O O . TRP A 1 347 ? -4.409 1.868 -3.968 1.00 96.69 347 TRP A O 1
ATOM 2777 N N . ASP A 1 348 ? -6.534 1.163 -3.760 1.00 90.56 348 ASP A N 1
ATOM 2778 C CA . ASP A 1 348 ? -6.537 1.118 -2.303 1.00 90.56 348 ASP A CA 1
ATOM 2779 C C . ASP A 1 348 ? -5.984 -0.225 -1.824 1.00 90.56 348 ASP A C 1
ATOM 2781 O O . ASP A 1 348 ? -6.628 -1.267 -1.939 1.00 90.56 348 ASP A O 1
ATOM 2785 N N . CYS A 1 349 ? -4.760 -0.203 -1.300 1.00 88.44 349 CYS A N 1
ATOM 2786 C CA . CYS A 1 349 ? -4.051 -1.381 -0.823 1.00 88.44 349 CYS A CA 1
ATOM 2787 C C . CYS A 1 349 ? -4.493 -1.742 0.605 1.00 88.44 349 CYS A C 1
ATOM 2789 O O . CYS A 1 349 ? -4.069 -1.072 1.556 1.00 88.44 349 CYS A O 1
ATOM 2791 N N . PRO A 1 350 ? -5.259 -2.831 0.814 1.00 77.56 350 PRO A N 1
ATOM 2792 C CA . PRO A 1 350 ? -5.744 -3.193 2.143 1.00 77.56 350 PRO A CA 1
ATOM 2793 C C . PRO A 1 350 ? -4.616 -3.688 3.056 1.00 77.56 350 PRO A C 1
ATOM 2795 O O . PRO A 1 350 ? -4.662 -3.475 4.264 1.00 77.56 350 PRO A O 1
ATOM 2798 N N . TRP A 1 351 ? -3.557 -4.290 2.500 1.00 81.44 351 TRP A N 1
ATOM 2799 C CA . TRP A 1 351 ? -2.420 -4.763 3.297 1.00 81.44 351 TRP A CA 1
ATOM 2800 C C . TRP A 1 351 ? -1.578 -3.633 3.882 1.00 81.44 351 TRP A C 1
ATOM 2802 O O . TRP A 1 351 ? -0.863 -3.898 4.843 1.00 81.44 351 TRP A O 1
ATOM 2812 N N . LEU A 1 352 ? -1.604 -2.431 3.303 1.00 84.50 352 LEU A N 1
ATOM 2813 C CA . LEU A 1 352 ? -0.859 -1.269 3.800 1.00 84.50 352 LEU A CA 1
ATOM 2814 C C . LEU A 1 352 ? -1.785 -0.198 4.393 1.00 84.50 352 LEU A C 1
ATOM 2816 O O . LEU A 1 352 ? -1.315 0.678 5.109 1.00 84.50 352 LEU A O 1
ATOM 2820 N N . GLY A 1 353 ? -3.090 -0.250 4.107 1.00 80.69 353 GLY A N 1
ATOM 2821 C CA . GLY A 1 353 ? -4.014 0.839 4.427 1.00 80.69 353 GLY A CA 1
ATOM 2822 C C . GLY A 1 353 ? -3.639 2.128 3.690 1.00 80.69 353 GLY A C 1
ATOM 2823 O O . GLY A 1 353 ? -3.627 3.201 4.290 1.00 80.69 353 GLY A O 1
ATOM 2824 N N . LYS A 1 354 ? -3.238 2.006 2.416 1.00 87.94 354 LYS A N 1
ATOM 2825 C CA . LYS A 1 354 ? -2.672 3.094 1.605 1.00 87.94 354 LYS A CA 1
ATOM 2826 C C . LYS A 1 354 ? -3.320 3.144 0.231 1.00 87.94 354 LYS A C 1
ATOM 2828 O O . LYS A 1 354 ? -3.448 2.106 -0.412 1.00 87.94 354 LYS A O 1
ATOM 2833 N N . THR A 1 355 ? -3.631 4.342 -0.243 1.00 95.25 355 THR A N 1
ATOM 2834 C CA . THR A 1 355 ? -4.015 4.578 -1.637 1.00 95.25 355 THR A CA 1
ATOM 2835 C C . THR A 1 355 ? -2.746 4.747 -2.475 1.00 95.25 355 THR A C 1
ATOM 2837 O O . THR A 1 355 ? -1.884 5.563 -2.145 1.00 95.25 355 THR A O 1
ATOM 2840 N N . ILE A 1 356 ? -2.592 3.957 -3.536 1.00 98.25 356 ILE A N 1
ATOM 2841 C CA . ILE A 1 356 ? -1.354 3.860 -4.318 1.00 98.25 356 ILE A CA 1
ATOM 2842 C C . ILE A 1 356 ? -1.626 4.185 -5.781 1.00 98.25 356 ILE A C 1
ATOM 2844 O O . ILE A 1 356 ? -2.396 3.478 -6.429 1.00 98.25 356 ILE A O 1
ATOM 2848 N N . SER 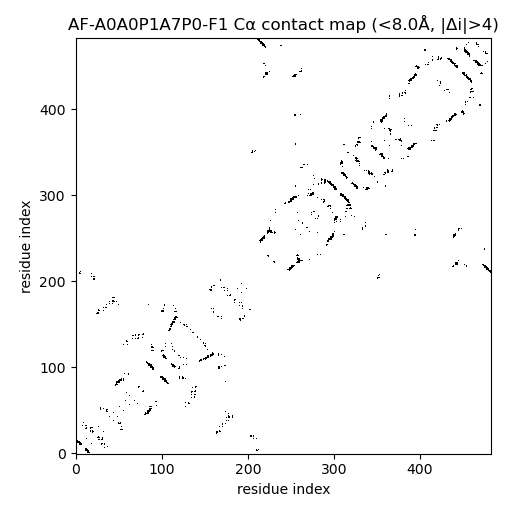A 1 357 ? -0.947 5.197 -6.316 1.00 98.75 357 SER A N 1
ATOM 2849 C CA . SER A 1 357 ? -0.905 5.456 -7.759 1.00 98.75 357 SER A CA 1
ATOM 2850 C C . SER A 1 357 ? 0.331 4.829 -8.392 1.00 98.75 357 SER A C 1
ATOM 2852 O O . SER A 1 357 ? 1.423 4.865 -7.822 1.00 98.75 357 SER A O 1
ATOM 2854 N N . PHE A 1 358 ? 0.167 4.267 -9.587 1.00 98.75 358 PHE A N 1
ATOM 2855 C CA . PHE A 1 358 ? 1.238 3.579 -10.304 1.00 98.75 358 PHE A CA 1
ATOM 2856 C C . PHE A 1 358 ? 1.593 4.329 -11.577 1.00 98.75 358 PHE A C 1
ATOM 2858 O O . PHE A 1 358 ? 0.705 4.680 -12.352 1.00 98.75 358 PHE A O 1
ATOM 2865 N N . GLY A 1 359 ? 2.888 4.532 -11.798 1.00 98.56 359 GLY A N 1
ATOM 2866 C CA . GLY A 1 359 ? 3.403 5.104 -13.038 1.00 98.56 359 GLY A CA 1
ATOM 2867 C C . GLY A 1 359 ? 4.535 4.258 -13.602 1.00 98.56 359 GLY A C 1
ATOM 2868 O O . GLY A 1 359 ? 5.300 3.643 -12.855 1.00 98.56 359 GLY A O 1
ATOM 2869 N N . ILE A 1 360 ? 4.642 4.225 -14.926 1.00 98.81 360 ILE A N 1
ATOM 2870 C CA . ILE A 1 360 ? 5.731 3.558 -15.632 1.00 98.81 360 ILE A CA 1
ATOM 2871 C C . ILE A 1 360 ? 6.457 4.594 -16.490 1.00 98.81 360 ILE A C 1
ATOM 2873 O O . ILE A 1 360 ? 5.947 5.027 -17.523 1.00 98.81 360 ILE A O 1
ATOM 2877 N N . CYS A 1 361 ? 7.658 4.986 -16.057 1.00 98.25 361 CYS A N 1
ATOM 2878 C CA . CYS A 1 361 ? 8.594 5.866 -16.766 1.00 98.25 361 CYS A CA 1
ATOM 2879 C C . CYS A 1 361 ? 7.934 7.081 -17.458 1.00 98.25 361 CYS A C 1
ATOM 2881 O O . CYS A 1 361 ? 7.668 8.106 -16.833 1.00 98.25 361 CYS A O 1
ATOM 2883 N N . MET A 1 362 ? 7.650 6.973 -18.756 1.00 98.31 362 MET A N 1
ATOM 2884 C CA . MET A 1 362 ? 7.095 8.046 -19.582 1.00 98.31 362 MET A CA 1
ATOM 2885 C C . MET A 1 362 ? 5.732 8.573 -19.097 1.00 98.31 362 MET A C 1
ATOM 2887 O O . MET A 1 362 ? 5.392 9.709 -19.419 1.00 98.31 362 MET A O 1
ATOM 2891 N N . ASP A 1 363 ? 5.000 7.826 -18.263 1.00 98.62 363 ASP A N 1
ATOM 2892 C CA . ASP A 1 363 ? 3.756 8.291 -17.628 1.00 98.62 363 ASP A CA 1
ATOM 2893 C C . ASP A 1 363 ? 3.912 9.627 -16.882 1.00 98.62 363 ASP A C 1
ATOM 2895 O O . ASP A 1 363 ? 2.972 10.413 -16.825 1.00 98.62 363 ASP A O 1
ATOM 2899 N N . ILE A 1 364 ? 5.095 9.921 -16.331 1.00 98.19 364 ILE A N 1
ATOM 2900 C CA . ILE A 1 364 ? 5.332 11.159 -15.573 1.00 98.19 364 ILE A CA 1
ATOM 2901 C C . ILE A 1 364 ? 5.513 12.398 -16.477 1.00 98.19 364 ILE A C 1
ATOM 2903 O O . ILE A 1 364 ? 5.426 13.544 -16.020 1.00 98.19 364 ILE A O 1
ATOM 2907 N N . ASN A 1 365 ? 5.790 12.186 -17.764 1.00 98.19 365 ASN A N 1
ATOM 2908 C CA . ASN A 1 365 ? 6.066 13.242 -18.733 1.00 98.19 365 ASN A CA 1
ATOM 2909 C C . ASN A 1 365 ? 4.781 13.773 -19.378 1.00 98.19 365 ASN A C 1
ATOM 2911 O O . ASN A 1 365 ? 3.744 13.116 -19.326 1.00 98.19 365 ASN A O 1
ATOM 2915 N N . PRO A 1 366 ? 4.837 14.954 -20.018 1.00 97.50 366 PRO A N 1
ATOM 2916 C CA . PRO A 1 366 ? 3.750 15.396 -20.880 1.00 97.50 366 PRO A CA 1
ATOM 2917 C C . PRO A 1 366 ? 3.514 14.385 -22.003 1.00 97.50 366 PRO A C 1
ATOM 2919 O O . PRO A 1 366 ? 4.480 13.882 -22.592 1.00 97.50 366 PRO A O 1
ATOM 2922 N N . ASN A 1 367 ? 2.248 14.120 -22.331 1.00 95.06 367 ASN A N 1
ATOM 2923 C CA . ASN A 1 367 ? 1.907 13.141 -23.358 1.00 95.06 367 ASN A CA 1
ATOM 2924 C C . ASN A 1 367 ? 2.642 13.437 -24.677 1.00 95.06 367 ASN A C 1
ATOM 2926 O O . ASN A 1 367 ? 2.627 14.570 -25.179 1.00 95.06 367 ASN A O 1
ATOM 2930 N N . ASP A 1 368 ? 3.302 12.414 -25.227 1.00 92.44 368 ASP A N 1
ATOM 2931 C CA . ASP A 1 368 ? 4.106 12.480 -26.452 1.00 92.44 368 ASP A CA 1
ATOM 2932 C C . ASP A 1 368 ? 5.228 13.541 -26.456 1.00 92.44 368 ASP A C 1
ATOM 2934 O O . ASP A 1 368 ? 5.747 13.866 -27.524 1.00 92.44 368 ASP A O 1
ATOM 2938 N N . PHE A 1 369 ? 5.594 14.106 -25.297 1.00 94.50 369 PHE A N 1
ATOM 2939 C CA . PHE A 1 369 ? 6.403 15.332 -25.181 1.00 94.50 369 PHE A CA 1
ATOM 2940 C C . PHE A 1 369 ? 5.824 16.538 -25.950 1.00 94.50 369 PHE A C 1
ATOM 2942 O O . PHE A 1 369 ? 6.542 17.483 -26.274 1.00 94.50 369 PHE A O 1
ATOM 2949 N N . LYS A 1 370 ? 4.520 16.511 -26.252 1.00 95.69 370 LYS A N 1
ATOM 2950 C CA . LYS A 1 370 ? 3.801 17.561 -26.993 1.00 95.69 370 LYS A CA 1
ATOM 2951 C C . LYS A 1 370 ? 2.840 18.341 -26.113 1.00 95.69 370 LYS A C 1
ATOM 2953 O O . LYS A 1 370 ? 2.617 19.524 -26.363 1.00 95.69 370 LYS A O 1
ATOM 2958 N N . ALA A 1 371 ? 2.240 17.681 -25.122 1.00 96.06 371 ALA A N 1
ATOM 2959 C CA . ALA A 1 371 ? 1.384 18.363 -24.165 1.00 96.06 371 ALA A CA 1
ATOM 2960 C C . ALA A 1 371 ? 2.185 19.440 -23.399 1.00 96.06 371 ALA A C 1
ATOM 2962 O O . ALA A 1 371 ? 3.405 19.311 -23.242 1.00 96.06 371 ALA A O 1
ATOM 2963 N N . PRO A 1 372 ? 1.534 20.518 -22.922 1.00 97.62 372 PRO A N 1
ATOM 2964 C CA . PRO A 1 372 ? 2.214 21.542 -22.140 1.00 97.62 372 PRO A CA 1
ATOM 2965 C C . PRO A 1 372 ? 2.922 20.939 -20.926 1.00 97.62 372 PRO A C 1
ATOM 2967 O O . PRO A 1 372 ? 2.341 20.127 -20.210 1.00 97.62 372 PRO A O 1
ATOM 2970 N N . PHE A 1 373 ? 4.143 21.389 -20.626 1.00 96.31 373 PHE A N 1
ATOM 2971 C CA . PHE A 1 373 ? 4.863 20.917 -19.437 1.00 96.31 373 PHE A CA 1
ATOM 2972 C C . PHE A 1 373 ? 4.044 21.127 -18.153 1.00 96.31 373 PHE A C 1
ATOM 2974 O O . PHE A 1 373 ? 4.047 20.285 -17.261 1.00 96.31 373 PHE A O 1
ATOM 2981 N N . SER A 1 374 ? 3.262 22.203 -18.078 1.00 96.62 374 SER A N 1
ATOM 2982 C CA . SER A 1 374 ? 2.395 22.503 -16.937 1.00 96.62 374 SER A CA 1
ATOM 2983 C C . SER A 1 374 ? 1.121 21.651 -16.842 1.00 96.62 374 SER A C 1
ATOM 2985 O O . SER A 1 374 ? 0.321 21.902 -15.948 1.00 96.62 374 SER A O 1
ATOM 2987 N N . ALA A 1 375 ? 0.884 20.699 -17.752 1.00 97.56 375 ALA A N 1
ATOM 2988 C CA . ALA A 1 375 ? -0.293 19.829 -17.697 1.00 97.56 375 ALA A CA 1
ATOM 2989 C C . ALA A 1 375 ? -0.221 18.824 -16.535 1.00 97.56 375 ALA A C 1
ATOM 2991 O O . ALA A 1 375 ? -1.248 18.505 -15.941 1.00 97.56 375 ALA A O 1
ATOM 2992 N N . TYR A 1 376 ? 0.995 18.377 -16.190 1.00 98.25 376 TYR A N 1
ATOM 2993 C CA . TYR A 1 376 ? 1.272 17.462 -15.075 1.00 98.25 376 TYR A CA 1
ATOM 2994 C C . TYR A 1 376 ? 0.276 16.296 -14.977 1.00 98.25 376 TYR A C 1
ATOM 2996 O O . TYR A 1 376 ? -0.226 16.013 -13.898 1.00 98.25 376 TYR A O 1
ATOM 3004 N N . GLU A 1 377 ? -0.036 15.633 -16.089 1.00 98.62 377 GLU A N 1
ATOM 3005 C CA . GLU A 1 377 ? -1.185 14.727 -16.206 1.00 98.62 377 GLU A CA 1
ATOM 3006 C C . GLU A 1 377 ? -1.182 13.641 -15.120 1.00 98.62 377 GLU A C 1
ATOM 3008 O O . GLU A 1 377 ? -2.168 13.470 -14.403 1.00 98.62 377 GLU A O 1
ATOM 3013 N N . PHE A 1 378 ? -0.042 12.972 -14.929 1.00 98.69 378 PHE A N 1
ATOM 3014 C CA . PHE A 1 378 ? 0.103 11.980 -13.869 1.00 98.69 378 PHE A CA 1
ATOM 3015 C C . PHE A 1 378 ? 0.094 12.607 -12.470 1.00 98.69 378 PHE A C 1
ATOM 3017 O O . PHE A 1 378 ? -0.603 12.118 -11.589 1.00 98.69 378 PHE A O 1
ATOM 3024 N N . GLY A 1 379 ? 0.805 13.718 -12.251 1.00 98.38 379 GLY A N 1
ATOM 3025 C CA . GLY A 1 379 ? 0.804 14.413 -10.957 1.00 98.38 379 GLY A CA 1
ATOM 3026 C C . GLY A 1 379 ? -0.594 14.878 -10.527 1.00 98.38 379 GLY A C 1
ATOM 3027 O O . GLY A 1 379 ? -0.944 14.763 -9.356 1.00 98.38 379 GLY A O 1
ATOM 3028 N N . THR A 1 380 ? -1.414 15.336 -11.472 1.00 98.19 380 THR A N 1
ATOM 3029 C CA . THR A 1 380 ? -2.819 15.706 -11.257 1.00 98.19 380 THR A CA 1
ATOM 3030 C C . THR A 1 380 ? -3.655 14.480 -10.893 1.00 98.19 380 THR A C 1
ATOM 3032 O O . THR A 1 380 ? -4.376 14.522 -9.898 1.00 98.19 380 THR A O 1
ATOM 3035 N N . HIS A 1 381 ? -3.482 13.355 -11.597 1.00 98.56 381 HIS A N 1
ATOM 3036 C CA . HIS A 1 381 ? -4.134 12.084 -11.254 1.00 98.56 381 HIS A CA 1
ATOM 3037 C C . HIS A 1 381 ? -3.814 11.631 -9.819 1.00 98.56 381 HIS A C 1
ATOM 3039 O O . HIS A 1 381 ? -4.711 11.197 -9.092 1.00 98.56 381 HIS A O 1
ATOM 3045 N N . VAL A 1 382 ? -2.559 11.772 -9.370 1.00 98.56 382 VAL A N 1
ATOM 3046 C CA . VAL A 1 382 ? -2.161 11.449 -7.984 1.00 98.56 382 VAL A CA 1
ATOM 3047 C C . VAL A 1 382 ? -2.935 12.302 -6.968 1.00 98.56 382 VAL A C 1
ATOM 3049 O O . VAL A 1 382 ? -3.393 11.765 -5.954 1.00 98.56 382 VAL A O 1
ATOM 3052 N N . VAL A 1 383 ? -3.121 13.599 -7.252 1.00 97.81 383 VAL A N 1
ATOM 3053 C CA . VAL A 1 383 ? -3.894 14.528 -6.407 1.00 97.81 383 VAL A CA 1
ATOM 3054 C C . VAL A 1 383 ? -5.372 14.174 -6.370 1.00 97.81 383 VAL A C 1
ATOM 3056 O O . VAL A 1 383 ? -5.937 14.043 -5.284 1.00 97.81 383 VAL A O 1
ATOM 3059 N N . GLU A 1 384 ? -5.994 13.980 -7.531 1.00 97.19 384 GLU A N 1
ATOM 3060 C CA . GLU A 1 384 ? -7.421 13.657 -7.642 1.00 97.19 384 GLU A CA 1
ATOM 3061 C C . GLU A 1 384 ? -7.776 12.379 -6.877 1.00 97.19 384 GLU A C 1
ATOM 3063 O O . GLU A 1 384 ? -8.815 12.309 -6.216 1.00 97.19 384 GLU A O 1
ATOM 3068 N N . ASN A 1 385 ? -6.866 11.402 -6.889 1.00 96.62 385 ASN A N 1
ATOM 3069 C CA . ASN A 1 385 ? -7.036 10.135 -6.189 1.00 96.62 385 ASN A CA 1
ATOM 3070 C C . ASN A 1 385 ? -6.438 10.119 -4.773 1.00 96.62 385 ASN A C 1
ATOM 3072 O O . ASN A 1 385 ? -6.439 9.071 -4.133 1.00 96.62 385 ASN A O 1
ATOM 3076 N N . LYS A 1 386 ? -5.943 11.253 -4.253 1.00 94.81 386 LYS A N 1
ATOM 3077 C CA . LYS A 1 386 ? -5.512 11.411 -2.848 1.00 94.81 386 LYS A CA 1
ATOM 3078 C C . LYS A 1 386 ? -4.509 10.338 -2.405 1.00 94.81 386 LYS A C 1
ATOM 3080 O O . LYS A 1 386 ? -4.626 9.775 -1.315 1.00 94.81 386 LYS A O 1
ATOM 3085 N N . SER A 1 387 ? -3.544 10.024 -3.265 1.00 96.81 387 SER A N 1
ATOM 3086 C CA . SER A 1 387 ? -2.642 8.892 -3.031 1.00 96.81 387 SER A CA 1
ATOM 3087 C C . SER A 1 387 ? -1.711 9.133 -1.843 1.00 96.81 387 SER A C 1
ATOM 3089 O O . SER A 1 387 ? -1.195 10.234 -1.654 1.00 96.81 387 SER A O 1
ATOM 3091 N N . ASP A 1 388 ? -1.459 8.087 -1.063 1.00 95.69 388 ASP A N 1
ATOM 3092 C CA . ASP A 1 388 ? -0.422 8.065 -0.033 1.00 95.69 388 ASP A CA 1
ATOM 3093 C C . ASP A 1 388 ? 0.960 7.737 -0.626 1.00 95.69 388 ASP A C 1
ATOM 3095 O O . ASP A 1 388 ? 1.990 8.178 -0.110 1.00 95.69 388 ASP A O 1
ATOM 3099 N N . LEU A 1 389 ? 0.986 6.921 -1.686 1.00 97.81 389 LEU A N 1
ATOM 3100 C CA . LEU A 1 389 ? 2.204 6.433 -2.331 1.00 97.81 389 LEU A CA 1
ATOM 3101 C C . LEU A 1 389 ? 2.103 6.545 -3.852 1.00 97.81 389 LEU A C 1
ATOM 3103 O O . LEU A 1 389 ? 1.052 6.295 -4.445 1.00 97.81 389 LEU A O 1
ATOM 3107 N N . VAL A 1 390 ? 3.240 6.827 -4.480 1.00 98.75 390 VAL A N 1
ATOM 3108 C CA . VAL A 1 390 ? 3.459 6.658 -5.914 1.00 98.75 390 VAL A CA 1
ATOM 3109 C C . VAL A 1 390 ? 4.513 5.576 -6.107 1.00 98.75 390 VAL A C 1
ATOM 3111 O O . VAL A 1 390 ? 5.656 5.750 -5.684 1.00 98.75 390 VAL A O 1
ATOM 3114 N N . LEU A 1 391 ? 4.130 4.462 -6.732 1.00 98.75 391 LEU A N 1
ATOM 3115 C CA . LEU A 1 391 ? 5.042 3.373 -7.083 1.00 98.75 391 LEU A CA 1
ATOM 3116 C C . LEU A 1 391 ? 5.401 3.474 -8.564 1.00 98.75 391 LEU A C 1
ATOM 3118 O O . LEU A 1 391 ? 4.546 3.319 -9.437 1.00 98.75 391 LEU A O 1
ATOM 3122 N N . PHE A 1 392 ? 6.672 3.752 -8.832 1.00 98.81 392 PHE A N 1
ATOM 3123 C CA . PHE A 1 392 ? 7.159 4.107 -10.154 1.00 98.81 392 PHE A CA 1
ATOM 3124 C C . PHE A 1 392 ? 8.215 3.113 -10.648 1.00 98.81 392 PHE A C 1
ATOM 3126 O O . PHE A 1 392 ? 9.313 3.031 -10.095 1.00 98.81 392 PHE A O 1
ATOM 3133 N N . ALA A 1 393 ? 7.877 2.336 -11.679 1.00 98.56 393 ALA A N 1
ATOM 3134 C CA . ALA A 1 393 ? 8.827 1.451 -12.357 1.00 98.56 393 ALA A CA 1
ATOM 3135 C C . ALA A 1 393 ? 9.428 2.179 -13.556 1.00 98.56 393 ALA A C 1
ATOM 3137 O O . ALA A 1 393 ? 8.713 2.868 -14.287 1.00 98.56 393 ALA A O 1
ATOM 3138 N N . CYS A 1 394 ? 10.737 2.047 -13.753 1.00 97.38 394 CYS A N 1
ATOM 3139 C CA . CYS A 1 394 ? 11.434 2.931 -14.667 1.00 97.38 394 CYS A CA 1
ATOM 3140 C C . CYS A 1 394 ? 12.579 2.263 -15.446 1.00 97.38 394 CYS A C 1
ATOM 3142 O O . CYS A 1 394 ? 13.337 1.450 -14.907 1.00 97.38 394 CYS A O 1
ATOM 3144 N N . ALA A 1 395 ? 12.693 2.640 -16.720 1.00 97.88 395 ALA A N 1
ATOM 3145 C CA . ALA A 1 395 ? 13.864 2.496 -17.574 1.00 97.88 395 ALA A CA 1
ATOM 3146 C C . ALA A 1 395 ? 14.233 3.854 -18.190 1.00 97.88 395 ALA A C 1
ATOM 3148 O O . ALA A 1 395 ? 14.081 4.091 -19.387 1.00 97.88 395 ALA A O 1
ATOM 3149 N N . TRP A 1 396 ? 14.681 4.783 -17.340 1.00 97.25 396 TRP A N 1
ATOM 3150 C CA . TRP A 1 396 ? 14.971 6.162 -17.732 1.00 97.25 396 TRP A CA 1
ATOM 3151 C C . TRP A 1 396 ? 16.320 6.294 -18.430 1.00 97.25 396 TRP A C 1
ATOM 3153 O O . TRP A 1 396 ? 17.358 5.913 -17.877 1.00 97.25 396 TRP A O 1
ATOM 3163 N N . ASN A 1 397 ? 16.294 6.892 -19.617 1.00 94.38 397 ASN A N 1
ATOM 3164 C CA . ASN A 1 397 ? 17.488 7.133 -20.410 1.00 94.38 397 ASN A CA 1
ATOM 3165 C C . ASN A 1 397 ? 18.432 8.117 -19.725 1.00 94.38 397 ASN A C 1
ATOM 3167 O O . ASN A 1 397 ? 18.011 9.093 -19.106 1.00 94.38 397 ASN A O 1
ATOM 3171 N N . ASP A 1 398 ? 19.718 7.880 -19.913 1.00 91.75 398 ASP A N 1
ATOM 3172 C CA . ASP A 1 398 ? 20.766 8.763 -19.458 1.00 91.75 398 ASP A CA 1
ATOM 3173 C C . ASP A 1 398 ? 21.342 9.574 -20.613 1.00 91.75 398 ASP A C 1
ATOM 3175 O O . ASP A 1 398 ? 21.895 9.021 -21.565 1.00 91.75 398 ASP A O 1
ATOM 3179 N N . PHE A 1 399 ? 21.208 10.892 -20.513 1.00 87.00 399 PHE A N 1
ATOM 3180 C CA . PHE A 1 399 ? 21.742 11.845 -21.483 1.00 87.00 399 PHE A CA 1
ATOM 3181 C C . PHE A 1 399 ? 22.871 12.700 -20.898 1.00 87.00 399 PHE A C 1
ATOM 3183 O O . PHE A 1 399 ? 23.407 13.565 -21.589 1.00 87.00 399 PHE A O 1
ATOM 3190 N N . GLU A 1 400 ? 23.226 12.492 -19.629 1.00 82.62 400 GLU A N 1
ATOM 3191 C CA . GLU A 1 400 ? 24.217 13.298 -18.928 1.00 82.62 400 GLU A CA 1
ATOM 3192 C C . GLU A 1 400 ? 25.592 12.624 -18.902 1.00 82.62 400 GLU A C 1
ATOM 3194 O O . GLU A 1 400 ? 25.717 11.397 -18.908 1.00 82.62 400 GLU A O 1
ATOM 3199 N N . ASN A 1 401 ? 26.645 13.440 -18.785 1.00 76.38 401 ASN A N 1
ATOM 3200 C CA . ASN A 1 401 ? 28.010 12.944 -18.609 1.00 76.38 401 ASN A CA 1
ATOM 3201 C C . ASN A 1 401 ? 28.117 12.039 -17.372 1.00 76.38 401 ASN A C 1
ATOM 3203 O O . ASN A 1 401 ? 27.429 12.245 -16.371 1.00 76.38 401 ASN A O 1
ATOM 3207 N N . HIS A 1 402 ? 29.011 11.051 -17.433 1.00 68.25 402 HIS A N 1
ATOM 3208 C CA . HIS A 1 402 ? 29.099 9.977 -16.440 1.00 68.25 402 HIS A CA 1
ATOM 3209 C C . HIS A 1 402 ? 29.453 10.435 -15.017 1.00 68.25 402 HIS A C 1
ATOM 3211 O O . HIS A 1 402 ? 29.000 9.806 -14.068 1.00 68.25 402 HIS A O 1
ATOM 3217 N N . ASP A 1 403 ? 30.193 11.535 -14.866 1.00 73.31 403 ASP A N 1
ATOM 3218 C CA . ASP A 1 403 ? 30.726 11.983 -13.569 1.00 73.31 403 ASP A CA 1
ATOM 3219 C C . ASP A 1 403 ? 29.764 12.904 -12.788 1.00 73.31 403 ASP A C 1
ATOM 3221 O O . ASP A 1 403 ? 30.141 13.494 -11.778 1.00 73.31 403 ASP A O 1
ATOM 3225 N N . ILE A 1 404 ? 28.528 13.079 -13.272 1.00 79.56 404 ILE A N 1
ATOM 3226 C CA . ILE A 1 404 ? 27.519 13.950 -12.652 1.00 79.56 404 ILE A CA 1
ATOM 3227 C C . ILE A 1 404 ? 26.684 13.151 -11.638 1.00 79.56 404 ILE A C 1
ATOM 3229 O O . ILE A 1 404 ? 26.286 12.016 -11.894 1.00 79.56 404 ILE A O 1
ATOM 3233 N N . GLU A 1 405 ? 26.391 13.735 -10.483 1.00 79.94 405 GLU A N 1
ATOM 3234 C CA . GLU A 1 405 ? 25.491 13.140 -9.486 1.00 79.94 405 GLU A CA 1
ATOM 3235 C C . GLU A 1 405 ? 24.031 13.075 -9.988 1.00 79.94 405 GLU A C 1
ATOM 3237 O O . GLU A 1 405 ? 23.603 13.936 -10.755 1.00 79.94 405 GLU A O 1
ATOM 3242 N N . PRO A 1 406 ? 23.203 12.118 -9.529 1.00 80.75 406 PRO A N 1
ATOM 3243 C CA . PRO A 1 406 ? 21.865 11.864 -10.083 1.00 80.75 406 PRO A CA 1
ATOM 3244 C C . PRO A 1 406 ? 20.796 12.926 -9.777 1.00 80.75 406 PRO A C 1
ATOM 3246 O O . PRO A 1 406 ? 19.621 12.759 -10.123 1.00 80.75 406 PRO A O 1
ATOM 3249 N N . TYR A 1 407 ? 21.162 14.007 -9.089 1.00 86.19 407 TYR A N 1
ATOM 3250 C CA . TYR A 1 407 ? 20.209 14.962 -8.529 1.00 86.19 407 TYR A CA 1
ATOM 3251 C C . TYR A 1 407 ? 19.369 15.679 -9.585 1.00 86.19 407 TYR A C 1
ATOM 3253 O O . TYR A 1 407 ? 18.224 16.012 -9.294 1.00 86.19 407 TYR A O 1
ATOM 3261 N N . SER A 1 408 ? 19.880 15.891 -10.799 1.00 89.38 408 SER A N 1
ATOM 3262 C CA . SER A 1 408 ? 19.122 16.493 -11.905 1.00 89.38 408 SER A CA 1
ATOM 3263 C C . SER A 1 408 ? 17.901 15.646 -12.282 1.00 89.38 408 SER A C 1
ATOM 3265 O O . SER A 1 408 ? 16.783 16.158 -12.338 1.00 89.38 408 SER A O 1
ATOM 3267 N N . THR A 1 409 ? 18.098 14.338 -12.455 1.00 93.69 409 THR A N 1
ATOM 3268 C CA . THR A 1 409 ? 17.044 13.378 -12.806 1.00 93.69 409 THR A CA 1
ATOM 3269 C C . THR A 1 409 ? 16.037 13.233 -11.667 1.00 93.69 409 THR A C 1
ATOM 3271 O O . THR A 1 409 ? 14.830 13.318 -11.890 1.00 93.69 409 THR A O 1
ATOM 3274 N N . ILE A 1 410 ? 16.515 13.089 -10.426 1.00 95.50 410 ILE A N 1
ATOM 3275 C CA . ILE A 1 410 ? 15.635 12.984 -9.253 1.00 95.50 410 ILE A CA 1
ATOM 3276 C C . ILE A 1 410 ? 14.809 14.269 -9.074 1.00 95.50 410 ILE A C 1
ATOM 3278 O O . ILE A 1 410 ? 13.601 14.205 -8.836 1.00 95.50 410 ILE A O 1
ATOM 3282 N N . SER A 1 411 ? 15.435 15.438 -9.245 1.00 95.00 411 SER A N 1
ATOM 3283 C CA . SER A 1 411 ? 14.750 16.737 -9.181 1.00 95.00 411 SER A CA 1
ATOM 3284 C C . SER A 1 411 ? 13.717 16.884 -10.291 1.00 95.00 411 SER A C 1
ATOM 3286 O O . SER A 1 411 ? 12.638 17.419 -10.048 1.00 95.00 411 SER A O 1
ATOM 3288 N N . TYR A 1 412 ? 14.010 16.377 -11.490 1.00 96.81 412 TYR A N 1
ATOM 3289 C CA . TYR A 1 412 ? 13.053 16.356 -12.588 1.00 96.81 412 TYR A CA 1
ATOM 3290 C C . TYR A 1 412 ? 11.815 15.524 -12.235 1.00 96.81 412 TYR A C 1
ATOM 3292 O O . TYR A 1 412 ? 10.695 16.013 -12.380 1.00 96.81 412 TYR A O 1
ATOM 3300 N N . TRP A 1 413 ? 11.982 14.307 -11.704 1.00 97.88 413 TRP A N 1
ATOM 3301 C CA . TRP A 1 413 ? 10.841 13.491 -11.271 1.00 97.88 413 TRP A CA 1
ATOM 3302 C C . TRP A 1 413 ? 10.007 14.191 -10.191 1.00 97.88 413 TRP A C 1
ATOM 3304 O O . TRP A 1 413 ? 8.782 14.238 -10.301 1.00 97.88 413 TRP A O 1
ATOM 3314 N N . ALA A 1 414 ? 10.654 14.813 -9.199 1.00 97.25 414 ALA A N 1
ATOM 3315 C CA . ALA A 1 414 ? 9.962 15.612 -8.188 1.00 97.25 414 ALA A CA 1
ATOM 3316 C C . ALA A 1 414 ? 9.205 16.804 -8.806 1.00 97.25 414 ALA A C 1
ATOM 3318 O O . ALA A 1 414 ? 8.047 17.047 -8.468 1.00 97.25 414 ALA A O 1
ATOM 3319 N N . GLN A 1 415 ? 9.813 17.512 -9.764 1.00 97.44 415 GLN A N 1
ATOM 3320 C CA . GLN A 1 415 ? 9.185 18.624 -10.481 1.00 97.44 415 GLN A CA 1
ATOM 3321 C C . GLN A 1 415 ? 7.945 18.176 -11.261 1.00 97.44 415 GLN A C 1
ATOM 3323 O O . GLN A 1 415 ? 6.947 18.894 -11.308 1.00 97.44 415 GLN A O 1
ATOM 3328 N N . ARG A 1 416 ? 7.963 16.984 -11.864 1.00 98.38 416 ARG A N 1
ATOM 3329 C CA . ARG A 1 416 ? 6.790 16.439 -12.562 1.00 98.38 416 ARG A CA 1
ATOM 3330 C C . ARG A 1 416 ? 5.632 16.083 -11.622 1.00 98.38 416 ARG A C 1
ATOM 3332 O O . ARG A 1 416 ? 4.490 16.024 -12.071 1.00 98.38 416 ARG A O 1
ATOM 3339 N N . LEU A 1 417 ? 5.905 15.928 -10.326 1.00 98.31 417 LEU A N 1
ATOM 3340 C CA . LEU A 1 417 ? 4.912 15.752 -9.260 1.00 98.31 417 LEU A CA 1
ATOM 3341 C C . LEU A 1 417 ? 4.588 17.060 -8.522 1.00 98.31 417 LEU A C 1
ATOM 3343 O O . LEU A 1 417 ? 4.000 17.031 -7.439 1.00 98.31 417 LEU A O 1
ATOM 3347 N N . PHE A 1 418 ? 4.914 18.216 -9.111 1.00 97.75 418 PHE A N 1
ATOM 3348 C CA . PHE A 1 418 ? 4.641 19.526 -8.519 1.00 97.75 418 PHE A CA 1
ATOM 3349 C C . PHE A 1 418 ? 3.192 19.719 -8.032 1.00 97.75 418 PHE A C 1
ATOM 3351 O O . PHE A 1 418 ? 3.045 20.251 -6.933 1.00 97.75 418 PHE A O 1
ATOM 3358 N N . PRO A 1 419 ? 2.121 19.270 -8.730 1.00 98.06 419 PRO A N 1
ATOM 3359 C CA . PRO A 1 419 ? 0.758 19.400 -8.202 1.00 98.06 419 PRO A CA 1
ATOM 3360 C C . PRO A 1 419 ? 0.561 18.764 -6.820 1.00 98.06 419 PRO A C 1
ATOM 3362 O O . PRO A 1 419 ? -0.126 19.338 -5.976 1.00 98.06 419 PRO A O 1
ATOM 3365 N N . VAL A 1 420 ? 1.199 17.615 -6.567 1.00 98.06 420 VAL A N 1
ATOM 3366 C CA . VAL A 1 420 ? 1.130 16.906 -5.280 1.00 98.06 420 VAL A CA 1
ATOM 3367 C C . VAL A 1 420 ? 1.845 17.710 -4.198 1.00 98.06 420 VAL A C 1
ATOM 3369 O O . VAL A 1 420 ? 1.263 17.988 -3.151 1.00 98.06 420 VAL A O 1
ATOM 3372 N N . ILE A 1 421 ? 3.081 18.137 -4.479 1.00 97.56 421 ILE A N 1
ATOM 3373 C CA . ILE A 1 421 ? 3.897 18.962 -3.572 1.00 97.56 421 ILE A CA 1
ATOM 3374 C C . ILE A 1 421 ? 3.149 20.252 -3.211 1.00 97.56 421 ILE A C 1
ATOM 3376 O O . ILE A 1 421 ? 3.014 20.602 -2.041 1.00 97.56 421 ILE A O 1
ATOM 3380 N N . HIS A 1 422 ? 2.617 20.941 -4.219 1.00 96.38 422 HIS A N 1
ATOM 3381 C CA . HIS A 1 422 ? 1.898 22.202 -4.062 1.00 96.38 422 HIS A CA 1
ATOM 3382 C C . HIS A 1 422 ? 0.619 22.043 -3.235 1.00 96.38 422 HIS A C 1
ATOM 3384 O O . HIS A 1 422 ? 0.365 22.839 -2.331 1.00 96.38 422 HIS A O 1
ATOM 3390 N N . SER A 1 423 ? -0.170 20.998 -3.500 1.00 95.56 423 SER A N 1
ATOM 3391 C CA . SER A 1 423 ? -1.391 20.711 -2.741 1.00 95.56 423 SER A CA 1
ATOM 3392 C C . SER A 1 423 ? -1.089 20.367 -1.274 1.00 95.56 423 SER A C 1
ATOM 3394 O O . SER A 1 423 ? -1.786 20.842 -0.373 1.00 95.56 423 SER A O 1
ATOM 3396 N N . LEU A 1 424 ? -0.011 19.613 -1.011 1.00 92.88 424 LEU A N 1
ATOM 3397 C CA . LEU A 1 424 ? 0.463 19.304 0.345 1.00 92.88 424 LEU A CA 1
ATOM 3398 C C . LEU A 1 424 ? 0.887 20.566 1.104 1.00 92.88 424 LEU A C 1
ATOM 3400 O O . LEU A 1 424 ? 0.479 20.762 2.247 1.00 92.88 424 LEU A O 1
ATOM 3404 N N . GLN A 1 425 ? 1.669 21.443 0.470 1.00 92.25 425 GLN A N 1
ATOM 3405 C CA . GLN A 1 425 ? 2.153 22.686 1.084 1.00 92.25 425 GLN A CA 1
ATOM 3406 C C . GLN A 1 425 ? 1.025 23.660 1.431 1.00 92.25 425 GLN A C 1
ATOM 3408 O O . GLN A 1 425 ? 1.111 24.378 2.425 1.00 92.25 425 GLN A O 1
ATOM 3413 N N . LYS A 1 426 ? -0.048 23.672 0.636 1.00 91.19 426 LYS A N 1
ATOM 3414 C CA . LYS A 1 426 ? -1.240 24.483 0.906 1.00 91.19 426 LYS A CA 1
ATOM 3415 C C . LYS A 1 426 ? -2.193 23.883 1.942 1.00 91.19 426 LYS A C 1
ATOM 3417 O O . LYS A 1 426 ? -3.144 24.555 2.330 1.00 91.19 426 LYS A O 1
ATOM 3422 N N . GLY A 1 427 ? -1.974 22.638 2.367 1.00 84.12 427 GLY A N 1
ATOM 3423 C CA . GLY A 1 427 ? -2.917 21.912 3.223 1.00 84.12 427 GLY A CA 1
ATOM 3424 C C . GLY A 1 427 ? -4.230 21.540 2.522 1.00 84.12 427 GLY A C 1
ATOM 3425 O O . GLY A 1 427 ? -5.205 21.214 3.189 1.00 84.12 427 GLY A O 1
ATOM 3426 N N . GLU A 1 428 ? -4.269 21.598 1.187 1.00 84.81 428 GLU A N 1
ATOM 3427 C CA . GLU A 1 428 ? -5.419 21.178 0.370 1.00 84.81 428 GLU A CA 1
ATOM 3428 C C . GLU A 1 428 ? -5.423 19.653 0.156 1.00 84.81 428 GLU A C 1
ATOM 3430 O O . GLU A 1 428 ? -6.460 19.054 -0.133 1.00 84.81 428 GLU A O 1
ATOM 3435 N N . TYR A 1 429 ? -4.262 19.013 0.318 1.00 83.25 429 TYR A N 1
ATOM 3436 C CA . TYR A 1 429 ? -4.116 17.567 0.238 1.00 83.25 429 TYR A CA 1
ATOM 3437 C C . TYR A 1 429 ? -4.618 16.911 1.525 1.00 83.25 429 TYR A C 1
ATOM 3439 O O . TYR A 1 429 ? -4.127 17.193 2.615 1.00 83.25 429 TYR A O 1
ATOM 3447 N N . VAL A 1 430 ? -5.580 15.994 1.406 1.00 76.25 430 VAL A N 1
ATOM 3448 C CA . VAL A 1 430 ? -6.217 15.356 2.575 1.00 76.25 430 VAL A CA 1
ATOM 3449 C C . VAL A 1 430 ? -5.257 14.477 3.389 1.00 76.25 430 VAL A C 1
ATOM 3451 O O . VAL A 1 430 ? -5.504 14.210 4.562 1.00 76.25 430 VAL A O 1
ATOM 3454 N N . LYS A 1 431 ? -4.178 13.985 2.767 1.00 82.00 431 LYS A N 1
ATOM 3455 C CA . LYS A 1 431 ? -3.179 13.138 3.429 1.00 82.00 431 LYS A CA 1
ATOM 3456 C C . LYS A 1 431 ? -2.064 13.993 4.027 1.00 82.00 431 LYS A C 1
ATOM 3458 O O . LYS A 1 431 ? -1.678 15.021 3.480 1.00 82.00 431 LYS A O 1
ATOM 3463 N N . SER A 1 432 ? -1.496 13.511 5.123 1.00 81.31 432 SER A N 1
ATOM 3464 C CA . SER A 1 432 ? -0.364 14.118 5.833 1.00 81.31 432 SER A CA 1
ATOM 3465 C C . SER A 1 432 ? 0.903 14.242 4.980 1.00 81.31 432 SER A C 1
ATOM 3467 O O . SER A 1 432 ? 1.669 15.183 5.202 1.00 81.31 432 SER A O 1
ATOM 3469 N N . ASN A 1 433 ? 1.129 13.302 4.056 1.00 90.31 433 ASN A N 1
ATOM 3470 C CA . ASN A 1 433 ? 2.221 13.266 3.083 1.00 90.31 433 ASN A CA 1
ATOM 3471 C C . ASN A 1 433 ? 1.855 12.348 1.894 1.00 90.31 433 ASN A C 1
ATOM 3473 O O . ASN A 1 433 ? 0.915 11.557 1.979 1.00 90.31 433 ASN A O 1
ATOM 3477 N N . CYS A 1 434 ? 2.639 12.416 0.818 1.00 96.38 434 CYS A N 1
ATOM 3478 C CA . CYS A 1 434 ? 2.694 11.421 -0.249 1.00 96.38 434 CYS A CA 1
ATOM 3479 C C . CYS A 1 434 ? 4.166 11.068 -0.509 1.00 96.38 434 CYS A C 1
ATOM 3481 O O . CYS A 1 434 ? 4.993 11.972 -0.634 1.00 96.38 434 CYS A O 1
ATOM 3483 N N . HIS A 1 435 ? 4.507 9.781 -0.600 1.00 97.94 435 HIS A N 1
ATOM 3484 C CA . HIS A 1 435 ? 5.879 9.352 -0.910 1.00 97.94 435 HIS A CA 1
ATOM 3485 C C . HIS A 1 435 ? 5.995 8.839 -2.345 1.00 97.94 435 HIS A C 1
ATOM 3487 O O . HIS A 1 435 ? 5.128 8.106 -2.818 1.00 97.94 435 HIS A O 1
ATOM 3493 N N . PHE A 1 436 ? 7.083 9.193 -3.027 1.00 98.62 436 PHE A N 1
ATOM 3494 C CA . PHE A 1 436 ? 7.416 8.689 -4.360 1.00 98.62 436 PHE A CA 1
ATOM 3495 C C . PHE A 1 436 ? 8.533 7.654 -4.256 1.00 98.62 436 PHE A C 1
ATOM 3497 O O . PHE A 1 436 ? 9.605 7.960 -3.738 1.00 98.62 436 PHE A O 1
ATOM 3504 N N . LEU A 1 437 ? 8.273 6.434 -4.718 1.00 98.69 437 LEU A N 1
ATOM 3505 C CA . LEU A 1 437 ? 9.215 5.321 -4.707 1.00 98.69 437 LEU A CA 1
ATOM 3506 C C . LEU A 1 437 ? 9.506 4.939 -6.161 1.00 98.69 437 LEU A C 1
ATOM 3508 O O . LEU A 1 437 ? 8.597 4.537 -6.889 1.00 98.69 437 LEU A O 1
ATOM 3512 N N . CYS A 1 438 ? 10.762 5.060 -6.581 1.00 98.69 438 CYS A N 1
ATOM 3513 C CA . CYS A 1 438 ? 11.208 4.807 -7.947 1.00 98.69 438 CYS A CA 1
ATOM 3514 C C . CYS A 1 438 ? 12.210 3.657 -7.990 1.00 98.69 438 CYS A C 1
ATOM 3516 O O . CYS A 1 438 ? 13.272 3.732 -7.371 1.00 98.69 438 CYS A O 1
ATOM 3518 N N . SER A 1 439 ? 11.888 2.624 -8.768 1.00 98.69 439 SER A N 1
ATOM 3519 C CA . SER A 1 439 ? 12.822 1.573 -9.166 1.00 98.69 439 SER A CA 1
ATOM 3520 C C . SER A 1 439 ? 13.202 1.791 -10.624 1.00 98.69 439 SER A C 1
ATOM 3522 O O . SER A 1 439 ? 12.395 1.561 -11.526 1.00 98.69 439 SER A O 1
ATOM 3524 N N . ASN A 1 440 ? 14.422 2.268 -10.851 1.00 98.50 440 ASN A N 1
ATOM 3525 C CA . ASN A 1 440 ? 14.975 2.514 -12.172 1.00 98.50 440 ASN A CA 1
ATOM 3526 C C . ASN A 1 440 ? 16.152 1.583 -12.452 1.00 98.50 440 ASN A C 1
ATOM 3528 O O . ASN A 1 440 ? 17.019 1.387 -11.600 1.00 98.50 440 ASN A O 1
ATOM 3532 N N . ARG A 1 441 ? 16.204 1.021 -13.659 1.00 98.50 441 ARG A N 1
ATOM 3533 C CA . ARG A 1 441 ? 17.336 0.187 -14.078 1.00 98.50 441 ARG A CA 1
ATOM 3534 C C . ARG A 1 441 ? 18.590 1.014 -14.375 1.00 98.50 441 ARG A C 1
ATOM 3536 O O . ARG A 1 441 ? 18.522 2.212 -14.657 1.00 98.50 441 ARG A O 1
ATOM 3543 N N . ILE A 1 442 ? 19.728 0.331 -14.381 1.00 97.50 442 ILE A N 1
ATOM 3544 C CA . ILE A 1 442 ? 20.985 0.827 -14.950 1.00 97.50 442 ILE A CA 1
ATOM 3545 C C . ILE A 1 442 ? 21.316 0.060 -16.239 1.00 97.50 442 ILE A C 1
ATOM 3547 O O . ILE A 1 442 ? 20.501 -0.721 -16.747 1.00 97.50 442 ILE A O 1
ATOM 3551 N N . GLY A 1 443 ? 22.522 0.294 -16.753 1.00 96.31 443 GLY A N 1
ATOM 3552 C CA . GLY A 1 443 ? 23.112 -0.486 -17.829 1.00 96.31 443 GLY A CA 1
ATOM 3553 C C . GLY A 1 443 ? 23.011 0.174 -19.189 1.00 96.31 443 GLY A C 1
ATOM 3554 O O . GLY A 1 443 ? 22.822 1.388 -19.318 1.00 96.31 443 GLY A O 1
ATOM 3555 N N . THR A 1 444 ? 23.201 -0.628 -20.229 1.00 95.69 444 THR A N 1
ATOM 3556 C CA . THR A 1 444 ? 23.184 -0.157 -21.615 1.00 95.69 444 THR A CA 1
ATOM 3557 C C . THR A 1 444 ? 22.609 -1.225 -22.526 1.00 95.69 444 THR A C 1
ATOM 3559 O O . THR A 1 444 ? 23.025 -2.378 -22.483 1.00 95.69 444 THR A O 1
ATOM 3562 N N . GLU A 1 445 ? 21.698 -0.834 -23.411 1.00 95.81 445 GLU A N 1
ATOM 3563 C CA . GLU A 1 445 ? 21.103 -1.734 -24.394 1.00 95.81 445 GLU A CA 1
ATOM 3564 C C . GLU A 1 445 ? 21.040 -1.059 -25.757 1.00 95.81 445 GLU A C 1
ATOM 3566 O O . GLU A 1 445 ? 20.484 0.026 -25.894 1.00 95.81 445 GLU A O 1
ATOM 3571 N N . ASN A 1 446 ? 21.601 -1.708 -26.782 1.00 93.12 446 ASN A N 1
ATOM 3572 C CA . ASN A 1 446 ? 21.529 -1.248 -28.175 1.00 93.12 446 ASN A CA 1
ATOM 3573 C C . ASN A 1 446 ? 21.878 0.249 -28.373 1.00 93.12 446 ASN A C 1
ATOM 3575 O O . ASN A 1 446 ? 21.318 0.908 -29.243 1.00 93.12 446 ASN A O 1
ATOM 3579 N N . GLY A 1 447 ? 22.828 0.772 -27.587 1.00 90.69 447 GLY A N 1
ATOM 3580 C CA . GLY A 1 447 ? 23.287 2.167 -27.648 1.00 90.69 447 GLY A CA 1
ATOM 3581 C C . GLY A 1 447 ? 22.526 3.150 -26.750 1.00 90.69 447 GLY A C 1
ATOM 3582 O O . GLY A 1 447 ? 22.923 4.309 -26.669 1.00 90.69 447 GLY A O 1
ATOM 3583 N N . THR A 1 448 ? 21.481 2.710 -26.049 1.00 93.69 448 THR A N 1
ATOM 3584 C CA . THR A 1 448 ? 20.780 3.492 -25.022 1.00 93.69 448 THR A CA 1
ATOM 3585 C C . THR A 1 448 ? 21.377 3.203 -23.650 1.00 93.69 448 THR A C 1
ATOM 3587 O O . THR A 1 448 ? 21.479 2.044 -23.254 1.00 93.69 448 THR A O 1
ATOM 3590 N N . PHE A 1 449 ? 21.744 4.252 -22.918 1.00 94.94 449 PHE A N 1
ATOM 3591 C CA . PHE A 1 449 ? 22.241 4.176 -21.543 1.00 94.94 449 PHE A CA 1
ATOM 3592 C C . PHE A 1 449 ? 21.110 4.480 -20.562 1.00 94.94 449 PHE A C 1
ATOM 3594 O O . PHE A 1 449 ? 20.270 5.327 -20.861 1.00 94.94 449 PHE A O 1
ATOM 3601 N N . PHE A 1 450 ? 21.101 3.833 -19.395 1.00 96.38 450 PHE A N 1
ATOM 3602 C CA . PHE A 1 450 ? 20.102 4.069 -18.347 1.00 96.38 450 PHE A CA 1
ATOM 3603 C C . PHE A 1 450 ? 20.727 4.661 -17.085 1.00 96.38 450 PHE A C 1
ATOM 3605 O O . PHE A 1 450 ? 21.812 4.258 -16.662 1.00 96.38 450 PHE A O 1
ATOM 3612 N N . VAL A 1 451 ? 20.026 5.622 -16.483 1.00 95.00 451 VAL A N 1
ATOM 3613 C CA . VAL A 1 451 ? 20.579 6.511 -15.446 1.00 95.00 451 VAL A CA 1
ATOM 3614 C C . VAL A 1 451 ? 20.580 5.916 -14.035 1.00 95.00 451 VAL A C 1
ATOM 3616 O O . VAL A 1 451 ? 21.199 6.498 -13.150 1.00 95.00 451 VAL A O 1
ATOM 3619 N N . GLY A 1 452 ? 19.903 4.791 -13.775 1.00 96.06 452 GLY A N 1
ATOM 3620 C CA . GLY A 1 452 ? 19.748 4.269 -12.411 1.00 96.06 452 GLY A CA 1
ATOM 3621 C C . GLY A 1 452 ? 19.077 5.282 -11.498 1.00 96.06 452 GLY A C 1
ATOM 3622 O O . GLY A 1 452 ? 18.038 5.839 -11.844 1.00 96.06 452 GLY A O 1
ATOM 3623 N N . SER A 1 453 ? 19.704 5.606 -10.369 1.00 96.25 453 SER A N 1
ATOM 3624 C CA . SER A 1 453 ? 19.192 6.629 -9.448 1.00 96.25 453 SER A CA 1
ATOM 3625 C C . SER A 1 453 ? 17.837 6.278 -8.832 1.00 96.25 453 SER A C 1
ATOM 3627 O O . SER A 1 453 ? 17.047 7.170 -8.521 1.00 96.25 453 SER A O 1
ATOM 3629 N N . SER A 1 454 ? 17.552 4.983 -8.664 1.00 98.38 454 SER A N 1
ATOM 3630 C CA . SER A 1 454 ? 16.395 4.510 -7.900 1.00 98.38 454 SER A CA 1
ATOM 3631 C C . SER A 1 454 ? 16.329 5.242 -6.566 1.00 98.38 454 SER A C 1
ATOM 3633 O O . SER A 1 454 ? 17.358 5.415 -5.914 1.00 98.38 454 SER A O 1
ATOM 3635 N N . CYS A 1 455 ? 15.155 5.716 -6.164 1.00 98.19 455 CYS A N 1
ATOM 3636 C CA . CYS A 1 455 ? 15.057 6.648 -5.047 1.00 98.19 455 CYS A CA 1
ATOM 3637 C C . CYS A 1 455 ? 13.720 6.587 -4.317 1.00 98.19 455 CYS A C 1
ATOM 3639 O O . CYS A 1 455 ? 12.733 6.030 -4.799 1.00 98.19 455 CYS A O 1
ATOM 3641 N N . ILE A 1 456 ? 13.714 7.179 -3.126 1.00 98.50 456 ILE A N 1
ATOM 3642 C CA . ILE A 1 456 ? 12.540 7.360 -2.283 1.00 98.50 456 ILE A CA 1
ATOM 3643 C C . ILE A 1 456 ? 12.495 8.824 -1.860 1.00 98.50 456 ILE A C 1
ATOM 3645 O O . ILE A 1 456 ? 13.452 9.330 -1.269 1.00 98.50 456 ILE A O 1
ATOM 3649 N N . LEU A 1 457 ? 11.381 9.495 -2.148 1.00 97.94 457 LEU A N 1
ATOM 3650 C CA . LEU A 1 457 ? 11.170 10.911 -1.862 1.00 97.94 457 LEU A CA 1
ATOM 3651 C C . LEU A 1 457 ? 9.970 11.112 -0.933 1.00 97.94 457 LEU A C 1
ATOM 3653 O O . LEU A 1 457 ? 8.928 10.478 -1.106 1.00 97.94 457 LEU A O 1
ATOM 3657 N N . SER A 1 458 ? 10.099 12.050 0.002 1.00 96.12 458 SER A N 1
ATOM 3658 C CA . SER A 1 458 ? 8.960 12.716 0.649 1.00 96.12 458 SER A CA 1
ATOM 3659 C C . SER A 1 458 ? 8.507 13.881 -0.234 1.00 96.12 458 SER A C 1
ATOM 3661 O O . SER A 1 458 ? 9.368 14.584 -0.760 1.00 96.12 458 SER A O 1
ATOM 3663 N N . LEU A 1 459 ? 7.195 14.107 -0.399 1.00 96.56 459 LEU A N 1
ATOM 3664 C CA . LEU A 1 459 ? 6.669 15.207 -1.228 1.00 96.56 459 LEU A CA 1
ATOM 3665 C C . LEU A 1 459 ? 6.115 16.400 -0.427 1.00 96.56 459 LEU A C 1
ATOM 3667 O O . LEU A 1 459 ? 6.013 17.488 -0.985 1.00 96.56 459 LEU A O 1
ATOM 3671 N N . LYS A 1 460 ? 5.776 16.248 0.862 1.00 89.25 460 LYS A N 1
ATOM 3672 C CA . LYS A 1 460 ? 5.265 17.358 1.698 1.00 89.25 460 LYS A CA 1
ATOM 3673 C C . LYS A 1 460 ? 6.329 18.424 1.957 1.00 89.25 460 LYS A C 1
ATOM 3675 O O . LYS A 1 460 ? 6.125 19.606 1.699 1.00 89.25 460 LYS A O 1
ATOM 3680 N N . GLU A 1 461 ? 7.467 17.968 2.461 1.00 87.56 461 GLU A N 1
ATOM 3681 C CA . GLU A 1 461 ? 8.721 18.710 2.541 1.00 87.56 461 GLU A CA 1
ATOM 3682 C C . GLU A 1 461 ? 9.667 17.986 1.582 1.00 87.56 461 GLU A C 1
ATOM 3684 O O . GLU A 1 461 ? 10.221 16.954 1.973 1.00 87.56 461 GLU A O 1
ATOM 3689 N N . PRO A 1 462 ? 9.745 18.420 0.305 1.00 90.69 462 PRO A N 1
ATOM 3690 C CA . PRO A 1 462 ? 10.463 17.695 -0.733 1.00 90.69 462 PRO A CA 1
ATOM 3691 C C . PRO A 1 462 ? 11.889 17.357 -0.312 1.00 90.69 462 PRO A C 1
ATOM 3693 O O . PRO A 1 462 ? 12.736 18.239 -0.179 1.00 90.69 462 PRO A O 1
ATOM 3696 N N . ALA A 1 463 ? 12.140 16.072 -0.087 1.00 94.06 463 ALA A N 1
ATOM 3697 C CA . ALA A 1 463 ? 13.413 15.581 0.415 1.00 94.06 463 ALA A CA 1
ATOM 3698 C C . ALA A 1 463 ? 13.689 14.175 -0.111 1.00 94.06 463 ALA A C 1
ATOM 3700 O O . ALA A 1 463 ? 12.789 13.333 -0.189 1.00 94.06 463 ALA A O 1
ATOM 3701 N N . ILE A 1 464 ? 14.956 13.921 -0.436 1.00 96.25 464 ILE A N 1
ATOM 3702 C CA . ILE A 1 464 ? 15.442 12.584 -0.768 1.00 96.25 464 ILE A CA 1
ATOM 3703 C C . ILE A 1 464 ? 15.630 11.825 0.544 1.00 96.25 464 ILE A C 1
ATOM 3705 O O . ILE A 1 464 ? 16.462 12.202 1.365 1.00 96.25 464 ILE A O 1
ATOM 3709 N N . ILE A 1 465 ? 14.850 10.764 0.744 1.00 96.19 465 ILE A N 1
ATOM 3710 C CA . ILE A 1 465 ? 14.978 9.879 1.908 1.00 96.19 465 ILE A CA 1
ATOM 3711 C C . ILE A 1 465 ? 16.120 8.890 1.676 1.00 96.19 465 ILE A C 1
ATOM 3713 O O . ILE A 1 465 ? 16.932 8.649 2.565 1.00 96.19 465 ILE A O 1
ATOM 3717 N N . ALA A 1 466 ? 16.176 8.314 0.475 1.00 96.75 466 ALA A N 1
ATOM 3718 C CA . ALA A 1 466 ? 17.215 7.384 0.061 1.00 96.75 466 ALA A CA 1
ATOM 3719 C C . ALA A 1 466 ? 17.341 7.383 -1.467 1.00 96.75 466 ALA A C 1
ATOM 3721 O O . ALA A 1 466 ? 16.349 7.598 -2.169 1.00 96.75 466 ALA A O 1
ATOM 3722 N N . HIS A 1 467 ? 18.535 7.112 -1.986 1.00 96.81 467 HIS A N 1
ATOM 3723 C CA . HIS A 1 467 ? 18.749 6.880 -3.410 1.00 96.81 467 HIS A CA 1
ATOM 3724 C C . HIS A 1 467 ? 19.932 5.938 -3.646 1.00 96.81 467 HIS A C 1
ATOM 3726 O O . HIS A 1 467 ? 20.838 5.855 -2.821 1.00 96.81 467 HIS A O 1
ATOM 3732 N N . ALA A 1 468 ? 19.907 5.250 -4.782 1.00 95.56 468 ALA A N 1
ATOM 3733 C CA . ALA A 1 468 ? 21.027 4.494 -5.322 1.00 95.56 468 ALA A CA 1
ATOM 3734 C C . ALA A 1 468 ? 21.907 5.391 -6.210 1.00 95.56 468 ALA A C 1
ATOM 3736 O O . ALA A 1 468 ? 21.513 6.501 -6.595 1.00 95.56 468 ALA A O 1
ATOM 3737 N N . GLY A 1 469 ? 23.097 4.906 -6.565 1.00 92.56 469 GLY A N 1
ATOM 3738 C CA . GLY A 1 469 ? 23.958 5.552 -7.555 1.00 92.56 469 GLY A CA 1
ATOM 3739 C C . GLY A 1 469 ? 23.416 5.454 -8.989 1.00 92.56 469 GLY A C 1
ATOM 3740 O O . GLY A 1 469 ? 22.388 4.831 -9.261 1.00 92.56 469 GLY A O 1
ATOM 3741 N N . ARG A 1 470 ? 24.135 6.047 -9.952 1.00 92.12 470 ARG A N 1
ATOM 3742 C CA . ARG A 1 470 ? 23.734 6.037 -11.377 1.00 92.12 470 ARG A CA 1
ATOM 3743 C C . ARG A 1 470 ? 24.082 4.756 -12.138 1.00 92.12 470 ARG A C 1
ATOM 3745 O O . ARG A 1 470 ? 23.596 4.542 -13.248 1.00 92.12 470 ARG A O 1
ATOM 3752 N N . ARG A 1 471 ? 25.003 3.951 -11.605 1.00 87.50 471 ARG A N 1
ATOM 3753 C CA . ARG A 1 471 ? 25.667 2.847 -12.335 1.00 87.50 471 ARG A CA 1
ATOM 3754 C C . ARG A 1 471 ? 25.933 1.611 -11.490 1.00 87.50 471 ARG A C 1
ATOM 3756 O O . ARG A 1 471 ? 26.474 0.630 -11.985 1.00 87.50 471 ARG A O 1
ATOM 3763 N N . THR A 1 472 ? 25.593 1.675 -10.218 1.00 91.69 472 THR A N 1
ATOM 3764 C CA . THR A 1 472 ? 25.819 0.619 -9.246 1.00 91.69 472 THR A CA 1
ATOM 3765 C C . THR A 1 472 ? 24.563 -0.226 -9.139 1.00 91.69 472 THR A C 1
ATOM 3767 O O . THR A 1 472 ? 23.447 0.291 -9.027 1.00 91.69 472 THR A O 1
ATOM 3770 N N . GLU A 1 473 ? 24.745 -1.539 -9.234 1.00 97.44 473 GLU A N 1
ATOM 3771 C CA . GLU A 1 473 ? 23.687 -2.481 -8.900 1.00 97.44 473 GLU A CA 1
ATOM 3772 C C . GLU A 1 473 ? 23.516 -2.494 -7.387 1.00 97.44 473 GLU A C 1
ATOM 3774 O O . GLU A 1 473 ? 24.482 -2.668 -6.642 1.00 97.44 473 GLU A O 1
ATOM 3779 N N . GLU A 1 474 ? 22.292 -2.271 -6.929 1.00 96.94 474 GLU A N 1
ATOM 3780 C CA . GLU A 1 474 ? 22.003 -2.031 -5.525 1.00 96.94 474 GLU A CA 1
ATOM 3781 C C . GLU A 1 474 ? 20.641 -2.609 -5.144 1.00 96.94 474 GLU A C 1
ATOM 3783 O O . GLU A 1 474 ? 19.666 -2.547 -5.896 1.00 96.94 474 GLU A O 1
ATOM 3788 N N . LEU A 1 475 ? 20.573 -3.141 -3.924 1.00 98.19 475 LEU A N 1
ATOM 3789 C CA . LEU A 1 475 ? 19.321 -3.388 -3.222 1.00 98.19 475 LEU A CA 1
ATOM 3790 C C . LEU A 1 475 ? 19.136 -2.262 -2.202 1.00 98.19 475 LEU A C 1
ATOM 3792 O O . LEU A 1 475 ? 19.606 -2.351 -1.066 1.00 98.19 475 LEU A O 1
ATOM 3796 N N . LEU A 1 476 ? 18.474 -1.187 -2.622 1.00 97.56 476 LEU A N 1
ATOM 3797 C CA . LEU A 1 476 ? 18.229 -0.022 -1.782 1.00 97.56 476 LEU A CA 1
ATOM 3798 C C . LEU A 1 476 ? 17.193 -0.374 -0.712 1.00 97.56 476 LEU A C 1
ATOM 3800 O O . LEU A 1 476 ? 16.077 -0.776 -1.037 1.00 97.56 476 LEU A O 1
ATOM 3804 N N . ARG A 1 477 ? 17.546 -0.207 0.565 1.00 97.31 477 ARG A N 1
ATOM 3805 C CA . ARG A 1 477 ? 16.644 -0.408 1.707 1.00 97.31 477 ARG A CA 1
ATOM 3806 C C . ARG A 1 477 ? 16.459 0.903 2.453 1.00 97.31 477 ARG A C 1
ATOM 3808 O O . ARG A 1 477 ? 17.446 1.552 2.787 1.00 97.31 477 ARG A O 1
ATOM 3815 N N . ALA A 1 478 ? 15.218 1.265 2.754 1.00 96.38 478 ALA A N 1
ATOM 3816 C CA . ALA A 1 478 ? 14.930 2.449 3.555 1.00 96.38 478 ALA A CA 1
ATOM 3817 C C . ALA A 1 478 ? 13.669 2.282 4.401 1.00 96.38 478 ALA A C 1
ATOM 3819 O O . ALA A 1 478 ? 12.777 1.495 4.078 1.00 96.38 478 ALA A O 1
ATOM 3820 N N . GLU A 1 479 ? 13.589 3.087 5.457 1.00 93.88 479 GLU A N 1
ATOM 3821 C CA . GLU A 1 479 ? 12.379 3.255 6.252 1.00 93.88 479 GLU A CA 1
ATOM 3822 C C . GLU A 1 479 ? 11.691 4.565 5.859 1.00 93.88 479 GLU A C 1
ATOM 3824 O O . GLU A 1 479 ? 12.344 5.608 5.806 1.00 93.88 479 GLU A O 1
ATOM 3829 N N . ILE A 1 480 ? 10.376 4.538 5.646 1.00 92.25 480 ILE A N 1
ATOM 3830 C CA . ILE A 1 480 ? 9.560 5.748 5.461 1.00 92.25 480 ILE A CA 1
ATOM 3831 C C . ILE A 1 480 ? 8.468 5.828 6.528 1.00 92.25 480 ILE A C 1
ATOM 3833 O O . ILE A 1 480 ? 8.011 4.782 6.985 1.00 92.25 480 ILE A O 1
ATOM 3837 N N . PRO A 1 481 ? 8.017 7.022 6.945 1.00 82.69 481 PRO A N 1
ATOM 3838 C CA . PRO A 1 481 ? 6.874 7.148 7.845 1.00 82.69 481 PRO A CA 1
ATOM 3839 C C . PRO A 1 481 ? 5.613 6.480 7.273 1.00 82.69 481 PRO A C 1
ATOM 3841 O O . PRO A 1 481 ? 5.295 6.635 6.094 1.00 82.69 481 PRO A O 1
ATOM 3844 N N . HIS A 1 482 ? 4.889 5.733 8.107 1.00 70.75 482 HIS A N 1
ATOM 3845 C CA . HIS A 1 482 ? 3.610 5.116 7.734 1.00 70.75 482 HIS A CA 1
ATOM 3846 C C . HIS A 1 482 ? 2.440 6.109 7.835 1.00 70.75 482 HIS A C 1
ATOM 3848 O O . HIS A 1 482 ? 1.421 5.921 7.171 1.00 70.75 482 HIS A O 1
ATOM 3854 N N . GLN A 1 483 ? 2.551 7.146 8.669 1.00 58.44 483 GLN A N 1
ATOM 3855 C CA . GLN A 1 483 ? 1.551 8.206 8.841 1.00 58.44 483 GLN A CA 1
ATOM 3856 C C . GLN A 1 483 ? 2.161 9.565 8.541 1.00 58.44 483 GLN A C 1
ATOM 3858 O O . GLN A 1 483 ? 3.352 9.768 8.864 1.00 58.44 483 GLN A O 1
#

Nearest PDB structures (foldseek):
  3iw3-assembly1_B  TM=8.948E-01  e=9.924E-20  Pyrococcus abyssi GE5
  1j31-assembly2_D  TM=9.047E-01  e=2.473E-19  Pyrococcus horikoshii OT3
  6ypa-assembly2_C  TM=8.976E-01  e=2.473E-19  Pyrococcus horikoshii
  5h8i-assembly2_P  TM=8.330E-01  e=8.033E-18  Medicago truncatula
  6i00-assembly1_J  TM=7.765E-01  e=1.239E-13  Arabidopsis thaliana

Secondary structure (DSSP, 8-state):
---EEEEETTEEEEHHHHHHHHTT----HHHHHHHHHHHHHHT--TTEEE--HHHHHHHHHT--SHHHHHHHHHHTTTTT-SEEEEEEE---STTPPP--EEEEEEETTEEEEE-TTTTTTHHHHHHHHHHHHHHHHHTT-GGG--S----EE-TTPPPPSSSS-HHHHHHHHHHHHHHHHHTS-SS--HHHHS-HHHHHHHHHHHHHHH-SEEEEEEEE--PPTT-HHHHHHHHHHHTTT--GGG-EEEEE--TTTTT-S--S-HHHHHHH-B-TT-HHHHHHHHHHHHHHTSEEEEEEEEEETTEEEEEEEEE-TTS-EEE--B-SSPPHHHHTTPPPPSS-EEEEETTTTEEEEEEEGGGGSPGGGTS-GGG-HHHHHHHHTT-SEEEEEE-PBP-S-TTS-THHHHHHHHHHTHHHHHHHHTT-SSSS--EEEEEE-EEEETTEEEE---EEEETTTTEEEEE--SS--EEEEEEEE--

Mean predicted aligned error: 10.35 Å

InterPro domains:
  IPR003010 Carbon-nitrogen hydrolase [PF00795] (216-481)
  IPR003010 Carbon-nitrogen hydrolase [PS50263] (214-482)
  IPR003653 Ulp1 protease family, C-terminal catalytic domain [PF02902] (25-190)
  IPR003653 Ulp1 protease family, C-terminal catalytic domain [PS50600] (11-177)
  IPR036526 Carbon-nitrogen hydrolase superfamily [G3DSA:3.60.110.10] (215-483)
  IPR036526 Carbon-nitrogen hydrolase superfamily [SSF56317] (214-481)
  IPR038765 Papain-like cysteine peptidase superfamily [SSF54001] (3-210)
  IPR039703 Protein N-terminal amidase [PTHR11750] (211-482)

Solvent-accessible surface area (backbone atoms only — not comparable to full-atom values): 25757 Å² total; per-residue (Å²): 130,89,50,74,64,43,76,58,89,95,37,66,39,34,56,73,49,50,50,27,42,79,42,99,38,59,60,50,60,60,49,50,32,43,53,47,52,49,38,53,77,74,61,43,54,87,42,47,43,70,53,44,43,68,58,49,51,40,54,73,74,66,49,83,52,65,67,54,25,27,54,52,21,61,76,65,45,52,80,62,39,58,33,40,40,39,58,36,48,58,44,87,48,94,92,50,79,62,89,52,38,26,30,35,36,41,46,87,54,43,41,41,34,42,35,34,63,84,54,75,46,51,68,39,46,46,50,50,52,55,48,52,47,53,26,37,43,48,52,69,51,56,92,52,58,56,97,69,88,63,66,38,71,47,88,74,38,51,66,60,93,64,97,34,50,38,43,55,52,35,52,48,52,51,50,52,54,33,36,36,73,70,63,79,47,85,91,76,55,69,52,76,64,56,33,76,66,49,52,52,49,51,30,66,32,52,53,55,78,53,36,62,57,40,30,39,36,32,39,25,40,63,47,48,70,74,39,39,68,61,31,47,57,49,52,53,57,71,54,56,84,64,46,50,86,69,51,35,47,35,39,35,31,12,40,25,38,39,40,30,79,74,68,93,44,49,70,64,50,56,76,69,40,30,42,84,85,39,58,70,69,44,51,50,40,25,51,51,7,45,62,32,56,13,35,25,37,38,17,34,43,31,39,59,89,94,46,33,28,48,27,33,48,32,23,35,36,88,37,43,76,75,50,69,49,40,28,42,34,65,44,82,82,39,63,75,51,40,49,65,30,94,52,82,45,72,45,78,36,75,88,74,74,38,31,34,28,50,42,38,51,46,30,56,45,36,56,87,76,68,46,57,77,88,62,29,62,44,20,46,52,39,49,78,64,63,31,40,36,34,49,31,23,16,71,47,72,46,89,68,69,86,91,60,75,58,58,65,60,54,49,49,57,53,57,37,33,38,58,42,30,53,31,37,66,71,65,71,37,94,56,90,46,35,36,43,38,37,12,13,23,27,47,74,43,95,88,47,39,26,36,26,40,22,31,33,33,42,36,47,68,76,40,80,76,44,69,50,53,46,78,57,70,42,75,46,71,49,79,43,71,59,110

pLDDT: mean 92.02, std 8.21, range [50.53, 98.88]

Sequence (483 aa):
MAKQVLKYHDVQLYESDVALFTGSQWLNDNAINFYLQYLTQTVVPHDMLLMDPAVVSCLLHQCKDEDEYKELADGLDLKSKRICLIPVTDNVTLGGKSSHWSLLVYRNGDFQHFDSSSGHNKTAAQRVANSFKSILQAAGRSDELKDFTRVQEVQDAPQQQNSYDCGVYVLIAAEFISLQHKGEIEVMYLRDYATPQRVTALRMQMPKLIRVKMQVAIVQYDPQLGQVKRNLDYVNQMVASLCREDKIDILMLPEMAFTGYVFKSKADVTQVAEVAGKGQTFNWCRQQARRLQCIVTCGYVEKEGELLYNSMLVVSPDGELVCNPRKTFLYETDKSWATAGKSFYTWDCPWLGKTISFGICMDINPNDFKAPFSAYEFGTHVVENKSDLVLFACAWNDFENHDIEPYSTISYWAQRLFPVIHSLQKGEYVKSNCHFLCSNRIGTENGTFFVGSSCILSLKEPAIIAHAGRRTEELLRAEIPHQ

Radius of gyration: 26.64 Å; Cα contacts (8 Å, |Δi|>4): 1028; chains: 1; bounding box: 71×45×75 Å

Foldseek 3Di:
DFAWLDDDPPATDTPVQLVQLVDLAAHDLRVLQVLLVVCVVPQFDPQEEEDRQVLLVCLLAVDDDLVSLLVSLVVRVVVSHQKYKYKWFPDDDDVGDTQAIWIWMDHQQAIETAFQAPCPCVVRNLSSLVSVLSSCVSVVNPVSHDPDRDHHYDPPRHHDPDRHLRSLSSSQVSNVVSCVVVVVDPDDDSNRSPDPVVSSLVSLQSSLVSDQKAKEKFWAEAADAQQQVVQLVVVCVQCVPAFLVSVHAEYEAAFQRRHDFQDPALVSLVVFEDAACDDDVLVSQLVVLCGNVYWYKYWHWYDDPQAIFGWIFIAGSNSGGPDIDTAAADDPSCVRHHDHDPDWDWDCDSSLNWIETEHEACRLAAHVVPHDRVPLVSLVVCQVSLGQEYEYHYAAFDPDDPVDWCVVVVVVSLVSNVSQLVCLQVVVRPDVWHKYFYHYYADDDPHTGGQAFGFIFIRPPTDTQDTDGRHDGDTDMGMDGSD